Protein 9AR1 (pdb70)

Secondary structure (DSSP, 8-state):
--EEEEETTTSHHHHHHHHHHHHTT-EEEEEESS--S-SSEEE--TT-HHHHHHHHHH---SEEEE-----SHHHHHHTHHHHHIIIIIIHHHHHHHHHHH--EEEEE--GGGGTT--S-B-TTHHHHSBGGGG---SHHHHHHHHHHHHHHHHHHHH--EEEEEE---EESTT----TTS-HHHHHHHHHHTT--EEEE-S-EE--EEHHHHHHHHHHGGGG--TT-EEE-SS-GGG-EEHHHHHHHHHHHHT--STTEEEES--TTS-SB--B--HHHHHHH-------HHHHHHHHHHHHHHHTT-/---EEEEETTTSHHHHHHHHHHHHTT-EEEEEESS--S-SSEEE--TT-HHHHHHHHHH---SEEEE--S---HHHHHHTHHHHHIIIIIHHHHHHHHHHHH--EEEEE--GGGGTT--S-B-TTHHHHSBGGGG---SHHHHHHHHHHHHHHHHHHHH--EEEEEEE-SEESTT----TTS-HHHHHHHHHHTT--EEEE-S-EE--EEHHHHHHHHHHGGGS--TT-EEEESS-GGG-EEHHHHHHHHHHHHT--STTEEEES--TTS-SB--B--HHHHHHH-------HHHHHHHHHHHHHHHT-

Sequence (618 aa):
TQRILVTGGAGFIGTNLVNELRNRGHEVLAVDLMHTEREDYMRADVREYRQVERIFEEDKFDYVYHLAAEYGRWWNGEDYYENLWKTNVIGTKHMLRMQEKLGFRMIFFSSAEVYGDYSSGLMSEDVMVKNPISDTYQMNDYAITKWAGELMCMNSAEMFGTETVRVRPVNCYGPHEKYSPYKGFIPIFIYHALHRKPYTVYKGHKRIIDYVEEDSVRTFANIVDNFIPGEVYNVGGRTEWEHDIKEYSDMVLEAVGIDDSIVTYRESEPFTTKVKTMDFSKAIRDLKHDPQVPPEEGIRRTVEWMKWYYRIETQRILVTGGAGFIGTNLVNELRNRGHEVLAVDLMHTEREDYMRADVRREYRQVERIFEEDKFDYVYHLAAEYGRWNGEDYYENLWKTNVIGTKHMLRMQEKLGFRMIFFSSAEVYGDYSGLMSEDVMVKKNPISDTYQMNDYAITKWAGELMCMNSAEMMFGTETVRVRPVNCYGPHEKYSPYKGFIPIFIYHALHRKPYTVYKGHKRIIDYVEDSVRTFANIVDNFIPGEVYNVGGRTEWEHDIKEYSDMVLEAVGIDDSIVTYRESEPFTTKVKTMDFSKAIRDLKHDPQVPPEEGIRRTVEWMKWYYR

InterPro domains:
  IPR001509 NAD-dependent epimerase/dehydratase [PF01370] (27-256)
  IPR036291 NAD(P)-binding domain superfamily [SSF51735] (22-330)

Radius of gyration: 26.32 Å; Cα contacts (8 Å, |Δi|>4): 1301; chains: 2; bounding box: 74×71×42 Å

Foldseek 3Di:
DFEEEEEVLLADLNVLLQVVLVVVVYRYAYEYQDDDPDPSYDYAQLLDLVSVVVVPVPDAGQEYEYPHAQDFQVSCVVPVVSHCSRLASSLVSVLVVCLVRVHEYEAEAALLQQPQQPDAPEVCCLPPPDPVRRPRLGSNSVSRVNSLVSLVVSCVPRVRFYEYEHEFAEDAASHADDPRHDDLNVLLVCLLVVAADEFQFQAKGFYAYSNLQSLLVSLCVVFPDGPHYFYGGADLVLIDTRVVLSCLSNVLSVHDNPSYDYDHHDPSDHRYSRYDRVVSVVGRVRDGDAGSNRRSNNRSVNNCVVVVD/DAFAEEEEVLLADLNVLLQVVSVVVVHRYAYEYQDDDPDPSYDYAQLLDLVSVVVVPVVDQGQEYEYPFAQDFQVSCVVVVVSHCSTLASSLVSVLVVCLVRVHEYEAEAALLQQFQQPDASEVCCLPPPDPVRRPRLGVNSVSRVNSLVSLVVSCVPRVRFYEYEHEFAEAAPRHDDDPRHDDLNVLLVCLLVVAADEFQFQAKGFAAYSNLQSLLVSLCVVFPDGPYYFYGGDALVLIDTRVVLSCLSNVLSPHDNPSYDYHHHDPSDHRYSRYDGVVSVVGRVRDGDAGSSRRSNNRSVNNVVVVD

Solvent-accessible surface area: 25153 Å² total; per-residue (Å²): 137,57,92,0,0,0,0,11,0,22,32,22,30,1,11,20,0,4,64,28,0,83,126,78,42,25,120,9,34,2,0,22,82,94,138,45,162,94,152,92,34,39,109,3,26,6,66,83,77,146,36,0,70,84,0,19,132,101,67,140,8,32,16,0,0,3,22,16,38,37,122,11,57,71,20,0,21,82,105,12,54,58,0,0,54,13,6,0,2,0,2,11,2,0,1,55,2,1,42,148,89,60,10,72,0,0,5,9,3,8,0,19,0,0,2,57,44,94,26,93,0,15,8,65,6,1,68,130,17,52,5,44,48,1,51,4,44,4,1,7,0,4,1,14,6,2,0,0,3,1,2,48,32,7,35,128,46,110,56,13,63,5,0,19,0,2,17,10,26,21,2,0,28,71,10,117,52,36,98,87,63,35,38,3,4,41,6,0,46,32,0,16,72,132,114,98,12,51,0,72,99,43,8,94,18,0,1,2,8,1,71,4,1,5,83,3,1,1,20,0,19,93,62,18,64,62,47,40,12,0,0,0,0,0,59,57,127,27,47,38,54,16,81,81,0,0,52,30,0,5,140,34,21,61,46,100,51,99,29,15,73,68,147,150,46,31,80,69,10,5,93,30,8,36,0,26,4,68,38,0,92,165,12,1,157,6,85,6,116,5,46,1,97,55,0,1,113,74,2,5,107,32,0,84,174,73,62,228,103,198,77,30,94,0,0,0,0,12,0,21,32,23,29,1,13,11,0,4,63,31,0,82,126,82,41,19,114,7,31,2,0,21,87,96,141,46,168,99,153,93,32,45,108,2,25,6,69,84,76,146,36,0,47,94,1,20,129,149,69,166,12,33,17,0,0,4,23,16,39,39,116,11,64,110,20,0,16,77,104,12,56,54,0,0,53,15,5,0,2,0,2,10,3,0,1,55,1,1,43,137,86,61,9,73,0,0,5,10,3,10,0,20,0,0,1,59,45,92,26,86,0,17,8,63,4,1,67,121,14,50,6,45,48,1,52,4,46,14,2,10,0,4,0,14,7,2,0,0,2,2,2,49,26,6,36,127,56,112,56,14,63,5,0,19,0,2,18,14,28,21,0,0,15,73,8,118,55,35,99,79,59,31,39,4,4,39,6,0,41,25,0,36,84,137,94,99,12,48,0,74,96,42,8,92,18,0,1,2,7,0,69,4,0,3,92,4,1,0,20,0,17,90,60,16,67,64,47,37,11,1,0,0,0,0,60,52,130,28,50,35,51,15,81,78,0,0,54,33,0,6,149,40,20,62,46,99,54,98,28,16,64,68,142,146,38,26,80,70,10,6,95,34,8,31,0,25,4,67,38,0,92,163,15,1,146,8,89,6,123,7,47,0,101,54,0,0,103,84,3,4,104,35,0,117,178,78,73,255

Organism: Methanothermobacter thermautotrophicus (strain ATCC 29096 / DSM 1053 / JCM 10044 / NBRC 100330 / Delta H) (NCBI:txid187420)

Nearest PDB structures (foldseek):
  8v4h-assembly1_A  TM=8.232E-01  e=1.951E-17  Campylobacter jejuni
  7cxt-assembly1_B  TM=8.126E-01  e=2.799E-16  Campylobacter jejuni subsp. jejuni NCTC 11168 = ATCC 700819
  7m13-assembly1_B  TM=7.905E-01  e=2.974E-16  Campylobacter jejuni subsp. jejuni NCTC 11168 = ATCC 700819
  7anc-assembly1_A  TM=7.783E-01  e=7.374E-16  Campylobacter jejuni
  7m13-assembly1_A  TM=7.663E-01  e=6.149E-16  Campylobacter jejuni subsp. jejuni NCTC 11168 = ATCC 700819

B-factor: mean 27.81, std 11.25, range [13.03, 81.62]

Structure (mmCIF, N/CA/C/O backbone):
data_9AR1
#
_entry.id   9AR1
#
_cell.length_a   139.327
_cell.length_b   139.327
_cell.length_c   226.946
_cell.angle_alpha   90.00
_cell.angle_beta   90.00
_cell.angle_gamma   120.00
#
_symmetry.space_group_name_H-M   'H 3 2'
#
loop_
_entity.id
_entity.type
_entity.pdbx_description
1 polymer 'dTDP-glucose 4,6-dehydratase related protein'
2 non-polymer NICOTINAMIDE-ADENINE-DINUCLEOTIDE
3 non-polymer 1,2-ETHANEDIOL
4 non-polymer "URIDINE-5'-DIPHOSPHATE-XYLOPYRANOSE"
5 non-polymer "URIDINE-5'-DIPHOSPHATE"
6 non-polymer GLYCEROL
7 water water
#
loop_
_atom_site.group_PDB
_atom_site.id
_atom_site.type_symbol
_atom_site.label_atom_id
_atom_site.label_alt_id
_atom_site.label_comp_id
_atom_site.label_asym_id
_atom_site.label_entity_id
_atom_site.label_seq_id
_atom_site.pdbx_PDB_ins_code
_atom_site.Cartn_x
_atom_site.Cartn_y
_atom_site.Cartn_z
_atom_site.occupancy
_atom_site.B_iso_or_equiv
_atom_site.auth_seq_id
_atom_site.auth_comp_id
_atom_site.auth_asym_id
_atom_site.auth_atom_id
_atom_site.pdbx_PDB_model_num
ATOM 1 N N . THR A 1 46 ? -46.663 -25.329 -16.057 1.00 61.19 3 THR A N 1
ATOM 2 C CA . THR A 1 46 ? -45.645 -25.871 -15.117 1.00 59.46 3 THR A CA 1
ATOM 3 C C . THR A 1 46 ? -46.171 -27.169 -14.478 1.00 55.50 3 THR A C 1
ATOM 4 O O . THR A 1 46 ? -47.280 -27.214 -13.881 1.00 54.27 3 THR A O 1
ATOM 8 N N . GLN A 1 47 ? -45.333 -28.185 -14.532 1.00 48.30 4 GLN A N 1
ATOM 9 C CA . GLN A 1 47 ? -45.680 -29.568 -14.166 1.00 35.75 4 GLN A CA 1
ATOM 10 C C . GLN A 1 47 ? -45.119 -29.869 -12.769 1.00 28.81 4 GLN A C 1
ATOM 11 O O . GLN A 1 47 ? -44.195 -29.171 -12.311 1.00 28.38 4 GLN A O 1
ATOM 17 N N . ARG A 1 48 ? -45.677 -30.887 -12.127 1.00 27.55 5 ARG A N 1
ATOM 18 C CA . ARG A 1 48 ? -45.116 -31.500 -10.903 1.00 29.29 5 ARG A CA 1
ATOM 19 C C . ARG A 1 48 ? -44.321 -32.747 -11.350 1.00 24.47 5 ARG A C 1
ATOM 20 O O . ARG A 1 48 ? -44.898 -33.628 -12.009 1.00 21.15 5 ARG A O 1
ATOM 28 N N . ILE A 1 49 ? -43.040 -32.781 -11.020 1.00 22.20 6 ILE A N 1
ATOM 29 C CA . ILE A 1 49 ? -42.090 -33.788 -11.568 1.00 21.51 6 ILE A CA 1
ATOM 30 C C . ILE A 1 49 ? -41.364 -34.476 -10.414 1.00 21.05 6 ILE A C 1
ATOM 31 O O . ILE A 1 49 ? -40.887 -33.773 -9.505 1.00 21.17 6 ILE A O 1
ATOM 36 N N . LEU A 1 50 ? -41.236 -35.802 -10.506 1.00 20.24 7 LEU A N 1
ATOM 37 C CA . LEU A 1 50 ? -40.401 -36.646 -9.627 1.00 20.80 7 LEU A CA 1
ATOM 38 C C . LEU A 1 50 ? -39.131 -37.032 -10.396 1.00 18.78 7 LEU A C 1
ATOM 39 O O . LEU A 1 50 ? -39.246 -37.447 -11.551 1.00 19.76 7 LEU A O 1
ATOM 44 N N . VAL A 1 51 ? -37.962 -36.882 -9.787 1.00 19.39 8 VAL A N 1
ATOM 45 C CA . VAL A 1 51 ? -36.678 -37.400 -10.322 1.00 17.82 8 VAL A CA 1
ATOM 46 C C . VAL A 1 51 ? -36.127 -38.399 -9.306 1.00 17.72 8 VAL A C 1
ATOM 47 O O . VAL A 1 51 ? -35.692 -37.974 -8.246 1.00 17.23 8 VAL A O 1
ATOM 51 N N . THR A 1 52 ? -36.219 -39.695 -9.590 1.00 15.39 9 THR A N 1
ATOM 52 C CA . THR A 1 52 ? -35.536 -40.723 -8.789 1.00 14.95 9 THR A CA 1
ATOM 53 C C . THR A 1 52 ? -34.066 -40.691 -9.202 1.00 15.31 9 THR A C 1
ATOM 54 O O . THR A 1 52 ? -33.782 -40.292 -10.345 1.00 16.96 9 THR A O 1
ATOM 58 N N . GLY A 1 53 ? -33.168 -41.067 -8.299 1.00 15.55 10 GLY A N 1
ATOM 59 C CA . GLY A 1 53 ? -31.724 -40.902 -8.523 1.00 14.48 10 GLY A CA 1
ATOM 60 C C . GLY A 1 53 ? -31.396 -39.425 -8.568 1.00 16.34 10 GLY A C 1
ATOM 61 O O . GLY A 1 53 ? -30.349 -39.063 -9.119 1.00 15.13 10 GLY A O 1
ATOM 62 N N . GLY A 1 54 ? -32.225 -38.595 -7.925 1.00 17.97 11 GLY A N 1
ATOM 63 C CA . GLY A 1 54 ? -32.142 -37.129 -8.038 1.00 17.56 11 GLY A CA 1
ATOM 64 C C . GLY A 1 54 ? -30.982 -36.540 -7.279 1.00 17.37 11 GLY A C 1
ATOM 65 O O . GLY A 1 54 ? -30.757 -35.334 -7.435 1.00 18.32 11 GLY A O 1
ATOM 66 N N . ALA A 1 55 ? -30.212 -37.326 -6.521 1.00 18.80 12 ALA A N 1
ATOM 67 C CA . ALA A 1 55 ? -28.986 -36.812 -5.858 1.00 18.41 12 ALA A CA 1
ATOM 68 C C . ALA A 1 55 ? -27.729 -37.299 -6.588 1.00 19.26 12 ALA A C 1
ATOM 69 O O . ALA A 1 55 ? -26.640 -36.948 -6.149 1.00 17.08 12 ALA A O 1
ATOM 71 N N . GLY A 1 56 ? -27.875 -38.041 -7.675 1.00 19.99 13 GLY A N 1
ATOM 72 C CA . GLY A 1 56 ? -26.748 -38.495 -8.506 1.00 19.63 13 GLY A CA 1
ATOM 73 C C . GLY A 1 56 ? -26.220 -37.402 -9.391 1.00 16.47 13 GLY A C 1
ATOM 74 O O . GLY A 1 56 ? -26.619 -36.214 -9.263 1.00 15.55 13 GLY A O 1
ATOM 75 N N . PHE A 1 57 ? -25.322 -37.786 -10.272 1.00 18.68 14 PHE A N 1
ATOM 76 C CA . PHE A 1 57 ? -24.652 -36.893 -11.253 1.00 16.77 14 PHE A CA 1
ATOM 77 C C . PHE A 1 57 ? -25.650 -36.286 -12.244 1.00 17.32 14 PHE A C 1
ATOM 78 O O . PHE A 1 57 ? -25.891 -35.050 -12.198 1.00 17.91 14 PHE A O 1
ATOM 86 N N . ILE A 1 58 ? -26.304 -37.089 -13.052 1.00 17.44 15 ILE A N 1
ATOM 87 C CA . ILE A 1 58 ? -27.265 -36.565 -14.055 1.00 19.96 15 ILE A CA 1
ATOM 88 C C . ILE A 1 58 ? -28.465 -35.997 -13.301 1.00 21.85 15 ILE A C 1
ATOM 89 O O . ILE A 1 58 ? -28.938 -34.870 -13.679 1.00 18.96 15 ILE A O 1
ATOM 94 N N . GLY A 1 59 ? -28.911 -36.729 -12.276 1.00 21.36 16 GLY A N 1
ATOM 95 C CA . GLY A 1 59 ? -30.091 -36.386 -11.459 1.00 17.77 16 GLY A CA 1
ATOM 96 C C . GLY A 1 59 ? -29.994 -34.971 -10.907 1.00 18.74 16 GLY A C 1
ATOM 97 O O . GLY A 1 59 ? -31.000 -34.240 -10.987 1.00 20.19 16 GLY A O 1
ATOM 98 N N . THR A 1 60 ? -28.852 -34.607 -10.332 1.00 19.49 17 THR A N 1
ATOM 99 C CA . THR A 1 60 ? -28.662 -33.292 -9.674 1.00 21.74 17 THR A CA 1
ATOM 100 C C . THR A 1 60 ? -28.811 -32.208 -10.734 1.00 22.40 17 THR A C 1
ATOM 101 O O . THR A 1 60 ? -29.587 -31.256 -10.514 1.00 21.28 17 THR A O 1
ATOM 105 N N . ASN A 1 61 ? -28.119 -32.396 -11.865 1.00 22.50 18 ASN A N 1
ATOM 106 C CA . ASN A 1 61 ? -28.159 -31.492 -13.039 1.00 21.17 18 ASN A CA 1
ATOM 107 C C . ASN A 1 61 ? -29.578 -31.392 -13.600 1.00 20.20 18 ASN A C 1
ATOM 108 O O . ASN A 1 61 ? -30.044 -30.248 -13.888 1.00 20.20 18 ASN A O 1
ATOM 113 N N . LEU A 1 62 ? -30.277 -32.507 -13.703 1.00 16.44 19 LEU A N 1
ATOM 114 C CA . LEU A 1 62 ? -31.615 -32.526 -14.319 1.00 18.98 19 LEU A CA 1
ATOM 115 C C . LEU A 1 62 ? -32.633 -31.808 -13.419 1.00 18.50 19 LEU A C 1
ATOM 116 O O . LEU A 1 62 ? -33.489 -31.035 -13.946 1.00 19.73 19 LEU A O 1
ATOM 121 N N . VAL A 1 63 ? -32.594 -32.090 -12.119 1.00 20.52 20 VAL A N 1
ATOM 122 C CA . VAL A 1 63 ? -33.449 -31.426 -11.091 1.00 19.75 20 VAL A CA 1
ATOM 123 C C . VAL A 1 63 ? -33.241 -29.908 -11.227 1.00 21.30 20 VAL A C 1
ATOM 124 O O . VAL A 1 63 ? -34.263 -29.161 -11.308 1.00 21.64 20 VAL A O 1
ATOM 128 N N . ASN A 1 64 ? -31.995 -29.466 -11.323 1.00 19.78 21 ASN A N 1
ATOM 129 C CA . ASN A 1 64 ? -31.693 -28.016 -11.437 1.00 22.98 21 ASN A CA 1
ATOM 130 C C . ASN A 1 64 ? -32.283 -27.456 -12.746 1.00 23.59 21 ASN A C 1
ATOM 131 O O . ASN A 1 64 ? -32.967 -26.393 -12.687 1.00 23.59 21 ASN A O 1
ATOM 136 N N . GLU A 1 65 ? -32.117 -28.151 -13.878 1.00 22.87 22 GLU A N 1
ATOM 137 C CA . GLU A 1 65 ? -32.657 -27.745 -15.205 1.00 21.55 22 GLU A CA 1
ATOM 138 C C . GLU A 1 65 ? -34.177 -27.631 -15.130 1.00 21.23 22 GLU A C 1
ATOM 139 O O . GLU A 1 65 ? -34.737 -26.575 -15.527 1.00 21.86 22 GLU A O 1
ATOM 145 N N . LEU A 1 66 ? -34.851 -28.674 -14.653 1.00 20.77 23 LEU A N 1
ATOM 146 C CA . LEU A 1 66 ? -36.322 -28.685 -14.537 1.00 21.03 23 LEU A CA 1
ATOM 147 C C . LEU A 1 66 ? -36.786 -27.525 -13.627 1.00 24.27 23 LEU A C 1
ATOM 148 O O . LEU A 1 66 ? -37.815 -26.863 -13.985 1.00 26.16 23 LEU A O 1
ATOM 153 N N . ARG A 1 67 ? -36.099 -27.265 -12.516 1.00 25.87 24 ARG A N 1
ATOM 154 C CA . ARG A 1 67 ? -36.495 -26.179 -11.567 1.00 28.20 24 ARG A CA 1
ATOM 155 C C . ARG A 1 67 ? -36.273 -24.816 -12.229 1.00 31.93 24 ARG A C 1
ATOM 156 O O . ARG A 1 67 ? -37.155 -23.956 -12.061 1.00 27.75 24 ARG A O 1
ATOM 164 N N . ASN A 1 68 ? -35.164 -24.641 -12.955 1.00 30.22 25 ASN A N 1
ATOM 165 C CA . ASN A 1 68 ? -34.892 -23.420 -13.752 1.00 33.02 25 ASN A CA 1
ATOM 166 C C . ASN A 1 68 ? -36.006 -23.193 -14.774 1.00 30.51 25 ASN A C 1
ATOM 167 O O . ASN A 1 68 ? -36.230 -22.060 -15.111 1.00 32.90 25 ASN A O 1
ATOM 172 N N . ARG A 1 69 ? -36.724 -24.212 -15.225 1.00 28.26 26 ARG A N 1
ATOM 173 C CA . ARG A 1 69 ? -37.828 -24.001 -16.184 1.00 31.75 26 ARG A CA 1
ATOM 174 C C . ARG A 1 69 ? -39.121 -23.689 -15.439 1.00 33.70 26 ARG A C 1
ATOM 175 O O . ARG A 1 69 ? -40.132 -23.505 -16.127 1.00 34.72 26 ARG A O 1
ATOM 183 N N . GLY A 1 70 ? -39.093 -23.690 -14.103 1.00 31.03 27 GLY A N 1
ATOM 184 C CA . GLY A 1 70 ? -40.269 -23.344 -13.285 1.00 30.19 27 GLY A CA 1
ATOM 185 C C . GLY A 1 70 ? -41.105 -24.565 -12.959 1.00 30.88 27 GLY A C 1
ATOM 186 O O . GLY A 1 70 ? -42.179 -24.397 -12.413 1.00 29.33 27 GLY A O 1
ATOM 187 N N . HIS A 1 71 ? -40.641 -25.786 -13.247 1.00 27.90 28 HIS A N 1
ATOM 188 C CA . HIS A 1 71 ? -41.360 -26.998 -12.788 1.00 25.88 28 HIS A CA 1
ATOM 189 C C . HIS A 1 71 ? -41.242 -27.137 -11.252 1.00 22.67 28 HIS A C 1
ATOM 190 O O . HIS A 1 71 ? -40.255 -26.673 -10.649 1.00 21.46 28 HIS A O 1
ATOM 197 N N . GLU A 1 72 ? -42.241 -27.744 -10.617 1.00 26.38 29 GLU A N 1
ATOM 198 C CA . GLU A 1 72 ? -42.135 -28.175 -9.207 1.00 26.41 29 GLU A CA 1
ATOM 199 C C . GLU A 1 72 ? -41.517 -29.579 -9.206 1.00 26.20 29 GLU A C 1
ATOM 200 O O . GLU A 1 72 ? -42.135 -30.496 -9.776 1.00 24.31 29 GLU A O 1
ATOM 206 N N . VAL A 1 73 ? -40.365 -29.743 -8.570 1.00 24.92 30 VAL A N 1
ATOM 207 C CA . VAL A 1 73 ? -39.581 -31.013 -8.667 1.00 22.81 30 VAL A CA 1
ATOM 208 C C . VAL A 1 73 ? -39.287 -31.571 -7.269 1.00 21.84 30 VAL A C 1
ATOM 209 O O . VAL A 1 73 ? -38.642 -30.877 -6.475 1.00 21.70 30 VAL A O 1
ATOM 213 N N . LEU A 1 74 ? -39.674 -32.828 -7.031 1.00 21.04 31 LEU A N 1
ATOM 214 C CA . LEU A 1 74 ? -39.206 -33.650 -5.901 1.00 22.60 31 LEU A CA 1
ATOM 215 C C . LEU A 1 74 ? -38.099 -34.595 -6.378 1.00 20.98 31 LEU A C 1
ATOM 216 O O . LEU A 1 74 ? -38.329 -35.357 -7.315 1.00 21.10 31 LEU A O 1
ATOM 221 N N . ALA A 1 75 ? -36.945 -34.509 -5.742 1.00 19.77 32 ALA A N 1
ATOM 222 C CA . ALA A 1 75 ? -35.756 -35.355 -5.947 1.00 18.06 32 ALA A CA 1
ATOM 223 C C . ALA A 1 75 ? -35.825 -36.453 -4.904 1.00 20.14 32 ALA A C 1
ATOM 224 O O . ALA A 1 75 ? -36.136 -36.136 -3.730 1.00 18.58 32 ALA A O 1
ATOM 226 N N . VAL A 1 76 ? -35.597 -37.689 -5.331 1.00 17.56 33 VAL A N 1
ATOM 227 C CA . VAL A 1 76 ? -35.620 -38.859 -4.442 1.00 18.57 33 VAL A CA 1
ATOM 228 C C . VAL A 1 76 ? -34.333 -39.655 -4.697 1.00 17.21 33 VAL A C 1
ATOM 229 O O . VAL A 1 76 ? -33.982 -39.858 -5.872 1.00 15.69 33 VAL A O 1
ATOM 233 N N . ASP A 1 77 ? -33.692 -40.122 -3.642 1.00 19.23 34 ASP A N 1
ATOM 234 C CA . ASP A 1 77 ? -32.433 -40.919 -3.765 1.00 18.90 34 ASP A CA 1
ATOM 235 C C . ASP A 1 77 ? -32.290 -41.759 -2.491 1.00 19.78 34 ASP A C 1
ATOM 236 O O . ASP A 1 77 ? -33.228 -41.832 -1.715 1.00 18.81 34 ASP A O 1
ATOM 241 N N . LEU A 1 78 ? -31.194 -42.498 -2.367 1.00 20.00 35 LEU A N 1
ATOM 242 C CA . LEU A 1 78 ? -31.075 -43.678 -1.480 1.00 19.82 35 LEU A CA 1
ATOM 243 C C . LEU A 1 78 ? -30.592 -43.237 -0.070 1.00 18.72 35 LEU A C 1
ATOM 244 O O . LEU A 1 78 ? -30.633 -44.016 0.864 1.00 18.48 35 LEU A O 1
ATOM 249 N N . MET A 1 79 ? -30.149 -41.987 0.092 1.00 18.70 36 MET A N 1
ATOM 250 C CA . MET A 1 79 ? -29.501 -41.508 1.326 1.00 19.04 36 MET A CA 1
ATOM 251 C C . MET A 1 79 ? -30.203 -40.214 1.764 1.00 20.43 36 MET A C 1
ATOM 252 O O . MET A 1 79 ? -30.798 -39.534 0.922 1.00 19.81 36 MET A O 1
ATOM 257 N N . HIS A 1 80 ? -30.127 -39.872 3.047 1.00 18.29 37 HIS A N 1
ATOM 258 C CA . HIS A 1 80 ? -30.609 -38.565 3.560 1.00 17.90 37 HIS A CA 1
ATOM 259 C C . HIS A 1 80 ? -29.628 -37.501 3.108 1.00 19.10 37 HIS A C 1
ATOM 260 O O . HIS A 1 80 ? -28.432 -37.835 2.979 1.00 17.91 37 HIS A O 1
ATOM 267 N N . THR A 1 81 ? -30.085 -36.273 2.892 1.00 18.03 38 THR A N 1
ATOM 268 C CA . THR A 1 81 ? -29.208 -35.161 2.468 1.00 20.26 38 THR A CA 1
ATOM 269 C C . THR A 1 81 ? -29.680 -33.885 3.159 1.00 21.34 38 THR A C 1
ATOM 270 O O . THR A 1 81 ? -30.741 -33.928 3.834 1.00 18.88 38 THR A O 1
ATOM 274 N N . GLU A 1 82 ? -29.030 -32.776 2.865 1.00 21.55 39 GLU A N 1
ATOM 275 C CA . GLU A 1 82 ? -29.461 -31.525 3.423 1.00 23.21 39 GLU A CA 1
ATOM 276 C C . GLU A 1 82 ? -30.345 -30.781 2.438 1.00 24.98 39 GLU A C 1
ATOM 277 O O . GLU A 1 82 ? -30.742 -29.648 2.711 1.00 26.86 39 GLU A O 1
ATOM 283 N N . ARG A 1 83 ? -30.658 -31.376 1.310 1.00 23.49 40 ARG A N 1
ATOM 284 C CA . ARG A 1 83 ? -31.349 -30.656 0.204 1.00 24.85 40 ARG A CA 1
ATOM 285 C C . ARG A 1 83 ? -32.811 -30.396 0.568 1.00 24.39 40 ARG A C 1
ATOM 286 O O . ARG A 1 83 ? -33.421 -31.242 1.269 1.00 21.24 40 ARG A O 1
ATOM 294 N N . GLU A 1 84 ? -33.356 -29.307 0.028 1.00 28.72 41 GLU A N 1
ATOM 295 C CA . GLU A 1 84 ? -34.813 -28.989 0.045 1.00 32.21 41 GLU A CA 1
ATOM 296 C C . GLU A 1 84 ? -35.497 -29.734 -1.099 1.00 26.30 41 GLU A C 1
ATOM 297 O O . GLU A 1 84 ? -34.815 -30.057 -2.103 1.00 27.10 41 GLU A O 1
ATOM 303 N N . ASP A 1 85 ? -36.805 -29.949 -0.974 1.00 23.42 42 ASP A N 1
ATOM 304 C CA . ASP A 1 85 ? -37.623 -30.653 -1.982 1.00 24.21 42 ASP A CA 1
ATOM 305 C C . ASP A 1 85 ? -36.921 -31.991 -2.302 1.00 20.19 42 ASP A C 1
ATOM 306 O O . ASP A 1 85 ? -36.801 -32.356 -3.486 1.00 20.81 42 ASP A O 1
ATOM 311 N N . TYR A 1 86 ? -36.525 -32.697 -1.264 1.00 19.60 43 TYR A N 1
ATOM 312 C CA . TYR A 1 86 ? -35.767 -33.972 -1.354 1.00 17.63 43 TYR A CA 1
ATOM 313 C C . TYR A 1 86 ? -36.351 -34.952 -0.348 1.00 19.16 43 TYR A C 1
ATOM 314 O O . TYR A 1 86 ? -36.589 -34.590 0.818 1.00 19.61 43 TYR A O 1
ATOM 323 N N . MET A 1 87 ? -36.441 -36.217 -0.731 1.00 18.34 44 MET A N 1
ATOM 324 C CA . MET A 1 87 ? -36.907 -37.286 0.172 1.00 20.55 44 MET A CA 1
ATOM 325 C C . MET A 1 87 ? -36.071 -38.538 -0.111 1.00 19.20 44 MET A C 1
ATOM 326 O O . MET A 1 87 ? -35.859 -38.843 -1.292 1.00 17.11 44 MET A O 1
ATOM 331 N N . ARG A 1 88 ? -35.616 -39.216 0.927 1.00 18.04 45 ARG A N 1
ATOM 332 C CA . ARG A 1 88 ? -34.993 -40.544 0.797 1.00 17.25 45 ARG A CA 1
ATOM 333 C C . ARG A 1 88 ? -36.080 -41.547 0.427 1.00 17.84 45 ARG A C 1
ATOM 334 O O . ARG A 1 88 ? -37.159 -41.606 1.108 1.00 17.68 45 ARG A O 1
ATOM 342 N N . ALA A 1 89 ? -35.828 -42.320 -0.612 1.00 16.56 46 ALA A N 1
ATOM 343 C CA . ALA A 1 89 ? -36.665 -43.511 -0.901 1.00 17.79 46 ALA A CA 1
ATOM 344 C C . ALA A 1 89 ? -35.797 -44.526 -1.603 1.00 17.16 46 ALA A C 1
ATOM 345 O O . ALA A 1 89 ? -35.258 -44.181 -2.676 1.00 21.37 46 ALA A O 1
ATOM 347 N N . ASP A 1 90 ? -35.683 -45.700 -1.002 1.00 17.31 47 ASP A N 1
ATOM 348 C CA . ASP A 1 90 ? -35.017 -46.860 -1.626 1.00 15.28 47 ASP A CA 1
ATOM 349 C C . ASP A 1 90 ? -36.026 -47.493 -2.591 1.00 17.64 47 ASP A C 1
ATOM 350 O O . ASP A 1 90 ? -37.048 -48.071 -2.112 1.00 18.38 47 ASP A O 1
ATOM 355 N N . VAL A 1 91 ? -35.784 -47.369 -3.912 1.00 17.00 48 VAL A N 1
ATOM 356 C CA . VAL A 1 91 ? -36.750 -47.807 -4.960 1.00 17.12 48 VAL A CA 1
ATOM 357 C C . VAL A 1 91 ? -36.838 -49.334 -4.976 1.00 15.34 48 VAL A C 1
ATOM 358 O O . VAL A 1 91 ? -37.831 -49.792 -5.474 1.00 16.18 48 VAL A O 1
ATOM 362 N N . ARG A 1 92 ? -35.940 -50.064 -4.330 1.00 15.56 49 ARG A N 1
ATOM 363 C CA . ARG A 1 92 ? -36.098 -51.537 -4.159 1.00 16.43 49 ARG A CA 1
ATOM 364 C C . ARG A 1 92 ? -37.286 -51.847 -3.234 1.00 17.17 49 ARG A C 1
ATOM 365 O O . ARG A 1 92 ? -37.766 -53.004 -3.266 1.00 16.28 49 ARG A O 1
ATOM 373 N N . GLU A 1 93 ? -37.701 -50.879 -2.387 1.00 17.36 50 GLU A N 1
ATOM 374 C CA . GLU A 1 93 ? -38.662 -51.109 -1.291 1.00 17.80 50 GLU A CA 1
ATOM 375 C C . GLU A 1 93 ? -40.023 -50.544 -1.704 1.00 17.80 50 GLU A C 1
ATOM 376 O O . GLU A 1 93 ? -40.215 -49.288 -1.697 1.00 17.78 50 GLU A O 1
ATOM 382 N N . TYR A 1 94 ? -40.968 -51.407 -2.031 1.00 16.84 51 TYR A N 1
ATOM 383 C CA . TYR A 1 94 ? -42.244 -50.941 -2.617 1.00 17.52 51 TYR A CA 1
ATOM 384 C C . TYR A 1 94 ? -42.918 -49.927 -1.706 1.00 17.86 51 TYR A C 1
ATOM 385 O O . TYR A 1 94 ? -43.545 -48.957 -2.225 1.00 16.49 51 TYR A O 1
ATOM 394 N N . ARG A 1 95 ? -42.857 -50.183 -0.390 1.00 18.93 52 ARG A N 1
ATOM 395 C CA . ARG A 1 95 ? -43.513 -49.322 0.609 1.00 18.78 52 ARG A CA 1
ATOM 396 C C . ARG A 1 95 ? -42.955 -47.898 0.483 1.00 18.79 52 ARG A C 1
ATOM 397 O O . ARG A 1 95 ? -43.748 -46.931 0.486 1.00 17.72 52 ARG A O 1
ATOM 405 N N . GLN A 1 96 ? -41.644 -47.782 0.329 1.00 15.79 53 GLN A N 1
ATOM 406 C CA . GLN A 1 96 ? -40.971 -46.472 0.255 1.00 18.14 53 GLN A CA 1
ATOM 407 C C . GLN A 1 96 ? -41.279 -45.822 -1.093 1.00 17.87 53 GLN A C 1
ATOM 408 O O . GLN A 1 96 ? -41.378 -44.579 -1.134 1.00 19.48 53 GLN A O 1
ATOM 414 N N . VAL A 1 97 ? -41.465 -46.608 -2.166 1.00 18.40 54 VAL A N 1
ATOM 415 C CA . VAL A 1 97 ? -41.861 -46.044 -3.486 1.00 18.45 54 VAL A CA 1
ATOM 416 C C . VAL A 1 97 ? -43.297 -45.504 -3.375 1.00 21.33 54 VAL A C 1
ATOM 417 O O . VAL A 1 97 ? -43.532 -44.336 -3.770 1.00 19.80 54 VAL A O 1
ATOM 421 N N . GLU A 1 98 ? -44.196 -46.293 -2.799 1.00 21.98 55 GLU A N 1
ATOM 422 C CA . GLU A 1 98 ? -45.626 -45.905 -2.670 1.00 22.36 55 GLU A CA 1
ATOM 423 C C . GLU A 1 98 ? -45.754 -44.635 -1.826 1.00 21.90 55 GLU A C 1
ATOM 424 O O . GLU A 1 98 ? -46.584 -43.769 -2.164 1.00 21.35 55 GLU A O 1
ATOM 430 N N . ARG A 1 99 ? -44.919 -44.500 -0.798 1.00 23.18 56 ARG A N 1
ATOM 431 C CA . ARG A 1 99 ? -44.925 -43.324 0.085 1.00 25.67 56 ARG A CA 1
ATOM 432 C C . ARG A 1 99 ? -44.598 -42.060 -0.727 1.00 24.14 56 ARG A C 1
ATOM 433 O O . ARG A 1 99 ? -45.133 -41.012 -0.353 1.00 24.06 56 ARG A O 1
ATOM 441 N N . ILE A 1 100 ? -43.751 -42.132 -1.763 1.00 24.04 57 ILE A N 1
ATOM 442 C CA . ILE A 1 100 ? -43.432 -40.950 -2.626 1.00 22.88 57 ILE A CA 1
ATOM 443 C C . ILE A 1 100 ? -44.742 -40.402 -3.191 1.00 25.14 57 ILE A C 1
ATOM 444 O O . ILE A 1 100 ? -44.906 -39.183 -3.252 1.00 26.58 57 ILE A O 1
ATOM 449 N N . PHE A 1 101 ? -45.639 -41.290 -3.585 1.00 25.14 58 PHE A N 1
ATOM 450 C CA . PHE A 1 101 ? -46.863 -40.923 -4.343 1.00 28.44 58 PHE A CA 1
ATOM 451 C C . PHE A 1 101 ? -48.049 -40.631 -3.428 1.00 31.86 58 PHE A C 1
ATOM 452 O O . PHE A 1 101 ? -49.065 -40.177 -3.967 1.00 32.88 58 PHE A O 1
ATOM 460 N N . GLU A 1 102 ? -47.926 -40.830 -2.116 1.00 35.41 59 GLU A N 1
ATOM 461 C CA . GLU A 1 102 ? -49.075 -40.651 -1.188 1.00 42.06 59 GLU A CA 1
ATOM 462 C C . GLU A 1 102 ? -49.228 -39.140 -0.944 1.00 44.01 59 GLU A C 1
ATOM 463 O O . GLU A 1 102 ? -50.366 -38.658 -0.911 1.00 48.50 59 GLU A O 1
ATOM 469 N N . GLU A 1 103 ? -48.110 -38.424 -0.893 1.00 47.37 60 GLU A N 1
ATOM 470 C CA . GLU A 1 103 ? -48.073 -36.958 -0.732 1.00 57.86 60 GLU A CA 1
ATOM 471 C C . GLU A 1 103 ? -48.811 -36.308 -1.914 1.00 68.38 60 GLU A C 1
ATOM 472 O O . GLU A 1 103 ? -49.989 -35.896 -1.723 1.00 63.50 60 GLU A O 1
ATOM 478 N N . ASP A 1 104 ? -48.218 -36.265 -3.106 1.00 61.84 61 ASP A N 1
ATOM 479 C CA . ASP A 1 104 ? -48.863 -35.520 -4.215 1.00 59.90 61 ASP A CA 1
ATOM 480 C C . ASP A 1 104 ? -48.967 -36.371 -5.476 1.00 53.19 61 ASP A C 1
ATOM 481 O O . ASP A 1 104 ? -48.579 -37.571 -5.467 1.00 63.65 61 ASP A O 1
ATOM 486 N N . LYS A 1 105 ? -49.552 -35.748 -6.494 1.00 39.72 62 LYS A N 1
ATOM 487 C CA . LYS A 1 105 ? -49.665 -36.236 -7.884 1.00 39.70 62 LYS A CA 1
ATOM 488 C C . LYS A 1 105 ? -48.468 -35.710 -8.678 1.00 31.30 62 LYS A C 1
ATOM 489 O O . LYS A 1 105 ? -48.144 -34.512 -8.585 1.00 30.03 62 LYS A O 1
ATOM 495 N N . PHE A 1 106 ? -47.860 -36.571 -9.470 1.00 25.14 63 PHE A N 1
ATOM 496 C CA . PHE A 1 106 ? -46.806 -36.174 -10.437 1.00 25.37 63 PHE A CA 1
ATOM 497 C C . PHE A 1 106 ? -47.394 -36.267 -11.850 1.00 22.20 63 PHE A C 1
ATOM 498 O O . PHE A 1 106 ? -48.081 -37.227 -12.173 1.00 23.28 63 PHE A O 1
ATOM 506 N N . ASP A 1 107 ? -47.137 -35.253 -12.649 1.00 20.36 64 ASP A N 1
ATOM 507 C CA . ASP A 1 107 ? -47.420 -35.280 -14.112 1.00 23.10 64 ASP A CA 1
ATOM 508 C C . ASP A 1 107 ? -46.366 -36.144 -14.842 1.00 22.45 64 ASP A C 1
ATOM 509 O O . ASP A 1 107 ? -46.756 -36.953 -15.676 1.00 23.17 64 ASP A O 1
ATOM 514 N N . TYR A 1 108 ? -45.082 -35.913 -14.538 1.00 21.63 65 TYR A N 1
ATOM 515 C CA . TYR A 1 108 ? -43.916 -36.618 -15.134 1.00 21.88 65 TYR A CA 1
ATOM 516 C C . TYR A 1 108 ? -43.031 -37.216 -14.034 1.00 22.14 65 TYR A C 1
ATOM 517 O O . TYR A 1 108 ? -42.832 -36.582 -12.967 1.00 21.70 65 TYR A O 1
ATOM 526 N N . VAL A 1 109 ? -42.495 -38.408 -14.312 1.00 19.99 66 VAL A N 1
ATOM 527 C CA . VAL A 1 109 ? -41.473 -39.087 -13.471 1.00 19.46 66 VAL A CA 1
ATOM 528 C C . VAL A 1 109 ? -40.263 -39.396 -14.347 1.00 18.61 66 VAL A C 1
ATOM 529 O O . VAL A 1 109 ? -40.438 -40.084 -15.351 1.00 18.40 66 VAL A O 1
ATOM 533 N N . TYR A 1 110 ? -39.113 -38.828 -14.013 1.00 17.11 67 TYR A N 1
ATOM 534 C CA . TYR A 1 110 ? -37.809 -39.196 -14.587 1.00 18.34 67 TYR A CA 1
ATOM 535 C C . TYR A 1 110 ? -37.190 -40.265 -13.687 1.00 18.28 67 TYR A C 1
ATOM 536 O O . TYR A 1 110 ? -36.840 -39.993 -12.488 1.00 17.83 67 TYR A O 1
ATOM 545 N N . HIS A 1 111 ? -37.142 -41.495 -14.196 1.00 17.47 68 HIS A N 1
ATOM 546 C CA . HIS A 1 111 ? -36.627 -42.651 -13.429 1.00 15.78 68 HIS A CA 1
ATOM 547 C C . HIS A 1 111 ? -35.140 -42.880 -13.741 1.00 17.17 68 HIS A C 1
ATOM 548 O O . HIS A 1 111 ? -34.843 -43.608 -14.689 1.00 19.02 68 HIS A O 1
ATOM 555 N N . LEU A 1 112 ? -34.238 -42.323 -12.933 1.00 18.81 69 LEU A N 1
ATOM 556 C CA . LEU A 1 112 ? -32.764 -42.522 -13.077 1.00 17.16 69 LEU A CA 1
ATOM 557 C C . LEU A 1 112 ? -32.203 -43.440 -11.993 1.00 18.01 69 LEU A C 1
ATOM 558 O O . LEU A 1 112 ? -30.995 -43.756 -12.096 1.00 18.71 69 LEU A O 1
ATOM 563 N N . ALA A 1 113 ? -32.949 -43.738 -10.915 1.00 17.78 70 ALA A N 1
ATOM 564 C CA . ALA A 1 113 ? -32.396 -44.471 -9.754 1.00 17.43 70 ALA A CA 1
ATOM 565 C C . ALA A 1 113 ? -31.780 -45.765 -10.279 1.00 16.72 70 ALA A C 1
ATOM 566 O O . ALA A 1 113 ? -32.510 -46.606 -10.815 1.00 15.51 70 ALA A O 1
ATOM 568 N N . ALA A 1 114 ? -30.503 -45.976 -10.024 1.00 17.06 71 ALA A N 1
ATOM 569 C CA . ALA A 1 114 ? -29.785 -47.123 -10.575 1.00 15.39 71 ALA A CA 1
ATOM 570 C C . ALA A 1 114 ? -28.448 -47.309 -9.901 1.00 15.23 71 ALA A C 1
ATOM 571 O O . ALA A 1 114 ? -27.799 -46.298 -9.488 1.00 14.95 71 ALA A O 1
ATOM 573 N N . GLU A 1 115 ? -27.994 -48.547 -9.956 1.00 14.82 72 GLU A N 1
ATOM 574 C CA . GLU A 1 115 ? -26.554 -48.888 -9.800 1.00 16.02 72 GLU A CA 1
ATOM 575 C C . GLU A 1 115 ? -25.925 -48.667 -11.164 1.00 16.16 72 GLU A C 1
ATOM 576 O O . GLU A 1 115 ? -26.301 -49.365 -12.122 1.00 14.89 72 GLU A O 1
ATOM 582 N N . TYR A 1 116 ? -25.038 -47.685 -11.217 1.00 17.67 73 TYR A N 1
ATOM 583 C CA . TYR A 1 116 ? -24.446 -47.272 -12.501 1.00 18.11 73 TYR A CA 1
ATOM 584 C C . TYR A 1 116 ? -23.024 -47.786 -12.723 1.00 17.42 73 TYR A C 1
ATOM 585 O O . TYR A 1 116 ? -22.197 -47.693 -11.827 1.00 17.53 73 TYR A O 1
ATOM 594 N N . GLY A 1 117 ? -22.785 -48.309 -13.915 1.00 17.45 74 GLY A N 1
ATOM 595 C CA . GLY A 1 117 ? -21.412 -48.684 -14.330 1.00 16.34 74 GLY A CA 1
ATOM 596 C C . GLY A 1 117 ? -21.288 -50.166 -14.551 1.00 17.27 74 GLY A C 1
ATOM 597 O O . GLY A 1 117 ? -21.850 -50.947 -13.762 1.00 17.82 74 GLY A O 1
ATOM 598 N N . ARG A 1 118 ? -20.581 -50.555 -15.596 1.00 16.80 75 ARG A N 1
ATOM 599 C CA . ARG A 1 118 ? -20.512 -51.989 -15.971 1.00 19.25 75 ARG A CA 1
ATOM 600 C C . ARG A 1 118 ? -19.747 -52.779 -14.901 1.00 17.27 75 ARG A C 1
ATOM 601 O O . ARG A 1 118 ? -20.217 -53.850 -14.542 1.00 17.51 75 ARG A O 1
ATOM 609 N N A TRP A 1 119 ? -18.588 -52.311 -14.433 0.75 17.43 76 TRP A N 1
ATOM 610 N N B TRP A 1 119 ? -18.598 -52.279 -14.430 0.25 16.90 76 TRP A N 1
ATOM 611 C CA A TRP A 1 119 ? -17.836 -53.093 -13.423 0.75 20.71 76 TRP A CA 1
ATOM 612 C CA B TRP A 1 119 ? -17.770 -52.973 -13.408 0.25 17.39 76 TRP A CA 1
ATOM 613 C C A TRP A 1 119 ? -18.457 -52.921 -12.031 0.75 18.52 76 TRP A C 1
ATOM 614 C C B TRP A 1 119 ? -18.456 -52.908 -12.041 0.25 16.89 76 TRP A C 1
ATOM 615 O O A TRP A 1 119 ? -18.470 -53.937 -11.311 0.75 14.46 76 TRP A O 1
ATOM 616 O O B TRP A 1 119 ? -18.448 -53.934 -11.334 0.25 15.56 76 TRP A O 1
ATOM 637 N N . ASN A 1 120 ? -19.067 -51.772 -11.697 1.00 16.27 77 ASN A N 1
ATOM 638 C CA . ASN A 1 120 ? -19.888 -51.672 -10.472 1.00 16.35 77 ASN A CA 1
ATOM 639 C C . ASN A 1 120 ? -20.934 -52.811 -10.478 1.00 15.71 77 ASN A C 1
ATOM 640 O O . ASN A 1 120 ? -21.135 -53.496 -9.426 1.00 16.50 77 ASN A O 1
ATOM 645 N N . GLY A 1 121 ? -21.580 -53.017 -11.612 1.00 16.14 78 GLY A N 1
ATOM 646 C CA . GLY A 1 121 ? -22.671 -53.997 -11.760 1.00 17.63 78 GLY A CA 1
ATOM 647 C C . GLY A 1 121 ? -22.165 -55.409 -11.489 1.00 17.34 78 GLY A C 1
ATOM 648 O O . GLY A 1 121 ? -22.852 -56.166 -10.796 1.00 18.51 78 GLY A O 1
ATOM 649 N N . GLU A 1 122 ? -20.957 -55.736 -11.943 1.00 16.25 79 GLU A N 1
ATOM 650 C CA . GLU A 1 122 ? -20.403 -57.104 -11.737 1.00 18.01 79 GLU A CA 1
ATOM 651 C C . GLU A 1 122 ? -20.020 -57.267 -10.267 1.00 18.30 79 GLU A C 1
ATOM 652 O O . GLU A 1 122 ? -20.331 -58.319 -9.685 1.00 16.38 79 GLU A O 1
ATOM 658 N N . ASP A 1 123 ? -19.416 -56.250 -9.664 1.00 17.02 80 ASP A N 1
ATOM 659 C CA . ASP A 1 123 ? -18.893 -56.317 -8.277 1.00 17.89 80 ASP A CA 1
ATOM 660 C C . ASP A 1 123 ? -20.020 -56.211 -7.237 1.00 16.79 80 ASP A C 1
ATOM 661 O O .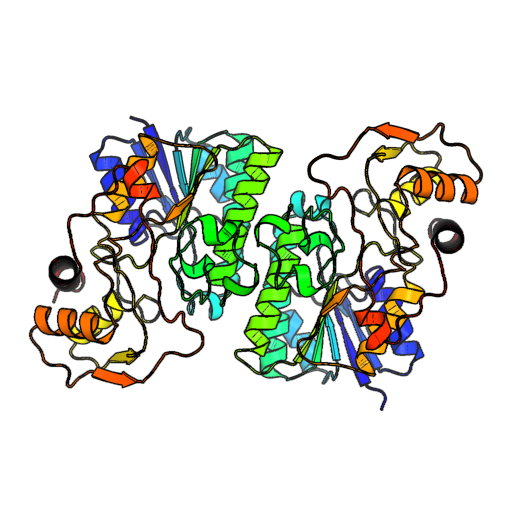 ASP A 1 123 ? -19.811 -56.668 -6.105 1.00 16.42 80 ASP A O 1
ATOM 666 N N . TYR A 1 124 ? -21.162 -55.607 -7.584 1.00 15.80 81 TYR A N 1
ATOM 667 C CA . TYR A 1 124 ? -22.254 -55.362 -6.643 1.00 14.78 81 TYR A CA 1
ATOM 668 C C . TYR A 1 124 ? -23.580 -55.730 -7.268 1.00 15.09 81 TYR A C 1
ATOM 669 O O . TYR A 1 124 ? -24.531 -54.979 -7.271 1.00 14.53 81 TYR A O 1
ATOM 678 N N . TYR A 1 125 ? -23.640 -56.959 -7.774 1.00 15.33 82 TYR A N 1
ATOM 679 C CA . TYR A 1 125 ? -24.760 -57.387 -8.656 1.00 14.63 82 TYR A CA 1
ATOM 680 C C . TYR A 1 125 ? -26.077 -57.552 -7.899 1.00 14.30 82 TYR A C 1
ATOM 681 O O . TYR A 1 125 ? -27.125 -57.406 -8.541 1.00 14.47 82 TYR A O 1
ATOM 690 N N . GLU A 1 126 ? -26.041 -57.878 -6.619 1.00 14.64 83 GLU A N 1
ATOM 691 C CA . GLU A 1 126 ? -27.251 -58.007 -5.794 1.00 14.77 83 GLU A CA 1
ATOM 692 C C . GLU A 1 126 ? -27.952 -56.636 -5.814 1.00 15.06 83 GLU A C 1
ATOM 693 O O . GLU A 1 126 ? -29.147 -56.586 -6.085 1.00 15.45 83 GLU A O 1
ATOM 699 N N . ASN A 1 127 ? -27.212 -55.586 -5.543 1.00 15.33 84 ASN A N 1
ATOM 700 C CA . ASN A 1 127 ? -27.743 -54.197 -5.463 1.00 17.93 84 ASN A CA 1
ATOM 701 C C . ASN A 1 127 ? -28.238 -53.807 -6.867 1.00 16.24 84 ASN A C 1
ATOM 702 O O . ASN A 1 127 ? -29.345 -53.192 -7.010 1.00 17.65 84 ASN A O 1
ATOM 707 N N . LEU A 1 128 ? -27.437 -54.127 -7.872 1.00 15.52 85 LEU A N 1
ATOM 708 C CA . LEU A 1 128 ? -27.762 -53.878 -9.314 1.00 16.11 85 LEU A CA 1
ATOM 709 C C . LEU A 1 128 ? -29.147 -54.410 -9.680 1.00 14.93 85 LEU A C 1
ATOM 710 O O . LEU A 1 128 ? -29.993 -53.613 -10.110 1.00 13.38 85 LEU A O 1
ATOM 715 N N . TRP A 1 129 ? -29.377 -55.721 -9.565 1.00 13.48 86 TRP A N 1
ATOM 716 C CA . TRP A 1 129 ? -30.640 -56.329 -10.024 1.00 14.41 86 TRP A CA 1
ATOM 717 C C . TRP A 1 129 ? -31.827 -55.835 -9.219 1.00 14.38 86 TRP A C 1
ATOM 718 O O . TRP A 1 129 ? -32.907 -55.588 -9.809 1.00 16.17 86 TRP A O 1
ATOM 729 N N . LYS A 1 130 ? -31.665 -55.698 -7.904 1.00 14.49 87 LYS A N 1
ATOM 730 C CA . LYS A 1 130 ? -32.768 -55.310 -7.001 1.00 16.48 87 LYS A CA 1
ATOM 731 C C . LYS A 1 130 ? -33.143 -53.866 -7.326 1.00 14.53 87 LYS A C 1
ATOM 732 O O . LYS A 1 130 ? -34.329 -53.572 -7.446 1.00 15.04 87 LYS A O 1
ATOM 738 N N . THR A 1 131 ? -32.166 -52.986 -7.432 1.00 13.35 88 THR A N 1
ATOM 739 C CA . THR A 1 131 ? -32.445 -51.560 -7.733 1.00 14.57 88 THR A CA 1
ATOM 740 C C . THR A 1 131 ? -32.901 -51.397 -9.207 1.00 16.52 88 THR A C 1
ATOM 741 O O . THR A 1 131 ? -34.045 -50.887 -9.456 1.00 15.93 88 THR A O 1
ATOM 745 N N . ASN A 1 132 ? -32.085 -51.824 -10.184 1.00 15.00 89 ASN A N 1
ATOM 746 C CA . ASN A 1 132 ? -32.333 -51.466 -11.615 1.00 15.86 89 ASN A CA 1
ATOM 747 C C . ASN A 1 132 ? -33.594 -52.147 -12.164 1.00 16.29 89 ASN A C 1
ATOM 748 O O . ASN A 1 132 ? -34.342 -51.494 -12.924 1.00 15.85 89 ASN A O 1
ATOM 753 N N . VAL A 1 133 ? -33.882 -53.378 -11.755 1.00 17.86 90 VAL A N 1
ATOM 754 C CA . VAL A 1 133 ? -35.024 -54.120 -12.333 1.00 16.28 90 VAL A CA 1
ATOM 755 C C . VAL A 1 133 ? -36.217 -54.143 -11.384 1.00 15.88 90 VAL A C 1
ATOM 756 O O . VAL A 1 133 ? -37.327 -53.712 -11.820 1.00 16.24 90 VAL A O 1
ATOM 760 N N . ILE A 1 134 ? -36.064 -54.648 -10.150 1.00 18.31 91 ILE A N 1
ATOM 761 C CA . ILE A 1 134 ? -37.227 -54.687 -9.209 1.00 16.35 91 ILE A CA 1
ATOM 762 C C . ILE A 1 134 ? -37.687 -53.241 -8.949 1.00 16.87 91 ILE A C 1
ATOM 763 O O . ILE A 1 134 ? -38.921 -52.948 -9.009 1.00 14.78 91 ILE A O 1
ATOM 768 N N . GLY A 1 135 ? -36.761 -52.332 -8.741 1.00 15.36 92 GLY A N 1
ATOM 769 C CA . GLY A 1 135 ? -37.120 -50.914 -8.538 1.00 15.79 92 GLY A CA 1
ATOM 770 C C . GLY A 1 135 ? -37.903 -50.366 -9.701 1.00 15.79 92 GLY A C 1
ATOM 771 O O . GLY A 1 135 ? -38.926 -49.668 -9.482 1.00 15.29 92 GLY A O 1
ATOM 772 N N . THR A 1 136 ? -37.484 -50.688 -10.933 1.00 15.56 93 THR A N 1
ATOM 773 C CA . THR A 1 136 ? -38.182 -50.236 -12.164 1.00 15.72 93 THR A CA 1
ATOM 774 C C . THR A 1 136 ? -39.567 -50.870 -12.184 1.00 16.13 93 THR A C 1
ATOM 775 O O . THR A 1 136 ? -40.528 -50.193 -12.552 1.00 14.84 93 THR A O 1
ATOM 779 N N . LYS A 1 137 ? -39.677 -52.150 -11.861 1.00 14.72 94 LYS A N 1
ATOM 780 C CA . LYS A 1 137 ? -41.002 -52.795 -11.859 1.00 16.38 94 LYS A CA 1
ATOM 781 C C . LYS A 1 137 ? -41.928 -52.136 -10.807 1.00 19.33 94 LYS A C 1
ATOM 782 O O . LYS A 1 137 ? -43.127 -51.937 -11.122 1.00 18.20 94 LYS A O 1
ATOM 788 N N . HIS A 1 138 ? -41.415 -51.735 -9.631 1.00 17.15 95 HIS A N 1
ATOM 789 C CA . HIS A 1 138 ? -42.237 -50.984 -8.637 1.00 18.52 95 HIS A CA 1
ATOM 790 C C . HIS A 1 138 ? -42.720 -49.674 -9.278 1.00 18.33 95 HIS A C 1
ATOM 791 O O . HIS A 1 138 ? -43.892 -49.313 -9.088 1.00 16.46 95 HIS A O 1
ATOM 798 N N . MET A 1 139 ? -41.841 -48.972 -9.990 1.00 17.91 96 MET A N 1
ATOM 799 C CA . MET A 1 139 ? -42.206 -47.700 -10.673 1.00 18.61 96 MET A CA 1
ATOM 800 C C . MET A 1 139 ? -43.311 -47.952 -11.705 1.00 20.13 96 MET A C 1
ATOM 801 O O . MET A 1 139 ? -44.284 -47.149 -11.736 1.00 18.89 96 MET A O 1
ATOM 806 N N . LEU A 1 140 ? -43.229 -49.050 -12.459 1.00 19.04 97 LEU A N 1
ATOM 807 C CA . LEU A 1 140 ? -44.222 -49.401 -13.510 1.00 19.09 97 LEU A CA 1
ATOM 808 C C . LEU A 1 140 ? -45.550 -49.747 -12.842 1.00 19.91 97 LEU A C 1
ATOM 809 O O . LEU A 1 140 ? -46.601 -49.274 -13.379 1.00 19.56 97 LEU A O 1
ATOM 814 N N . ARG A 1 141 ? -45.530 -50.435 -11.693 1.00 18.96 98 ARG A N 1
ATOM 815 C CA . ARG A 1 141 ? -46.770 -50.783 -10.961 1.00 21.05 98 ARG A CA 1
ATOM 816 C C . ARG A 1 141 ? -47.419 -49.475 -10.479 1.00 22.63 98 ARG A C 1
ATOM 817 O O . ARG A 1 141 ? -48.635 -49.358 -10.562 1.00 19.65 98 ARG A O 1
ATOM 825 N N . MET A 1 142 ? -46.627 -48.528 -10.030 1.00 21.59 99 MET A N 1
ATOM 826 C CA . MET A 1 142 ? -47.126 -47.217 -9.651 1.00 23.73 99 MET A CA 1
ATOM 827 C C . MET A 1 142 ? -47.737 -46.483 -10.874 1.00 23.09 99 MET A C 1
ATOM 828 O O . MET A 1 142 ? -48.812 -45.952 -10.777 1.00 23.12 99 MET A O 1
ATOM 833 N N . GLN A 1 143 ? -47.032 -46.469 -11.992 1.00 22.72 100 GLN A N 1
ATOM 834 C CA . GLN A 1 143 ? -47.483 -45.856 -13.280 1.00 21.39 100 GLN A CA 1
ATOM 835 C C . GLN A 1 143 ? -48.806 -46.507 -13.751 1.00 21.40 100 GLN A C 1
ATOM 836 O O . GLN A 1 143 ? -49.719 -45.772 -14.165 1.00 20.79 100 GLN A O 1
ATOM 842 N N . GLU A 1 144 ? -48.934 -47.829 -13.690 1.00 18.17 101 GLU A N 1
ATOM 843 C CA . GLU A 1 144 ? -50.201 -48.538 -14.032 1.00 21.39 101 GLU A CA 1
ATOM 844 C C . GLU A 1 144 ? -51.340 -48.132 -13.075 1.00 23.56 101 GLU A C 1
ATOM 845 O O . GLU A 1 144 ? -52.500 -48.151 -13.504 1.00 27.27 101 GLU A O 1
ATOM 851 N N . LYS A 1 145 ? -51.059 -47.840 -11.809 1.00 25.41 102 LYS A N 1
ATOM 852 C CA . LYS A 1 145 ? -52.105 -47.395 -10.857 1.00 26.72 102 LYS A CA 1
ATOM 853 C C . LYS A 1 145 ? -52.449 -45.921 -11.123 1.00 28.09 102 LYS A C 1
ATOM 854 O O . LYS A 1 145 ? -53.657 -45.588 -11.122 1.00 28.66 102 LYS A O 1
ATOM 860 N N . LEU A 1 146 ? -51.448 -45.062 -11.332 1.00 23.00 103 LEU A N 1
ATOM 861 C CA . LEU A 1 146 ? -51.602 -43.591 -11.205 1.00 24.54 103 LEU A CA 1
ATOM 862 C C . LEU A 1 146 ? -51.651 -42.889 -12.555 1.00 25.06 103 LEU A C 1
ATOM 863 O O . LEU A 1 146 ? -52.143 -41.747 -12.560 1.00 26.39 103 LEU A O 1
ATOM 868 N N . GLY A 1 147 ? -51.047 -43.440 -13.614 1.00 24.69 104 GLY A N 1
ATOM 869 C CA . GLY A 1 147 ? -51.146 -42.912 -14.998 1.00 25.14 104 GLY A CA 1
ATOM 870 C C . GLY A 1 147 ? -50.232 -41.729 -15.257 1.00 22.95 104 GLY A C 1
ATOM 871 O O . GLY A 1 147 ? -50.462 -41.046 -16.232 1.00 24.42 104 GLY A O 1
ATOM 872 N N . PHE A 1 148 ? -49.196 -41.494 -14.451 1.00 23.29 105 PHE A N 1
ATOM 873 C CA . PHE A 1 148 ? -48.167 -40.482 -14.784 1.00 19.33 105 PHE A CA 1
ATOM 874 C C . PHE A 1 148 ? -47.409 -40.900 -16.044 1.00 20.18 105 PHE A C 1
ATOM 875 O O . PHE A 1 148 ? -47.399 -42.089 -16.446 1.00 20.74 105 PHE A O 1
ATOM 883 N N . ARG A 1 149 ? -46.740 -39.927 -16.651 1.00 20.46 106 ARG A N 1
ATOM 884 C CA . ARG A 1 149 ? -45.830 -40.162 -17.788 1.00 22.26 106 ARG A CA 1
ATOM 885 C C . ARG A 1 149 ? -44.427 -40.361 -17.233 1.00 22.99 106 ARG A C 1
ATOM 886 O O . ARG A 1 149 ? -44.048 -39.598 -16.341 1.00 22.08 106 ARG A O 1
ATOM 894 N N . MET A 1 150 ? -43.712 -41.346 -17.764 1.00 21.30 107 MET A N 1
ATOM 895 C CA . MET A 1 150 ? -42.382 -41.709 -17.249 1.00 20.59 107 MET A CA 1
ATOM 896 C C . MET A 1 150 ? -41.331 -41.590 -18.361 1.00 18.99 107 MET A C 1
ATOM 897 O O . MET A 1 150 ? -41.608 -41.938 -19.530 1.00 22.74 107 MET A O 1
ATOM 902 N N . ILE A 1 151 ? -40.164 -41.092 -17.994 1.00 19.02 108 ILE A N 1
ATOM 903 C CA . ILE A 1 151 ? -38.930 -41.142 -18.808 1.00 16.96 108 ILE A CA 1
ATOM 904 C C . ILE A 1 151 ? -38.017 -42.187 -18.138 1.00 18.52 108 ILE A C 1
ATOM 905 O O . ILE A 1 151 ? -37.573 -41.976 -16.974 1.00 17.02 108 ILE A O 1
ATOM 910 N N . PHE A 1 152 ? -37.833 -43.314 -18.799 1.00 18.54 109 PHE A N 1
ATOM 911 C CA . PHE A 1 152 ? -37.000 -44.424 -18.296 1.00 16.50 109 PHE A CA 1
ATOM 912 C C . PHE A 1 152 ? -35.569 -44.256 -18.777 1.00 16.06 109 PHE A C 1
ATOM 913 O O . PHE A 1 152 ? -35.340 -44.136 -19.991 1.00 17.14 109 PHE A O 1
ATOM 921 N N . PHE A 1 153 ? -34.619 -44.265 -17.859 1.00 16.80 110 PHE A N 1
ATOM 922 C CA . PHE A 1 153 ? -33.192 -44.156 -18.187 1.00 15.14 110 PHE A CA 1
ATOM 923 C C . PHE A 1 153 ? -32.597 -45.548 -18.403 1.00 15.47 110 PHE A C 1
ATOM 924 O O . PHE A 1 153 ? -32.360 -46.280 -17.458 1.00 15.03 110 PHE A O 1
ATOM 932 N N . SER A 1 154 ? -32.335 -45.830 -19.672 1.00 17.06 111 SER A N 1
ATOM 933 C CA . SER A 1 154 ? -31.642 -47.031 -20.191 1.00 16.41 111 SER A CA 1
ATOM 934 C C . SER A 1 154 ? -30.168 -46.672 -20.338 1.00 18.61 111 SER A C 1
ATOM 935 O O . SER A 1 154 ? -29.679 -45.942 -19.500 1.00 16.79 111 SER A O 1
ATOM 938 N N . SER A 1 155 ? -29.504 -47.145 -21.385 1.00 18.12 112 SER A N 1
ATOM 939 C CA . SER A 1 155 ? -28.047 -46.915 -21.623 1.00 18.71 112 SER A CA 1
ATOM 940 C C . SER A 1 155 ? -27.705 -47.354 -23.047 1.00 18.08 112 SER A C 1
ATOM 941 O O . SER A 1 155 ? -28.282 -48.345 -23.524 1.00 17.99 112 SER A O 1
ATOM 944 N N . ALA A 1 156 ? -26.767 -46.660 -23.682 1.00 18.30 113 ALA A N 1
ATOM 945 C CA . ALA A 1 156 ? -26.171 -47.114 -24.946 1.00 16.43 113 ALA A CA 1
ATOM 946 C C . ALA A 1 156 ? -25.442 -48.473 -24.745 1.00 16.63 113 ALA A C 1
ATOM 947 O O . ALA A 1 156 ? -25.174 -49.113 -25.723 1.00 15.76 113 ALA A O 1
ATOM 949 N N . GLU A 1 157 ? -25.249 -48.949 -23.516 1.00 17.78 114 GLU A N 1
ATOM 950 C CA . GLU A 1 157 ? -24.724 -50.321 -23.246 1.00 18.28 114 GLU A CA 1
ATOM 951 C C . GLU A 1 157 ? -25.674 -51.405 -23.776 1.00 17.15 114 GLU A C 1
ATOM 952 O O . GLU A 1 157 ? -25.221 -52.575 -23.949 1.00 17.10 114 GLU A O 1
ATOM 958 N N . VAL A 1 158 ? -26.944 -51.077 -24.039 1.00 16.13 115 VAL A N 1
ATOM 959 C CA . VAL A 1 158 ? -27.908 -52.083 -24.566 1.00 17.60 115 VAL A CA 1
ATOM 960 C C . VAL A 1 158 ? -27.524 -52.484 -26.001 1.00 16.55 115 VAL A C 1
ATOM 961 O O . VAL A 1 158 ? -27.914 -53.583 -26.400 1.00 15.11 115 VAL A O 1
ATOM 965 N N . TYR A 1 159 ? -26.748 -51.674 -26.733 1.00 15.76 116 TYR A N 1
ATOM 966 C CA . TYR A 1 159 ? -26.272 -51.993 -28.122 1.00 16.03 116 TYR A CA 1
ATOM 967 C C . TYR A 1 159 ? -25.131 -53.043 -28.074 1.00 17.58 116 TYR A C 1
ATOM 968 O O . TYR A 1 159 ? -24.642 -53.408 -29.118 1.00 18.15 116 TYR A O 1
ATOM 977 N N . GLY A 1 160 ? -24.623 -53.390 -26.888 1.00 17.96 117 GLY A N 1
ATOM 978 C CA . GLY A 1 160 ? -23.584 -54.422 -26.767 1.00 18.01 117 GLY A CA 1
ATOM 979 C C . GLY A 1 160 ? -22.293 -53.968 -27.408 1.00 18.61 117 GLY A C 1
ATOM 980 O O . GLY A 1 160 ? -21.936 -52.815 -27.228 1.00 19.31 117 GLY A O 1
ATOM 981 N N . ASP A 1 161 ? -21.611 -54.849 -28.147 1.00 20.50 118 ASP A N 1
ATOM 982 C CA . ASP A 1 161 ? -20.336 -54.491 -28.842 1.00 20.76 118 ASP A CA 1
ATOM 983 C C . ASP A 1 161 ? -20.589 -54.204 -30.344 1.00 21.03 118 ASP A C 1
ATOM 984 O O . ASP A 1 161 ? -19.658 -54.310 -31.165 1.00 21.64 118 ASP A O 1
ATOM 989 N N . TYR A 1 162 ? -21.766 -53.741 -30.707 1.00 19.45 119 TYR A N 1
ATOM 990 C CA . TYR A 1 162 ? -22.112 -53.406 -32.098 1.00 20.17 119 TYR A CA 1
ATOM 991 C C . TYR A 1 162 ? -21.111 -52.415 -32.680 1.00 19.10 119 TYR A C 1
ATOM 992 O O . TYR A 1 162 ? -20.773 -51.442 -32.033 1.00 20.01 119 TYR A O 1
ATOM 1001 N N A SER A 1 163 ? -20.617 -52.701 -33.888 0.50 21.84 120 SER A N 1
ATOM 1002 N N B SER A 1 163 ? -20.610 -52.695 -33.886 0.50 21.81 120 SER A N 1
ATOM 1003 C CA A SER A 1 163 ? -19.535 -51.921 -34.552 0.50 23.19 120 SER A CA 1
ATOM 1004 C CA B SER A 1 163 ? -19.526 -51.897 -34.529 0.50 23.11 120 SER A CA 1
ATOM 1005 C C A SER A 1 163 ? -20.113 -50.859 -35.501 0.50 21.64 120 SER A C 1
ATOM 1006 C C B SER A 1 163 ? -20.109 -50.859 -35.505 0.50 21.58 120 SER A C 1
ATOM 1007 O O A SER A 1 163 ? -19.354 -49.998 -35.901 0.50 23.09 120 SER A O 1
ATOM 1008 O O B SER A 1 163 ? -19.353 -50.004 -35.918 0.50 23.00 120 SER A O 1
ATOM 1013 N N . GLY A 1 164 ? -21.410 -50.902 -35.805 1.00 20.80 121 GLY A N 1
ATOM 1014 C CA . GLY A 1 164 ? -22.050 -50.006 -36.794 1.00 20.83 121 GLY A CA 1
ATOM 1015 C C . GLY A 1 164 ? -22.667 -48.763 -36.145 1.00 21.11 121 GLY A C 1
ATOM 1016 O O . GLY A 1 164 ? -22.412 -48.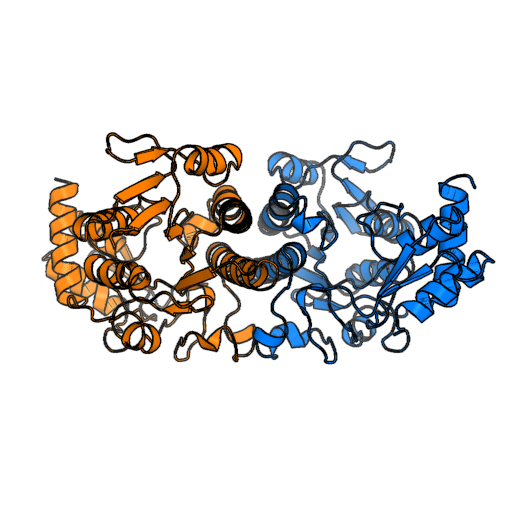489 -34.941 1.00 21.46 121 GLY A O 1
ATOM 1017 N N . LEU A 1 165 ? -23.438 -48.025 -36.923 1.00 18.62 122 LEU A N 1
ATOM 1018 C CA . LEU A 1 165 ? -24.103 -46.792 -36.439 1.00 19.19 122 LEU A CA 1
ATOM 1019 C C . LEU A 1 165 ? -25.143 -47.190 -35.388 1.00 17.51 122 LEU A C 1
ATOM 1020 O O . LEU A 1 165 ? -26.005 -48.013 -35.701 1.00 17.98 122 LEU A O 1
ATOM 1025 N N . MET A 1 166 ? -25.017 -46.678 -34.155 1.00 18.26 123 MET A N 1
ATOM 1026 C CA . MET A 1 166 ? -25.972 -47.037 -33.079 1.00 19.36 123 MET A CA 1
ATOM 1027 C C . MET A 1 166 ? -27.186 -46.112 -33.217 1.00 19.14 123 MET A C 1
ATOM 1028 O O . MET A 1 166 ? -27.283 -45.132 -32.492 1.00 19.73 123 MET A O 1
ATOM 1033 N N . SER A 1 167 ? -28.036 -46.452 -34.159 1.00 19.66 124 SER A N 1
ATOM 1034 C CA . SER A 1 167 ? -29.388 -45.904 -34.339 1.00 19.55 124 SER A CA 1
ATOM 1035 C C . SER A 1 167 ? -30.320 -46.663 -33.399 1.00 19.57 124 SER A C 1
ATOM 1036 O O . SER A 1 167 ? -30.119 -47.869 -33.196 1.00 16.80 124 SER A O 1
ATOM 1039 N N . GLU A 1 168 ? -31.354 -46.006 -32.903 1.00 18.56 125 GLU A N 1
ATOM 1040 C CA . GLU A 1 168 ? -32.290 -46.665 -31.956 1.00 18.50 125 GLU A CA 1
ATOM 1041 C C . GLU A 1 168 ? -32.838 -47.962 -32.576 1.00 20.63 125 GLU A C 1
ATOM 1042 O O . GLU A 1 168 ? -33.020 -48.929 -31.805 1.00 21.20 125 GLU A O 1
ATOM 1048 N N . ASP A 1 169 ? -33.071 -48.012 -33.898 1.00 19.58 126 ASP A N 1
ATOM 1049 C CA . ASP A 1 169 ? -33.736 -49.151 -34.569 1.00 20.75 126 ASP A CA 1
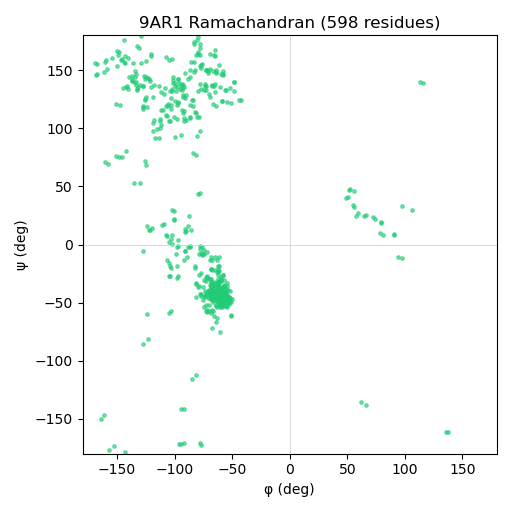ATOM 1050 C C . ASP A 1 169 ? -32.776 -50.354 -34.677 1.00 18.00 126 ASP A C 1
ATOM 1051 O O . ASP A 1 169 ? -33.212 -51.430 -35.043 1.00 16.66 126 ASP A O 1
ATOM 1056 N N . VAL A 1 170 ? -31.516 -50.196 -34.340 1.00 17.23 127 VAL A N 1
ATOM 1057 C CA . VAL A 1 170 ? -30.647 -51.396 -34.148 1.00 16.99 127 VAL A CA 1
ATOM 1058 C C . VAL A 1 170 ? -31.239 -52.349 -33.086 1.00 18.76 127 VAL A C 1
ATOM 1059 O O . VAL A 1 170 ? -31.058 -53.587 -33.216 1.00 21.25 127 VAL A O 1
ATOM 1063 N N . MET A 1 171 ? -31.969 -51.829 -32.088 1.00 18.88 128 MET A N 1
ATOM 1064 C CA . MET A 1 171 ? -32.632 -52.659 -31.031 1.00 19.08 128 MET A CA 1
ATOM 1065 C C . MET A 1 171 ? -34.023 -53.081 -31.489 1.00 18.36 128 MET A C 1
ATOM 1066 O O . MET A 1 171 ? -34.805 -53.564 -30.648 1.00 21.65 128 MET A O 1
ATOM 1071 N N . VAL A 1 172 ? -34.307 -52.962 -32.790 1.00 19.69 129 VAL A N 1
ATOM 1072 C CA . VAL A 1 172 ? -35.564 -53.429 -33.428 1.00 19.58 129 VAL A CA 1
ATOM 1073 C C . VAL A 1 172 ? -35.232 -54.398 -34.570 1.00 21.88 129 VAL A C 1
ATOM 1074 O O . VAL A 1 172 ? -35.781 -55.533 -34.589 1.00 20.53 129 VAL A O 1
ATOM 1078 N N . LYS A 1 173 ? -34.478 -53.949 -35.571 1.00 21.40 130 LYS A N 1
ATOM 1079 C CA . LYS A 1 173 ? -34.393 -54.692 -36.857 1.00 22.35 130 LYS A CA 1
ATOM 1080 C C . LYS A 1 173 ? -33.072 -55.459 -36.961 1.00 22.47 130 LYS A C 1
ATOM 1081 O O . LYS A 1 173 ? -33.070 -56.372 -37.735 1.00 24.32 130 LYS A O 1
ATOM 1087 N N . ASN A 1 174 ? -32.022 -55.123 -36.221 1.00 20.08 131 ASN A N 1
ATOM 1088 C CA . ASN A 1 174 ? -30.757 -55.869 -36.340 1.00 19.79 131 ASN A CA 1
ATOM 1089 C C . ASN A 1 174 ? -30.886 -57.256 -35.725 1.00 22.60 131 ASN A C 1
ATOM 1090 O O . ASN A 1 174 ? -31.587 -57.459 -34.729 1.00 20.61 131 ASN A O 1
ATOM 1095 N N . PRO A 1 175 ? -30.118 -58.231 -36.276 1.00 22.99 132 PRO A N 1
ATOM 1096 C CA . PRO A 1 175 ? -30.018 -59.546 -35.655 1.00 25.50 132 PRO A CA 1
ATOM 1097 C C . PRO A 1 175 ? -29.740 -59.384 -34.159 1.00 20.30 132 PRO A C 1
ATOM 1098 O O . PRO A 1 175 ? -28.904 -58.558 -33.795 1.00 19.14 132 PRO A O 1
ATOM 1102 N N . ILE A 1 176 ? -30.377 -60.213 -33.340 1.00 18.71 133 ILE A N 1
ATOM 1103 C CA . ILE A 1 176 ? -30.228 -60.156 -31.851 1.00 17.55 133 ILE A CA 1
ATOM 1104 C C . ILE A 1 176 ? -28.756 -60.337 -31.435 1.00 19.34 133 ILE A C 1
ATOM 1105 O O . ILE A 1 176 ? -28.292 -59.560 -30.536 1.00 19.11 133 ILE A O 1
ATOM 1110 N N . SER A 1 177 ? -27.967 -61.180 -32.129 1.00 18.05 134 SER A N 1
ATOM 1111 C CA . SER A 1 177 ? -26.546 -61.417 -31.760 1.00 16.80 134 SER A CA 1
ATOM 1112 C C . SER A 1 177 ? -25.727 -60.126 -31.936 1.00 19.14 134 SER A C 1
ATOM 1113 O O . SER A 1 177 ? -24.667 -60.013 -31.335 1.00 19.76 134 SER A O 1
ATOM 1116 N N . ASP A 1 178 ? -26.177 -59.181 -32.754 1.00 18.77 135 ASP A N 1
ATOM 1117 C CA . ASP A 1 178 ? -25.418 -57.921 -32.958 1.00 18.95 135 ASP A CA 1
ATOM 1118 C C . ASP A 1 178 ? -25.278 -57.140 -31.645 1.00 18.30 135 ASP A C 1
ATOM 1119 O O . ASP A 1 178 ? -24.297 -56.379 -31.522 1.00 20.18 135 ASP A O 1
ATOM 1124 N N . THR A 1 179 ? -26.246 -57.230 -30.733 1.00 19.16 136 THR A N 1
ATOM 1125 C CA . THR A 1 179 ? -26.319 -56.352 -29.546 1.00 18.65 136 THR A CA 1
ATOM 1126 C C . THR A 1 179 ? -26.329 -57.119 -28.231 1.00 19.57 136 THR A C 1
ATOM 1127 O O . THR A 1 179 ? -26.615 -56.467 -27.224 1.00 18.92 136 THR A O 1
ATOM 1131 N N . TYR A 1 180 ? -26.019 -58.424 -28.198 1.00 18.82 137 TYR A N 1
ATOM 1132 C CA . TYR A 1 180 ? -25.977 -59.183 -26.933 1.00 19.30 137 TYR A CA 1
ATOM 1133 C C . TYR A 1 180 ? -25.286 -58.344 -25.853 1.00 17.98 137 TYR A C 1
ATOM 1134 O O . TYR A 1 180 ? -24.109 -57.933 -26.021 1.00 17.87 137 TYR A O 1
ATOM 1143 N N . GLN A 1 181 ? -25.971 -58.119 -24.721 1.00 18.95 138 GLN A N 1
ATOM 1144 C CA . GLN A 1 181 ? -25.436 -57.239 -23.662 1.00 18.10 138 GLN A CA 1
ATOM 1145 C C . GLN A 1 181 ? -24.286 -57.990 -22.986 1.00 17.35 138 GLN A C 1
ATOM 1146 O O . GLN A 1 181 ? -24.434 -59.158 -22.718 1.00 15.86 138 GLN A O 1
ATOM 1152 N N . MET A 1 182 ? -23.192 -57.293 -22.726 1.00 17.58 139 MET A N 1
ATOM 1153 C CA . MET A 1 182 ? -21.892 -57.870 -22.347 1.00 20.35 139 MET A CA 1
ATOM 1154 C C . MET A 1 182 ? -21.683 -57.867 -20.818 1.00 20.29 139 MET A C 1
ATOM 1155 O O . MET A 1 182 ? -20.606 -58.322 -20.368 1.00 17.01 139 MET A O 1
ATOM 1160 N N . ASN A 1 183 ? -22.628 -57.353 -20.026 1.00 18.36 140 ASN A N 1
ATOM 1161 C CA . ASN A 1 183 ? -22.468 -57.236 -18.543 1.00 18.49 140 ASN A CA 1
ATOM 1162 C C . ASN A 1 183 ? -23.860 -57.087 -17.928 1.00 17.46 140 ASN A C 1
ATOM 1163 O O . ASN A 1 183 ? -24.790 -56.698 -18.665 1.00 17.69 140 ASN A O 1
ATOM 1168 N N . ASP A 1 184 ? -24.000 -57.438 -16.647 1.00 16.60 141 ASP A N 1
ATOM 1169 C CA . ASP A 1 184 ? -25.304 -57.441 -15.949 1.00 14.90 141 ASP A CA 1
ATOM 1170 C C . ASP A 1 184 ? -25.906 -56.035 -16.075 1.00 14.03 141 ASP A C 1
ATOM 1171 O O . ASP A 1 184 ? -27.096 -55.924 -16.318 1.00 13.83 141 ASP A O 1
ATOM 1176 N N . TYR A 1 185 ? -25.112 -54.992 -15.910 1.00 14.42 142 TYR A N 1
ATOM 1177 C CA . TYR A 1 185 ? -25.646 -53.603 -15.971 1.00 14.92 142 TYR A CA 1
ATOM 1178 C C . TYR A 1 185 ? -26.391 -53.396 -17.289 1.00 14.74 142 TYR A C 1
ATOM 1179 O O . TYR A 1 185 ? -27.552 -52.950 -17.255 1.00 16.76 142 TYR A O 1
ATOM 1188 N N . ALA A 1 186 ? -25.745 -53.674 -18.425 1.00 14.83 143 ALA A N 1
ATOM 1189 C CA . ALA A 1 186 ? -26.332 -53.585 -19.779 1.00 14.35 143 ALA A CA 1
ATOM 1190 C C . ALA A 1 186 ? -27.628 -54.415 -19.855 1.00 14.33 143 ALA A C 1
ATOM 1191 O O . ALA A 1 186 ? -28.625 -53.931 -20.385 1.00 14.47 143 ALA A O 1
ATOM 1193 N N . ILE A 1 187 ? -27.622 -55.647 -19.361 1.00 14.77 144 ILE A N 1
ATOM 1194 C CA . ILE A 1 187 ? -28.856 -56.481 -19.357 1.00 14.56 144 ILE A CA 1
ATOM 1195 C C . ILE A 1 187 ? -29.949 -55.807 -18.522 1.00 16.88 144 ILE A C 1
ATOM 1196 O O . ILE A 1 187 ? -31.116 -55.856 -18.949 1.00 18.24 144 ILE A O 1
ATOM 1201 N N . THR A 1 188 ? -29.628 -55.173 -17.381 1.00 17.67 145 THR A N 1
ATOM 1202 C CA . THR A 1 188 ? -30.707 -54.584 -16.542 1.00 16.72 145 THR A CA 1
ATOM 1203 C C . THR A 1 188 ? -31.425 -53.513 -17.339 1.00 15.54 145 THR A C 1
ATOM 1204 O O . THR A 1 188 ? -32.672 -53.388 -17.217 1.00 15.77 145 THR A O 1
ATOM 1208 N N . LYS A 1 189 ? -30.675 -52.735 -18.111 1.00 16.65 146 LYS A N 1
ATOM 1209 C CA . LYS A 1 189 ? -31.213 -51.589 -18.880 1.00 18.22 146 LYS A CA 1
ATOM 1210 C C . LYS A 1 189 ? -32.086 -52.116 -20.028 1.00 18.25 146 LYS A C 1
ATOM 1211 O O . LYS A 1 189 ? -33.210 -51.576 -20.235 1.00 16.79 146 LYS A O 1
ATOM 1217 N N . TRP A 1 190 ? -31.667 -53.208 -20.682 1.00 17.27 147 TRP A N 1
ATOM 1218 C CA . TRP A 1 190 ? -32.460 -53.809 -21.771 1.00 16.47 147 TRP A CA 1
ATOM 1219 C C . TRP A 1 190 ? -33.722 -54.427 -21.164 1.00 15.39 147 TRP A C 1
ATOM 1220 O O . TRP A 1 190 ? -34.823 -54.229 -21.739 1.00 16.77 147 TRP A O 1
ATOM 1231 N N . ALA A 1 191 ? -33.610 -55.113 -20.025 1.00 17.52 148 ALA A N 1
ATOM 1232 C CA . ALA A 1 191 ? -34.794 -55.691 -19.323 1.00 16.84 148 ALA A CA 1
ATOM 1233 C C . ALA A 1 191 ? -35.767 -54.549 -18.972 1.00 16.15 148 ALA A C 1
ATOM 1234 O O . ALA A 1 191 ? -36.948 -54.704 -19.185 1.00 16.57 148 ALA A O 1
ATOM 1236 N N . GLY A 1 192 ? -35.247 -53.408 -18.527 1.00 15.48 149 GLY A N 1
ATOM 1237 C CA . GLY A 1 192 ? -36.045 -52.232 -18.228 1.00 16.60 149 GLY A CA 1
ATOM 1238 C C . GLY A 1 192 ? -36.877 -51.790 -19.428 1.00 15.48 149 GLY A C 1
ATOM 1239 O O . GLY A 1 192 ? -38.062 -51.601 -19.350 1.00 19.60 149 GLY A O 1
ATOM 1240 N N . GLU A 1 193 ? -36.211 -51.618 -20.543 1.00 15.96 150 GLU A N 1
ATOM 1241 C CA . GLU A 1 193 ? -36.866 -51.264 -21.834 1.00 15.52 150 GLU A CA 1
ATOM 1242 C C . GLU A 1 193 ? -37.993 -52.240 -22.174 1.00 15.48 150 GLU A C 1
ATOM 1243 O O . GLU A 1 193 ? -39.135 -51.786 -22.465 1.00 15.55 150 GLU A O 1
ATOM 1249 N N . LEU A 1 194 ? -37.723 -53.525 -22.132 1.00 14.51 151 LEU A N 1
ATOM 1250 C CA . LEU A 1 194 ? -38.749 -54.556 -22.426 1.00 16.45 151 LEU A CA 1
ATOM 1251 C C . LEU A 1 194 ? -39.932 -54.420 -21.451 1.00 17.07 151 LEU A C 1
ATOM 1252 O O . LEU A 1 194 ? -41.107 -54.518 -21.889 1.00 18.26 151 LEU A O 1
ATOM 1257 N N . MET A 1 195 ? -39.656 -54.234 -20.154 1.00 17.80 152 MET A N 1
ATOM 1258 C CA . MET A 1 195 ? -40.712 -54.120 -19.131 1.00 18.93 152 MET A CA 1
ATOM 1259 C C . MET A 1 195 ? -41.540 -52.870 -19.443 1.00 19.05 152 MET A C 1
ATOM 1260 O O . MET A 1 195 ? -42.765 -52.946 -19.302 1.00 17.79 152 MET A O 1
ATOM 1265 N N . CYS A 1 196 ? -40.898 -51.754 -19.797 1.00 18.73 153 CYS A N 1
ATOM 1266 C CA . CYS A 1 196 ? -41.630 -50.517 -20.176 1.00 21.41 153 CYS A CA 1
ATOM 1267 C C . CYS A 1 196 ? -42.575 -50.825 -21.356 1.00 21.98 153 CYS A C 1
ATOM 1268 O O . CYS A 1 196 ? -43.721 -50.481 -21.316 1.00 20.57 153 CYS A O 1
ATOM 1271 N N . MET A 1 197 ? -42.080 -51.525 -22.386 1.00 20.75 154 MET A N 1
ATOM 1272 C CA . MET A 1 197 ? -42.914 -51.824 -23.590 1.00 20.91 154 MET A CA 1
ATOM 1273 C C . MET A 1 197 ? -44.055 -52.783 -23.216 1.00 20.08 154 MET A C 1
ATOM 1274 O O . MET A 1 197 ? -45.204 -52.583 -23.678 1.00 20.17 154 MET A O 1
ATOM 1279 N N . ASN A 1 198 ? -43.805 -53.770 -22.362 1.00 20.57 155 ASN A N 1
ATOM 1280 C CA . ASN A 1 198 ? -44.881 -54.723 -21.947 1.00 20.62 155 ASN A CA 1
ATOM 1281 C C . ASN A 1 198 ? -45.950 -53.997 -21.100 1.00 22.29 155 ASN A C 1
ATOM 1282 O O . ASN A 1 198 ? -47.139 -54.297 -21.294 1.00 22.15 155 ASN A O 1
ATOM 1287 N N . SER A 1 199 ? -45.561 -53.080 -20.208 1.00 19.60 156 SER A N 1
ATOM 1288 C CA . SER A 1 199 ? -46.501 -52.224 -19.439 1.00 22.29 156 SER A CA 1
ATOM 1289 C C . SER A 1 199 ? -47.375 -51.396 -20.401 1.00 21.63 156 SER A C 1
ATOM 1290 O O . SER A 1 199 ? -48.594 -51.373 -20.208 1.00 24.02 156 SER A O 1
ATOM 1293 N N . ALA A 1 200 ? -46.761 -50.714 -21.369 1.00 22.43 157 ALA A N 1
ATOM 1294 C CA . ALA A 1 200 ? -47.462 -49.912 -22.413 1.00 25.06 157 ALA A CA 1
ATOM 1295 C C . ALA A 1 200 ? -48.489 -50.799 -23.134 1.00 26.07 157 ALA A C 1
ATOM 1296 O O . ALA A 1 200 ? -49.683 -50.384 -23.278 1.00 23.25 157 ALA A O 1
ATOM 1298 N N . GLU A 1 201 ? -48.103 -52.021 -23.490 1.00 24.95 158 GLU A N 1
ATOM 1299 C CA . GLU A 1 201 ? -48.967 -52.915 -24.288 1.00 27.25 158 GLU A CA 1
ATOM 1300 C C . GLU A 1 201 ? -50.161 -53.332 -23.431 1.00 27.53 158 GLU A C 1
ATOM 1301 O O . GLU A 1 201 ? -51.296 -53.357 -23.937 1.00 26.33 158 GLU A O 1
ATOM 1307 N N . MET A 1 202 ? -49.907 -53.716 -22.181 1.00 27.16 159 MET A N 1
ATOM 1308 C CA . MET A 1 202 ? -50.931 -54.354 -21.306 1.00 30.43 159 MET A CA 1
ATOM 1309 C C . MET A 1 202 ? -51.839 -53.293 -20.669 1.00 27.67 159 MET A C 1
ATOM 1310 O O . MET A 1 202 ? -53.010 -53.582 -20.465 1.00 27.84 159 MET A O 1
ATOM 1315 N N . PHE A 1 203 ? -51.319 -52.117 -20.345 1.00 25.78 160 PHE A N 1
ATOM 1316 C CA . PHE A 1 203 ? -52.005 -51.142 -19.456 1.00 23.70 160 PHE A CA 1
ATOM 1317 C C . PHE A 1 203 ? -52.108 -49.752 -20.075 1.00 23.60 160 PHE A C 1
ATOM 1318 O O . PHE A 1 203 ? -52.813 -48.920 -19.477 1.00 23.40 160 PHE A O 1
ATOM 1326 N N . GLY A 1 204 ? -51.515 -49.508 -21.239 1.00 23.93 161 GLY A N 1
ATOM 1327 C CA . GLY A 1 204 ? -51.597 -48.192 -21.901 1.00 23.95 161 GLY A CA 1
ATOM 1328 C C . GLY A 1 204 ? -50.755 -47.164 -21.165 1.00 25.21 161 GLY A C 1
ATOM 1329 O O . GLY A 1 204 ? -51.026 -45.973 -21.308 1.00 24.83 161 GLY A O 1
ATOM 1330 N N . THR A 1 205 ? -49.737 -47.592 -20.400 1.00 22.61 162 THR A N 1
ATOM 1331 C CA . THR A 1 205 ? -48.828 -46.651 -19.723 1.00 22.54 162 THR A CA 1
ATOM 1332 C C . THR A 1 205 ? -48.072 -45.867 -20.801 1.00 19.88 162 THR A C 1
ATOM 1333 O O . THR A 1 205 ? -47.773 -46.433 -21.860 1.00 20.90 162 THR A O 1
ATOM 1337 N N . GLU A 1 206 ? -47.707 -44.629 -20.484 1.00 19.27 163 GLU A N 1
ATOM 1338 C CA . GLU A 1 206 ? -47.080 -43.672 -21.407 1.00 20.20 163 GLU A CA 1
ATOM 1339 C C . GLU A 1 206 ? -45.648 -43.420 -20.950 1.00 21.08 163 GLU A C 1
ATOM 1340 O O . GLU A 1 206 ? -45.447 -42.698 -19.958 1.00 20.67 163 GLU A O 1
ATOM 1346 N N . THR A 1 207 ? -44.694 -43.984 -21.696 1.00 21.50 164 THR A N 1
ATOM 1347 C CA . THR A 1 207 ? -43.272 -43.961 -21.345 1.00 19.91 164 THR A CA 1
ATOM 1348 C C . THR A 1 207 ? -42.410 -43.585 -22.543 1.00 18.43 164 THR A C 1
ATOM 1349 O O . THR A 1 207 ? -42.604 -44.088 -23.633 1.00 20.14 164 THR A O 1
ATOM 1353 N N . VAL A 1 208 ? -41.436 -42.732 -22.294 1.00 18.22 165 VAL A N 1
ATOM 1354 C CA . VAL A 1 208 ? -40.334 -42.439 -23.218 1.00 17.80 165 VAL A CA 1
ATOM 1355 C C . VAL A 1 208 ? -39.091 -43.063 -22.597 1.00 17.70 165 VAL A C 1
ATOM 1356 O O . VAL A 1 208 ? -38.804 -42.801 -21.435 1.00 16.66 165 VAL A O 1
ATOM 1360 N N . ARG A 1 209 ? -38.368 -43.834 -23.386 1.00 18.87 166 ARG A N 1
ATOM 1361 C CA . ARG A 1 209 ? -37.068 -44.391 -22.982 1.00 18.17 166 ARG A CA 1
ATOM 1362 C C . ARG A 1 209 ? -35.976 -43.490 -23.536 1.00 16.69 166 ARG A C 1
ATOM 1363 O O . ARG A 1 209 ? -36.129 -43.001 -24.671 1.00 19.80 166 ARG A O 1
ATOM 1371 N N . VAL A 1 210 ? -34.906 -43.301 -22.769 1.00 16.14 167 VAL A N 1
ATOM 1372 C CA . VAL A 1 210 ? -33.696 -42.581 -23.219 1.00 15.99 167 VAL A CA 1
ATOM 1373 C C . VAL A 1 210 ? -32.499 -43.517 -23.019 1.00 15.64 167 VAL A C 1
ATOM 1374 O O . VAL A 1 210 ? -32.478 -44.295 -22.076 1.00 17.50 167 VAL A O 1
ATOM 1378 N N . ARG A 1 211 ? -31.554 -43.444 -23.924 1.00 16.84 168 ARG A N 1
ATOM 1379 C CA . ARG A 1 211 ? -30.265 -44.177 -23.838 1.00 15.95 168 ARG A CA 1
ATOM 1380 C C . ARG A 1 211 ? -29.191 -43.107 -23.764 1.00 15.16 168 ARG A C 1
ATOM 1381 O O . ARG A 1 211 ? -28.747 -42.617 -24.797 1.00 16.51 168 ARG A O 1
ATOM 1389 N N . PRO A 1 212 ? -28.809 -42.692 -22.538 1.00 15.80 169 PRO A N 1
ATOM 1390 C CA . PRO A 1 212 ? -27.683 -41.804 -22.315 1.00 15.71 169 PRO A CA 1
ATOM 1391 C C . PRO A 1 212 ? -26.424 -42.553 -22.760 1.00 16.55 169 PRO A C 1
ATOM 1392 O O . PRO A 1 212 ? -26.468 -43.763 -22.966 1.00 13.47 169 PRO A O 1
ATOM 1396 N N . VAL A 1 213 ? -25.326 -41.821 -22.879 1.00 16.91 170 VAL A N 1
ATOM 1397 C CA . VAL A 1 213 ? -24.189 -42.334 -23.678 1.00 18.07 170 VAL A CA 1
ATOM 1398 C C . VAL A 1 213 ? -22.945 -42.269 -22.821 1.00 17.52 170 VAL A C 1
ATOM 1399 O O . VAL A 1 213 ? -22.620 -43.299 -22.201 1.00 16.12 170 VAL A O 1
ATOM 1403 N N . ASN A 1 214 ? -22.243 -41.128 -22.784 1.00 17.54 171 ASN A N 1
ATOM 1404 C CA . ASN A 1 214 ? -20.998 -40.933 -21.982 1.00 17.15 171 ASN A CA 1
ATOM 1405 C C . ASN A 1 214 ? -21.042 -39.500 -21.442 1.00 19.16 171 ASN A C 1
ATOM 1406 O O . ASN A 1 214 ? -20.368 -38.640 -21.991 1.00 18.32 171 ASN A O 1
ATOM 1411 N N . CYS A 1 215 ? -21.785 -39.307 -20.373 1.00 19.03 172 CYS A N 1
ATOM 1412 C CA . CYS A 1 215 ? -22.088 -37.968 -19.810 1.00 19.53 172 CYS A CA 1
ATOM 1413 C C . CYS A 1 215 ? -20.983 -37.613 -18.823 1.00 18.40 172 CYS A C 1
ATOM 1414 O O . CYS A 1 215 ? -20.405 -38.491 -18.223 1.00 18.59 172 CYS A O 1
ATOM 1417 N N . TYR A 1 216 ? -20.578 -36.360 -18.770 1.00 19.23 173 TYR A N 1
ATOM 1418 C CA . TYR A 1 216 ? -19.546 -35.886 -17.847 1.00 17.16 173 TYR A CA 1
ATOM 1419 C C . TYR A 1 216 ? -19.837 -34.432 -17.493 1.00 17.17 173 TYR A C 1
ATOM 1420 O O . TYR A 1 216 ? -20.620 -33.743 -18.177 1.00 17.33 173 TYR A O 1
ATOM 1429 N N . GLY A 1 217 ? -19.219 -33.966 -16.426 1.00 18.98 174 GLY A N 1
ATOM 1430 C CA . GLY A 1 217 ? -19.310 -32.533 -16.066 1.00 22.71 174 GLY A CA 1
ATOM 1431 C C . GLY A 1 217 ? -19.552 -32.317 -14.589 1.00 21.39 174 GLY A C 1
ATOM 1432 O O . GLY A 1 217 ? -19.274 -33.184 -13.759 1.00 20.18 174 GLY A O 1
ATOM 1433 N N . PRO A 1 218 ? -20.037 -31.117 -14.205 1.00 21.92 175 PRO A N 1
ATOM 1434 C CA . PRO A 1 218 ? -20.232 -30.807 -12.795 1.00 21.00 175 PRO A CA 1
ATOM 1435 C C . PRO A 1 218 ? -21.164 -31.781 -12.091 1.00 19.54 175 PRO A C 1
ATOM 1436 O O . PRO A 1 218 ? -22.110 -32.217 -12.713 1.00 20.00 175 PRO A O 1
ATOM 1440 N N . HIS A 1 219 ? -20.873 -32.014 -10.805 1.00 21.19 176 HIS A N 1
ATOM 1441 C CA . HIS A 1 219 ? -21.608 -32.860 -9.832 1.00 21.53 176 HIS A CA 1
ATOM 1442 C C . HIS A 1 219 ? -21.278 -34.327 -10.063 1.00 21.89 176 HIS A C 1
ATOM 1443 O O . HIS A 1 219 ? -22.002 -35.146 -9.526 1.00 22.58 176 HIS A O 1
ATOM 1450 N N . GLU A 1 220 ? -20.291 -34.651 -10.895 1.00 21.05 177 GLU A N 1
ATOM 1451 C CA . GLU A 1 220 ? -19.840 -36.056 -10.989 1.00 20.55 177 GLU A CA 1
ATOM 1452 C C . GLU A 1 220 ? -18.586 -36.144 -10.152 1.00 21.84 177 GLU A C 1
ATOM 1453 O O . GLU A 1 220 ? -17.576 -35.518 -10.521 1.00 22.10 177 GLU A O 1
ATOM 1459 N N . LYS A 1 221 ? -18.691 -36.822 -9.022 1.00 22.92 178 LYS A N 1
ATOM 1460 C CA . LYS A 1 221 ? -17.565 -37.041 -8.084 1.00 23.85 178 LYS A CA 1
ATOM 1461 C C . LYS A 1 221 ? -16.681 -38.128 -8.663 1.00 21.84 178 LYS A C 1
ATOM 1462 O O . LYS A 1 221 ? -17.175 -38.921 -9.458 1.00 25.33 178 LYS A O 1
ATOM 1468 N N . TYR A 1 222 ? -15.405 -38.128 -8.290 1.00 20.88 179 TYR A N 1
ATOM 1469 C CA . TYR A 1 222 ? -14.489 -39.245 -8.598 1.00 21.93 179 TYR A CA 1
ATOM 1470 C C . TYR A 1 222 ? -14.832 -40.439 -7.705 1.00 21.28 179 TYR A C 1
ATOM 1471 O O . TYR A 1 222 ? -14.980 -40.294 -6.463 1.00 21.28 179 TYR A O 1
ATOM 1480 N N . SER A 1 223 ? -14.807 -41.614 -8.309 1.00 20.30 180 SER A N 1
ATOM 1481 C CA . SER A 1 223 ? -14.530 -42.890 -7.624 1.00 20.56 180 SER A CA 1
ATOM 1482 C C . SER A 1 223 ? -13.868 -43.824 -8.623 1.00 20.40 180 SER A C 1
ATOM 1483 O O . SER A 1 223 ? -13.936 -43.586 -9.826 1.00 21.86 180 SER A O 1
ATOM 1486 N N . PRO A 1 224 ? -13.277 -44.952 -8.171 1.00 22.25 181 PRO A N 1
ATOM 1487 C CA . PRO A 1 224 ? -12.658 -45.901 -9.092 1.00 22.21 181 PRO A CA 1
ATOM 1488 C C . PRO A 1 224 ? -13.675 -46.615 -9.972 1.00 23.18 181 PRO A C 1
ATOM 1489 O O . PRO A 1 224 ? -13.248 -47.242 -10.923 1.00 23.56 181 PRO A O 1
ATOM 1493 N N . TYR A 1 225 ? -14.977 -46.491 -9.685 1.00 20.72 182 TYR A N 1
ATOM 1494 C CA . TYR A 1 225 ? -16.040 -47.170 -10.465 1.00 18.35 182 TYR A CA 1
ATOM 1495 C C . TYR A 1 225 ? -16.746 -46.211 -11.412 1.00 19.01 182 TYR A C 1
ATOM 1496 O O . TYR A 1 225 ? -17.705 -46.634 -12.040 1.00 18.46 182 TYR A O 1
ATOM 1505 N N . LYS A 1 226 ? -16.281 -44.966 -11.502 1.00 21.59 183 LYS A N 1
ATOM 1506 C CA . LYS A 1 226 ? -16.817 -43.929 -12.414 1.00 22.04 183 LYS A CA 1
ATOM 1507 C C . LYS A 1 226 ? -16.170 -44.149 -13.795 1.00 23.74 183 LYS A C 1
ATOM 1508 O O . LYS A 1 226 ? -15.295 -45.047 -13.932 1.00 22.81 183 LYS A O 1
ATOM 1514 N N . GLY A 1 227 ? -16.639 -43.402 -14.787 1.00 24.09 184 GLY A N 1
ATOM 1515 C CA . GLY A 1 227 ? -16.155 -43.522 -16.166 1.00 23.53 184 GLY A CA 1
ATOM 1516 C C . GLY A 1 227 ? -14.852 -42.785 -16.346 1.00 21.93 184 GLY A C 1
ATOM 1517 O O . GLY A 1 227 ? -14.382 -42.129 -15.389 1.00 21.08 184 GLY A O 1
ATOM 1518 N N . PHE A 1 228 ? -14.314 -42.910 -17.540 1.00 21.47 185 PHE A N 1
ATOM 1519 C CA . PHE A 1 228 ? -13.011 -42.412 -17.854 1.00 18.86 185 PHE A CA 1
ATOM 1520 C C . PHE A 1 228 ? -12.727 -40.950 -17.616 1.00 18.09 185 PHE A C 1
ATOM 1521 O O . PHE A 1 228 ? -11.615 -40.601 -17.239 1.00 18.34 185 PHE A O 1
ATOM 1529 N N . ILE A 1 229 ? -13.720 -40.090 -17.873 1.00 17.32 186 ILE A N 1
ATOM 1530 C CA . ILE A 1 229 ? -13.432 -38.619 -17.814 1.00 18.77 186 ILE A CA 1
ATOM 1531 C C . ILE A 1 229 ? -13.115 -38.244 -16.372 1.00 19.10 186 ILE A C 1
ATOM 1532 O O . ILE A 1 229 ? -12.016 -37.727 -16.092 1.00 18.70 186 ILE A O 1
ATOM 1537 N N . PRO A 1 230 ? -13.998 -38.497 -15.372 1.00 21.08 187 PRO A N 1
ATOM 1538 C CA . PRO A 1 230 ? -13.679 -38.112 -14.003 1.00 21.78 187 PRO A CA 1
ATOM 1539 C C . PRO A 1 230 ? -12.454 -38.860 -13.452 1.00 20.44 187 PRO A C 1
ATOM 1540 O O . PRO A 1 230 ? -11.710 -38.266 -12.667 1.00 20.03 187 PRO A O 1
ATOM 1544 N N . ILE A 1 231 ? -12.228 -40.095 -13.874 1.00 19.56 188 ILE A N 1
ATOM 1545 C CA . ILE A 1 231 ? -10.967 -40.823 -13.497 1.00 17.94 188 ILE A CA 1
ATOM 1546 C C . ILE A 1 231 ? -9.762 -40.025 -13.988 1.00 18.08 188 ILE A C 1
ATOM 1547 O O . ILE A 1 231 ? -8.865 -39.753 -13.200 1.00 20.40 188 ILE A O 1
ATOM 1552 N N . PHE A 1 232 ? -9.720 -39.677 -15.270 1.00 20.42 189 PHE A N 1
ATOM 1553 C CA . PHE A 1 232 ? -8.575 -38.963 -15.883 1.00 19.57 189 PHE A CA 1
ATOM 1554 C C . PHE A 1 232 ? -8.391 -37.624 -15.176 1.00 20.94 189 PHE A C 1
ATOM 1555 O O . PHE A 1 232 ? -7.270 -37.247 -14.832 1.00 20.40 189 PHE A O 1
ATOM 1563 N N . ILE A 1 233 ? -9.479 -36.902 -14.969 1.00 19.18 190 ILE A N 1
ATOM 1564 C CA . ILE A 1 233 ? -9.338 -35.534 -14.394 1.00 20.23 190 ILE A CA 1
ATOM 1565 C C . ILE A 1 233 ? -8.824 -35.637 -12.948 1.00 21.23 190 ILE A C 1
ATOM 1566 O O . ILE A 1 233 ? -7.845 -34.964 -12.631 1.00 21.85 190 ILE A O 1
ATOM 1571 N N . TYR A 1 234 ? -9.453 -36.471 -12.138 1.00 19.69 191 TYR A N 1
ATOM 1572 C CA . TYR A 1 234 ? -9.087 -36.580 -10.712 1.00 21.12 191 TYR A CA 1
ATOM 1573 C C . TYR A 1 234 ? -7.615 -36.996 -10.624 1.00 22.53 191 TYR A C 1
ATOM 1574 O O . TYR A 1 234 ? -6.857 -36.419 -9.838 1.00 20.49 191 TYR A O 1
ATOM 1583 N N . HIS A 1 235 ? -7.226 -37.999 -11.413 1.00 22.15 192 HIS A N 1
ATOM 1584 C CA . HIS A 1 235 ? -5.835 -38.511 -11.381 1.00 21.81 192 HIS A CA 1
ATOM 1585 C C . HIS A 1 235 ? -4.881 -37.411 -11.857 1.00 23.64 192 HIS A C 1
ATOM 1586 O O . HIS A 1 235 ? -3.855 -37.205 -11.193 1.00 26.56 192 HIS A O 1
ATOM 1593 N N . ALA A 1 236 ? -5.180 -36.741 -12.969 1.00 24.68 193 ALA A N 1
ATOM 1594 C CA . ALA A 1 236 ? -4.315 -35.663 -13.527 1.00 28.88 193 ALA A CA 1
ATOM 1595 C C . ALA A 1 236 ? -4.178 -34.533 -12.490 1.00 25.47 193 ALA A C 1
ATOM 1596 O O . ALA A 1 236 ? -3.045 -34.128 -12.201 1.00 25.63 193 ALA A O 1
ATOM 1598 N N . LEU A 1 237 ? -5.278 -34.145 -11.848 1.00 27.48 194 LEU A N 1
ATOM 1599 C CA . LEU A 1 237 ? -5.288 -33.109 -10.782 1.00 29.83 194 LEU A CA 1
ATOM 1600 C C . LEU A 1 237 ? -4.399 -33.513 -9.606 1.00 30.84 194 LEU A C 1
ATOM 1601 O O . LEU A 1 237 ? -3.830 -32.602 -8.975 1.00 31.36 194 LEU A O 1
ATOM 1606 N N . HIS A 1 238 ? -4.259 -34.804 -9.320 1.00 29.38 195 HIS A N 1
ATOM 1607 C CA . HIS A 1 238 ? -3.442 -35.293 -8.178 1.00 29.89 195 HIS A CA 1
ATOM 1608 C C . HIS A 1 238 ? -2.077 -35.840 -8.643 1.00 30.32 195 HIS A C 1
ATOM 1609 O O . HIS A 1 238 ? -1.361 -36.349 -7.769 1.00 29.66 195 HIS A O 1
ATOM 1616 N N . ARG A 1 239 ? -1.711 -35.679 -9.925 1.00 30.09 196 ARG A N 1
ATOM 1617 C CA . ARG A 1 239 ? -0.487 -36.258 -10.565 1.00 35.52 196 ARG A CA 1
ATOM 1618 C C . ARG A 1 239 ? -0.376 -37.752 -10.237 1.00 33.62 196 ARG A C 1
ATOM 1619 O O . ARG A 1 239 ? 0.753 -38.221 -10.034 1.00 33.77 196 ARG A O 1
ATOM 1627 N N . LYS A 1 240 ? -1.497 -38.469 -10.243 1.00 33.16 197 LYS A N 1
ATOM 1628 C CA . LYS A 1 240 ? -1.548 -39.918 -9.967 1.00 34.39 197 LYS A CA 1
ATOM 1629 C C . LYS A 1 240 ? -1.619 -40.661 -11.293 1.00 34.28 197 LYS A C 1
ATOM 1630 O O . LYS A 1 240 ? -2.351 -40.265 -12.199 1.00 31.78 197 LYS A O 1
ATOM 1636 N N . PRO A 1 241 ? -0.889 -41.792 -11.436 1.00 30.50 198 PRO A N 1
ATOM 1637 C CA . PRO A 1 241 ? -0.898 -42.557 -12.671 1.00 28.50 198 PRO A CA 1
ATOM 1638 C C . PRO A 1 241 ? -2.302 -43.046 -13.029 1.00 24.03 198 PRO A C 1
ATOM 1639 O O . PRO A 1 241 ? -3.085 -43.350 -12.145 1.00 25.37 198 PRO A O 1
ATOM 1643 N N . TYR A 1 242 ? -2.580 -43.117 -14.323 1.00 24.81 199 TYR A N 1
ATOM 1644 C CA . TYR A 1 242 ? -3.822 -43.727 -14.850 1.00 24.95 199 TYR A CA 1
ATOM 1645 C C . TYR A 1 242 ? -3.510 -44.409 -16.175 1.00 23.19 199 TYR A C 1
ATOM 1646 O O . TYR A 1 242 ? -2.473 -44.104 -16.843 1.00 23.65 199 TYR A O 1
ATOM 1655 N N . THR A 1 243 ? -4.386 -45.333 -16.538 1.00 22.28 200 THR A N 1
ATOM 1656 C CA . THR A 1 243 ? -4.291 -46.141 -17.776 1.00 21.56 200 THR A CA 1
ATOM 1657 C C . THR A 1 243 ? -5.193 -45.597 -18.871 1.00 21.10 200 THR A C 1
ATOM 1658 O O . THR A 1 243 ? -6.331 -45.252 -18.570 1.00 22.12 200 THR A O 1
ATOM 1662 N N . VAL A 1 244 ? -4.657 -45.547 -20.090 1.00 20.75 201 VAL A N 1
ATOM 1663 C CA . VAL A 1 244 ? -5.404 -45.324 -21.362 1.00 22.09 201 VAL A CA 1
ATOM 1664 C C . VAL A 1 244 ? -5.413 -46.613 -22.174 1.00 22.96 201 VAL A C 1
ATOM 1665 O O . VAL A 1 244 ? -4.314 -47.041 -22.585 1.00 23.62 201 VAL A O 1
ATOM 1669 N N . TYR A 1 245 ? -6.585 -47.200 -22.394 1.00 20.32 202 TYR A N 1
ATOM 1670 C CA . TYR A 1 245 ? -6.800 -48.294 -23.372 1.00 23.94 202 TYR A CA 1
ATOM 1671 C C . TYR A 1 245 ? -7.091 -47.668 -24.748 1.00 25.19 202 TYR A C 1
ATOM 1672 O O . TYR A 1 245 ? -8.147 -47.031 -24.950 1.00 24.07 202 TYR A O 1
ATOM 1681 N N . LYS A 1 246 ? -6.133 -47.786 -25.671 1.00 29.52 203 LYS A N 1
ATOM 1682 C CA . LYS A 1 246 ? -6.048 -46.927 -26.882 1.00 30.79 203 LYS A CA 1
ATOM 1683 C C . LYS A 1 246 ? -7.165 -47.291 -27.861 1.00 28.81 203 LYS A C 1
ATOM 1684 O O . LYS A 1 246 ? -7.790 -46.360 -28.363 1.00 31.45 203 LYS A O 1
ATOM 1690 N N . GLY A 1 247 ? -7.459 -48.585 -28.005 1.00 22.61 204 GLY A N 1
ATOM 1691 C CA . GLY A 1 247 ? -8.240 -49.134 -29.112 1.00 22.52 204 GLY A CA 1
ATOM 1692 C C . GLY A 1 247 ? -9.732 -48.941 -28.939 1.00 21.22 204 GLY A C 1
ATOM 1693 O O . GLY A 1 247 ? -10.500 -49.889 -29.257 1.00 21.34 204 GLY A O 1
ATOM 1694 N N . HIS A 1 248 ? -10.181 -47.759 -28.512 1.00 16.68 205 HIS A N 1
ATOM 1695 C CA . HIS A 1 248 ? -11.643 -47.553 -28.351 1.00 15.31 205 HIS A CA 1
ATOM 1696 C C . HIS A 1 248 ? -11.952 -46.123 -28.773 1.00 15.36 205 HIS A C 1
ATOM 1697 O O . HIS A 1 248 ? -11.010 -45.264 -28.748 1.00 15.39 205 HIS A O 1
ATOM 1704 N N . LYS A 1 249 ? -13.220 -45.850 -29.046 1.00 15.01 206 LYS A N 1
ATOM 1705 C CA . LYS A 1 249 ? -13.677 -44.472 -29.350 1.00 17.13 206 LYS A CA 1
ATOM 1706 C C . LYS A 1 249 ? -14.950 -44.235 -28.544 1.00 16.65 206 LYS A C 1
ATOM 1707 O O . LYS A 1 249 ? -15.702 -45.186 -28.380 1.00 15.68 206 LYS A O 1
ATOM 1713 N N . ARG A 1 250 ? -15.205 -42.996 -28.141 1.00 16.13 207 ARG A N 1
ATOM 1714 C CA . ARG A 1 250 ? -16.471 -42.630 -27.481 1.00 15.62 207 ARG A CA 1
ATOM 1715 C C . ARG A 1 250 ? -16.840 -41.234 -27.967 1.00 17.37 207 ARG A C 1
ATOM 1716 O O . ARG A 1 250 ? -15.913 -40.464 -28.369 1.00 17.51 207 ARG A O 1
ATOM 1724 N N . ILE A 1 251 ? -18.128 -40.926 -27.903 1.00 17.00 208 ILE A N 1
ATOM 1725 C CA . ILE A 1 251 ? -18.667 -39.537 -27.943 1.00 18.74 208 ILE A CA 1
ATOM 1726 C C . ILE A 1 251 ? -19.063 -39.123 -26.518 1.00 18.36 208 ILE A C 1
ATOM 1727 O O . ILE A 1 251 ? -20.057 -39.700 -26.000 1.00 20.72 208 ILE A O 1
ATOM 1732 N N . ILE A 1 252 ? -18.407 -38.105 -25.963 1.00 18.02 209 ILE A N 1
ATOM 1733 C CA . ILE A 1 252 ? -18.726 -37.596 -24.585 1.00 17.94 209 ILE A CA 1
ATOM 1734 C C . ILE A 1 252 ? -19.674 -36.396 -24.692 1.00 19.63 209 ILE A C 1
ATOM 1735 O O . ILE A 1 252 ? -19.534 -35.586 -25.637 1.00 19.86 209 ILE A O 1
ATOM 1740 N N . ASP A 1 253 ? -20.655 -36.361 -23.795 1.00 21.17 210 ASP A N 1
ATOM 1741 C CA . ASP A 1 253 ? -21.721 -35.332 -23.749 1.00 20.76 210 ASP A CA 1
ATOM 1742 C C . ASP A 1 253 ? -21.634 -34.591 -22.417 1.00 20.23 210 ASP A C 1
ATOM 1743 O O . ASP A 1 253 ? -21.664 -35.227 -21.339 1.00 19.49 210 ASP A O 1
ATOM 1748 N N . TYR A 1 254 ? -21.565 -33.271 -22.499 1.00 19.98 211 TYR A N 1
ATOM 1749 C CA . TYR A 1 254 ? -21.551 -32.368 -21.327 1.00 19.79 211 TYR A CA 1
ATOM 1750 C C . TYR A 1 254 ? -22.951 -32.352 -20.745 1.00 17.21 211 TYR A C 1
ATOM 1751 O O . TYR A 1 254 ? -23.927 -32.204 -21.438 1.00 18.57 211 TYR A O 1
ATOM 1760 N N . VAL A 1 255 ? -22.992 -32.507 -19.428 1.00 17.70 212 VAL A N 1
ATOM 1761 C CA . VAL A 1 255 ? -24.252 -32.831 -18.701 1.00 18.29 212 VAL A CA 1
ATOM 1762 C C . VAL A 1 255 ? -25.254 -31.681 -18.871 1.00 17.49 212 VAL A C 1
ATOM 1763 O O . VAL A 1 255 ? -26.439 -31.933 -18.934 1.00 16.54 212 VAL A O 1
ATOM 1767 N N A GLU A 1 256 ? -24.766 -30.438 -18.943 0.50 19.55 213 GLU A N 1
ATOM 1768 N N B GLU A 1 256 ? -24.789 -30.435 -18.946 0.50 18.49 213 GLU A N 1
ATOM 1769 C CA A GLU A 1 256 ? -25.615 -29.218 -19.085 0.50 21.21 213 GLU A CA 1
ATOM 1770 C CA B GLU A 1 256 ? -25.725 -29.278 -19.039 0.50 19.27 213 GLU A CA 1
ATOM 1771 C C A GLU A 1 256 ? -26.406 -29.310 -20.396 0.50 21.05 213 GLU A C 1
ATOM 1772 C C B GLU A 1 256 ? -26.430 -29.314 -20.401 0.50 19.98 213 GLU A C 1
ATOM 1773 O O A GLU A 1 256 ? -27.597 -28.893 -20.420 0.50 21.68 213 GLU A O 1
ATOM 1774 O O B GLU A 1 256 ? -27.615 -28.892 -20.453 0.50 20.55 213 GLU A O 1
ATOM 1785 N N . ASP A 1 257 ? -25.777 -29.844 -21.447 1.00 18.76 214 ASP A N 1
ATOM 1786 C CA . ASP A 1 257 ? -26.430 -30.084 -22.757 1.00 19.74 214 ASP A CA 1
ATOM 1787 C C . ASP A 1 257 ? -27.454 -31.211 -22.620 1.00 19.59 214 ASP A C 1
ATOM 1788 O O . ASP A 1 257 ? -28.653 -31.069 -23.035 1.00 16.98 214 ASP A O 1
ATOM 1793 N N . SER A 1 258 ? -27.010 -32.370 -22.160 1.00 20.44 215 SER A N 1
ATOM 1794 C CA . SER A 1 258 ? -27.900 -33.560 -22.095 1.00 16.83 215 SER A CA 1
ATOM 1795 C C . SER A 1 258 ? -29.161 -33.276 -21.258 1.00 17.33 215 SER A C 1
ATOM 1796 O O . SER A 1 258 ? -30.223 -33.693 -21.681 1.00 19.37 215 SER A O 1
ATOM 1799 N N . VAL A 1 259 ? -29.074 -32.599 -20.121 1.00 18.86 216 VAL A N 1
ATOM 1800 C CA . VAL A 1 259 ? -30.277 -32.405 -19.246 1.00 21.05 216 VAL A CA 1
ATOM 1801 C C . VAL A 1 259 ? -31.244 -31.406 -19.894 1.00 20.11 216 VAL A C 1
ATOM 1802 O O . VAL A 1 259 ? -32.449 -31.466 -19.650 1.00 22.16 216 VAL A O 1
ATOM 1806 N N . ARG A 1 260 ? -30.724 -30.489 -20.722 1.00 22.83 217 ARG A N 1
ATOM 1807 C CA . ARG A 1 260 ? -31.561 -29.598 -21.591 1.00 23.78 217 ARG A CA 1
ATOM 1808 C C . ARG A 1 260 ? -32.415 -30.516 -22.470 1.00 21.07 217 ARG A C 1
ATOM 1809 O O . ARG A 1 260 ? -33.672 -30.423 -22.450 1.00 18.25 217 ARG A O 1
ATOM 1817 N N . THR A 1 261 ? -31.786 -31.462 -23.153 1.00 18.99 218 THR A N 1
ATOM 1818 C CA . THR A 1 261 ? -32.538 -32.419 -23.996 1.00 18.50 218 THR A CA 1
ATOM 1819 C C . THR A 1 261 ? -33.483 -33.240 -23.129 1.00 18.51 218 THR A C 1
ATOM 1820 O O . THR A 1 261 ? -34.663 -33.389 -23.545 1.00 19.65 218 THR A O 1
ATOM 1824 N N . PHE A 1 262 ? -33.020 -33.825 -22.010 1.00 19.48 219 PHE A N 1
ATOM 1825 C CA . PHE A 1 262 ? -33.920 -34.638 -21.133 1.00 18.32 219 PHE A CA 1
ATOM 1826 C C . PHE A 1 262 ? -35.126 -33.789 -20.714 1.00 18.41 219 PHE A C 1
ATOM 1827 O O . PHE A 1 262 ? -36.244 -34.287 -20.789 1.00 17.09 219 PHE A O 1
ATOM 1835 N N . ALA A 1 263 ? -34.906 -32.528 -20.353 1.00 17.44 220 ALA A N 1
ATOM 1836 C CA . ALA A 1 263 ? -36.011 -31.633 -19.921 1.00 18.27 220 ALA A CA 1
ATOM 1837 C C . ALA A 1 263 ? -36.971 -31.323 -21.067 1.00 20.02 220 ALA A C 1
ATOM 1838 O O . ALA A 1 263 ? -38.179 -31.188 -20.779 1.00 21.39 220 ALA A O 1
ATOM 1840 N N . ASN A 1 264 ? -36.468 -31.261 -22.312 1.00 20.41 221 ASN A N 1
ATOM 1841 C CA . ASN A 1 264 ? -37.273 -31.017 -23.534 1.00 19.46 221 ASN A CA 1
ATOM 1842 C C . ASN A 1 264 ? -38.300 -32.133 -23.757 1.00 21.61 221 ASN A C 1
ATOM 1843 O O . ASN A 1 264 ? -39.338 -31.860 -24.424 1.00 21.90 221 ASN A O 1
ATOM 1848 N N . ILE A 1 265 ? -38.115 -33.325 -23.178 1.00 20.18 222 ILE A N 1
ATOM 1849 C CA . ILE A 1 265 ? -39.109 -34.420 -23.384 1.00 19.31 222 ILE A CA 1
ATOM 1850 C C . ILE A 1 265 ? -40.476 -33.985 -22.821 1.00 22.62 222 ILE A C 1
ATOM 1851 O O . ILE A 1 265 ? -41.496 -34.353 -23.410 1.00 22.66 222 ILE A O 1
ATOM 1856 N N . VAL A 1 266 ? -40.515 -33.216 -21.730 1.00 23.31 223 VAL A N 1
ATOM 1857 C CA . VAL A 1 266 ? -41.810 -32.711 -21.183 1.00 26.19 223 VAL A CA 1
ATOM 1858 C C . VAL A 1 266 ? -42.551 -31.911 -22.283 1.00 26.44 223 VAL A C 1
ATOM 1859 O O . VAL A 1 266 ? -43.799 -32.062 -22.373 1.00 29.41 223 VAL A O 1
ATOM 1863 N N . ASP A 1 267 ? -41.834 -31.187 -23.146 1.00 29.50 224 ASP A N 1
ATOM 1864 C CA . ASP A 1 267 ? -42.446 -30.244 -24.134 1.00 31.19 224 ASP A CA 1
ATOM 1865 C C . ASP A 1 267 ? -42.918 -31.006 -25.364 1.00 30.80 224 ASP A C 1
ATOM 1866 O O . ASP A 1 267 ? -43.727 -30.466 -26.101 1.00 26.05 224 ASP A O 1
ATOM 1871 N N . ASN A 1 268 ? -42.429 -32.223 -25.596 1.00 27.33 225 ASN A N 1
ATOM 1872 C CA . ASN A 1 268 ? -42.880 -33.020 -26.760 1.00 25.34 225 ASN A CA 1
ATOM 1873 C C . ASN A 1 268 ? -42.766 -34.504 -26.404 1.00 25.52 225 ASN A C 1
ATOM 1874 O O . ASN A 1 268 ? -41.817 -35.173 -26.894 1.00 21.95 225 ASN A O 1
ATOM 1879 N N . PHE A 1 269 ? -43.704 -34.988 -25.592 1.00 25.82 226 PHE A N 1
ATOM 1880 C CA . PHE A 1 269 ? -43.669 -36.347 -25.015 1.00 25.56 226 PHE A CA 1
ATOM 1881 C C . PHE A 1 269 ? -44.426 -37.251 -25.962 1.00 24.52 226 PHE A C 1
ATOM 1882 O O . PHE A 1 269 ? -45.647 -37.112 -26.021 1.00 24.43 226 PHE A O 1
ATOM 1890 N N . ILE A 1 270 ? -43.739 -38.217 -26.579 1.00 21.91 227 ILE A N 1
ATOM 1891 C CA . ILE A 1 270 ? -44.379 -39.181 -27.505 1.00 23.31 227 ILE A CA 1
ATOM 1892 C C . ILE A 1 270 ? -44.358 -40.570 -26.878 1.00 23.27 227 ILE A C 1
ATOM 1893 O O . ILE A 1 270 ? -43.348 -41.270 -26.939 1.00 23.45 227 ILE A O 1
ATOM 1898 N N . PRO A 1 271 ? -45.503 -41.035 -26.344 1.00 23.92 228 PRO A N 1
ATOM 1899 C CA . PRO A 1 271 ? -45.574 -42.347 -25.712 1.00 24.35 228 PRO A CA 1
ATOM 1900 C C . PRO A 1 271 ? -45.022 -43.422 -26.652 1.00 24.59 228 PRO A C 1
ATOM 1901 O O . PRO A 1 271 ? -45.302 -43.380 -27.810 1.00 23.21 228 PRO A O 1
ATOM 1905 N N . GLY A 1 272 ? -44.184 -44.310 -26.113 1.00 23.69 229 GLY A N 1
ATOM 1906 C CA . GLY A 1 272 ? -43.632 -45.473 -26.826 1.00 22.60 229 GLY A CA 1
ATOM 1907 C C . GLY A 1 272 ? -42.268 -45.165 -27.434 1.00 23.65 229 GLY A C 1
ATOM 1908 O O . GLY A 1 272 ? -41.653 -46.104 -27.927 1.00 21.57 229 GLY A O 1
ATOM 1909 N N . GLU A 1 273 ? -41.825 -43.903 -27.461 1.00 20.71 230 GLU A N 1
ATOM 1910 C CA . GLU A 1 273 ? -40.596 -43.552 -28.206 1.00 19.45 230 GLU A CA 1
ATOM 1911 C C . GLU A 1 273 ? -39.347 -43.880 -27.385 1.00 20.53 230 GLU A C 1
ATOM 1912 O O . GLU A 1 273 ? -39.408 -44.071 -26.170 1.00 20.77 230 GLU A O 1
ATOM 1918 N N . VAL A 1 274 ? -38.210 -43.938 -28.088 1.00 17.98 231 VAL A N 1
ATOM 1919 C CA . VAL A 1 274 ? -36.874 -44.158 -27.477 1.00 17.62 231 VAL A CA 1
ATOM 1920 C C . VAL A 1 274 ? -35.856 -43.290 -28.192 1.00 16.09 231 VAL A C 1
ATOM 1921 O O . VAL A 1 274 ? -35.908 -43.222 -29.429 1.00 20.09 231 VAL A O 1
ATOM 1925 N N . TYR A 1 275 ? -34.983 -42.646 -27.443 1.00 14.99 232 TYR A N 1
ATOM 1926 C CA . TYR A 1 275 ? -33.984 -41.683 -27.934 1.00 15.27 232 TYR A CA 1
ATOM 1927 C C . TYR A 1 275 ? -32.597 -41.969 -27.356 1.00 15.77 232 TYR A C 1
ATOM 1928 O O . TYR A 1 275 ? -32.411 -41.863 -26.119 1.00 16.38 232 TYR A O 1
ATOM 1937 N N . ASN A 1 276 ? -31.632 -41.959 -28.266 1.00 16.60 233 ASN A N 1
ATOM 1938 C CA . ASN A 1 276 ? -30.240 -41.842 -27.815 1.00 16.95 233 ASN A CA 1
ATOM 1939 C C . ASN A 1 276 ? -30.116 -40.347 -27.478 1.00 19.57 233 ASN A C 1
ATOM 1940 O O . ASN A 1 276 ? -30.654 -39.545 -28.245 1.00 17.38 233 ASN A O 1
ATOM 1945 N N . VAL A 1 277 ? -29.539 -40.003 -26.339 1.00 18.81 234 VAL A N 1
ATOM 1946 C CA . VAL A 1 277 ? -29.261 -38.617 -25.911 1.00 19.86 234 VAL A CA 1
ATOM 1947 C C . VAL A 1 277 ? -27.802 -38.567 -25.537 1.00 19.28 234 VAL A C 1
ATOM 1948 O O . VAL A 1 277 ? -27.429 -39.235 -24.575 1.00 24.05 234 VAL A O 1
ATOM 1952 N N . GLY A 1 278 ? -27.029 -37.779 -26.274 1.00 21.18 235 GLY A N 1
ATOM 1953 C CA . GLY A 1 278 ? -25.585 -37.652 -26.046 1.00 21.45 235 GLY A CA 1
ATOM 1954 C C . GLY A 1 278 ? -25.071 -36.388 -26.704 1.00 22.19 235 GLY A C 1
ATOM 1955 O O . GLY A 1 278 ? -25.792 -35.372 -26.721 1.00 21.75 235 GLY A O 1
ATOM 1956 N N . GLY A 1 279 ? -23.850 -36.409 -27.193 1.00 19.35 236 GLY A N 1
ATOM 1957 C CA . GLY A 1 279 ? -23.301 -35.201 -27.823 1.00 19.01 236 GLY A CA 1
ATOM 1958 C C . GLY A 1 279 ? -23.715 -35.124 -29.283 1.00 17.84 236 GLY A C 1
ATOM 1959 O O . GLY A 1 279 ? -24.937 -34.992 -29.604 1.00 19.09 236 GLY A O 1
ATOM 1960 N N . ARG A 1 280 ? -22.727 -35.197 -30.157 1.00 20.20 237 ARG A N 1
ATOM 1961 C CA . ARG A 1 280 ? -22.907 -35.101 -31.630 1.00 20.70 237 ARG A CA 1
ATOM 1962 C C . ARG A 1 280 ? -22.070 -36.227 -32.243 1.00 18.14 237 ARG A C 1
ATOM 1963 O O . ARG A 1 280 ? -20.973 -36.445 -31.736 1.00 19.47 237 ARG A O 1
ATOM 1971 N N . THR A 1 281 ? -22.545 -36.824 -33.321 1.00 18.77 238 THR A N 1
ATOM 1972 C CA . THR A 1 281 ? -21.865 -37.946 -34.034 1.00 18.52 238 THR A CA 1
ATOM 1973 C C . THR A 1 281 ? -20.438 -37.507 -34.378 1.00 20.09 238 THR A C 1
ATOM 1974 O O . THR A 1 281 ? -19.511 -38.315 -34.204 1.00 18.12 238 THR A O 1
ATOM 1978 N N . GLU A 1 282 ? -20.262 -36.245 -34.778 1.00 20.05 239 GLU A N 1
ATOM 1979 C CA . GLU A 1 282 ? -18.929 -35.723 -35.187 1.00 21.53 239 GLU A CA 1
ATOM 1980 C C . GLU A 1 282 ? -18.006 -35.436 -33.995 1.00 21.54 239 GLU A C 1
ATOM 1981 O O . GLU A 1 282 ? -16.844 -35.046 -34.224 1.00 23.07 239 GLU A O 1
ATOM 1987 N N . TRP A 1 283 ? -18.433 -35.619 -32.742 1.00 21.28 240 TRP A N 1
ATOM 1988 C CA . TRP A 1 283 ? -17.549 -35.411 -31.566 1.00 20.69 240 TRP A CA 1
ATOM 1989 C C . TRP A 1 283 ? -16.828 -36.720 -31.163 1.00 18.78 240 TRP A C 1
ATOM 1990 O O . TRP A 1 283 ? -16.303 -36.807 -30.049 1.00 22.70 240 TRP A O 1
ATOM 2001 N N . GLU A 1 284 ? -16.887 -37.757 -31.965 1.00 20.27 241 GLU A N 1
ATOM 2002 C CA . GLU A 1 284 ? -16.240 -39.064 -31.662 1.00 18.39 241 GLU A CA 1
ATOM 2003 C C . GLU A 1 284 ? -14.724 -38.870 -31.631 1.00 21.97 241 GLU A C 1
ATOM 2004 O O . GLU A 1 284 ? -14.204 -38.220 -32.540 1.00 20.51 241 GLU A O 1
ATOM 2010 N N . HIS A 1 285 ? -14.073 -39.372 -30.568 1.00 20.04 242 HIS A N 1
ATOM 2011 C CA . HIS A 1 285 ? -12.610 -39.339 -30.378 1.00 19.86 242 HIS A CA 1
ATOM 2012 C C . HIS A 1 285 ? -12.154 -40.701 -29.866 1.00 20.45 242 HIS A C 1
ATOM 2013 O O . HIS A 1 285 ? -12.965 -41.407 -29.247 1.00 19.68 242 HIS A O 1
ATOM 2020 N N . ASP A 1 286 ? -10.891 -41.024 -30.095 1.00 20.76 243 ASP A N 1
ATOM 2021 C CA . ASP A 1 286 ? -10.263 -42.167 -29.395 1.00 22.55 243 ASP A CA 1
ATOM 2022 C C . ASP A 1 286 ? -9.857 -41.739 -27.976 1.00 20.37 243 ASP A C 1
ATOM 2023 O O . ASP A 1 286 ? -9.769 -40.525 -27.681 1.00 21.37 243 ASP A O 1
ATOM 2028 N N . ILE A 1 287 ? -9.583 -42.710 -27.125 1.00 18.48 244 ILE A N 1
ATOM 2029 C CA . ILE A 1 287 ? -9.376 -42.483 -25.670 1.00 19.26 244 ILE A CA 1
ATOM 2030 C C . ILE A 1 287 ? -8.127 -41.614 -25.438 1.00 21.01 244 ILE A C 1
ATOM 2031 O O . ILE A 1 287 ? -8.207 -40.724 -24.561 1.00 20.76 244 ILE A O 1
ATOM 2036 N N . LYS A 1 288 ? -7.037 -41.826 -26.183 1.00 21.54 245 LYS A N 1
ATOM 2037 C CA . LYS A 1 288 ? -5.806 -40.993 -26.003 1.00 21.97 245 LYS A CA 1
ATOM 2038 C C . LYS A 1 288 ? -6.148 -39.524 -26.324 1.00 21.90 245 LYS A C 1
ATOM 2039 O O . LYS A 1 288 ? -5.658 -38.629 -25.608 1.00 23.30 245 LYS A O 1
ATOM 2045 N N . GLU A 1 289 ? -6.964 -39.268 -27.348 1.00 23.16 246 GLU A N 1
ATOM 2046 C CA . GLU A 1 289 ? -7.381 -37.870 -27.668 1.00 24.79 246 GLU A CA 1
ATOM 2047 C C . GLU A 1 289 ? -8.026 -37.237 -26.428 1.00 22.06 246 GLU A C 1
ATOM 2048 O O . GLU A 1 289 ? -7.697 -36.114 -26.090 1.00 23.08 246 GLU A O 1
ATOM 2054 N N . TYR A 1 290 ? -8.931 -37.936 -25.758 1.00 18.50 247 TYR A N 1
ATOM 2055 C CA . TYR A 1 290 ? -9.587 -37.411 -24.543 1.00 18.70 247 TYR A CA 1
ATOM 2056 C C . TYR A 1 290 ? -8.587 -37.234 -23.392 1.00 19.52 247 TYR A C 1
ATOM 2057 O O . TYR A 1 290 ? -8.613 -36.195 -22.727 1.00 18.41 247 TYR A O 1
ATOM 2066 N N . SER A 1 291 ? -7.698 -38.204 -23.174 1.00 20.52 248 SER A N 1
ATOM 2067 C CA . SER A 1 291 ? -6.625 -38.100 -22.166 1.00 20.21 248 SER A CA 1
ATOM 2068 C C . SER A 1 291 ? -5.805 -36.817 -22.402 1.00 21.77 248 SER A C 1
ATOM 2069 O O . SER A 1 291 ? -5.590 -36.040 -21.417 1.00 21.51 248 SER A O 1
ATOM 2072 N N . ASP A 1 292 ? -5.370 -36.606 -23.647 1.00 23.15 249 ASP A N 1
ATOM 2073 C CA . ASP A 1 292 ? -4.540 -35.442 -24.070 1.00 24.56 249 ASP A CA 1
ATOM 2074 C C . ASP A 1 292 ? -5.304 -34.142 -23.789 1.00 24.16 249 ASP A C 1
ATOM 2075 O O . ASP A 1 292 ? -4.689 -33.197 -23.293 1.00 24.32 249 ASP A O 1
ATOM 2080 N N . MET A 1 293 ? -6.623 -34.117 -23.982 1.00 22.46 250 MET A N 1
ATOM 2081 C CA . MET A 1 293 ? -7.434 -32.914 -23.647 1.00 21.08 250 MET A CA 1
ATOM 2082 C C . MET A 1 293 ? -7.435 -32.680 -22.134 1.00 22.24 250 MET A C 1
ATOM 2083 O O . MET A 1 293 ? -7.240 -31.518 -21.698 1.00 23.16 250 MET A O 1
ATOM 2088 N N . VAL A 1 294 ? -7.595 -33.724 -21.320 1.00 21.55 251 VAL A N 1
ATOM 2089 C CA . VAL A 1 294 ? -7.547 -33.622 -19.834 1.00 20.13 251 VAL A CA 1
ATOM 2090 C C . VAL A 1 294 ? -6.170 -33.081 -19.416 1.00 21.61 251 VAL A C 1
ATOM 2091 O O . VAL A 1 294 ? -6.097 -32.090 -18.665 1.00 24.90 251 VAL A O 1
ATOM 2095 N N . LEU A 1 295 ? -5.098 -33.706 -19.883 1.00 24.47 252 LEU A N 1
ATOM 2096 C CA . LEU A 1 295 ? -3.715 -33.319 -19.507 1.00 25.48 252 LEU A CA 1
ATOM 2097 C C . LEU A 1 295 ? -3.460 -31.852 -19.908 1.00 28.64 252 LEU A C 1
ATOM 2098 O O . LEU A 1 295 ? -2.882 -31.118 -19.122 1.00 29.02 252 LEU A O 1
ATOM 2103 N N . GLU A 1 296 ? -3.905 -31.441 -21.086 1.00 30.02 253 GLU A N 1
ATOM 2104 C CA . GLU A 1 296 ? -3.696 -30.066 -21.589 1.00 33.83 253 GLU A CA 1
ATOM 2105 C C . GLU A 1 296 ? -4.453 -29.083 -20.678 1.00 32.79 253 GLU A C 1
ATOM 2106 O O . GLU A 1 296 ? -3.822 -28.097 -20.270 1.00 31.91 253 GLU A O 1
ATOM 2112 N N . ALA A 1 297 ? -5.687 -29.385 -20.253 1.00 26.62 254 ALA A N 1
ATOM 2113 C CA . ALA A 1 297 ? -6.492 -28.502 -19.375 1.00 30.04 254 ALA A CA 1
ATOM 2114 C C . ALA A 1 297 ? -5.882 -28.439 -17.964 1.00 30.06 254 ALA A C 1
ATOM 2115 O O . ALA A 1 297 ? -6.024 -27.402 -17.283 1.00 27.22 254 ALA A O 1
ATOM 2117 N N . VAL A 1 298 ? -5.220 -29.500 -17.516 1.00 27.45 255 VAL A N 1
ATOM 2118 C CA . VAL A 1 298 ? -4.590 -29.518 -16.161 1.00 27.79 255 VAL A CA 1
ATOM 2119 C C . VAL A 1 298 ? -3.233 -28.805 -16.250 1.00 30.34 255 VAL A C 1
ATOM 2120 O O . VAL A 1 298 ? -2.849 -28.147 -15.279 1.00 32.98 255 VAL A O 1
ATOM 2124 N N . GLY A 1 299 ? -2.570 -28.927 -17.386 1.00 28.72 256 GLY A N 1
ATOM 2125 C CA . GLY A 1 299 ? -1.283 -28.261 -17.629 1.00 31.28 256 GLY A CA 1
ATOM 2126 C C . GLY A 1 299 ? -0.098 -29.183 -17.391 1.00 30.99 256 GLY A C 1
ATOM 2127 O O . GLY A 1 299 ? 0.948 -28.673 -17.007 1.00 29.13 256 GLY A O 1
ATOM 2128 N N . ILE A 1 300 ? -0.226 -30.486 -17.657 1.00 29.68 257 ILE A N 1
ATOM 2129 C CA . ILE A 1 300 ? 0.903 -31.448 -17.493 1.00 31.29 257 ILE A CA 1
ATOM 2130 C C . ILE A 1 300 ? 1.022 -32.304 -18.757 1.00 32.73 257 ILE A C 1
ATOM 2131 O O . ILE A 1 300 ? 0.138 -32.228 -19.620 1.00 32.87 257 ILE A O 1
ATOM 2136 N N . ASP A 1 301 ? 2.108 -33.062 -18.879 1.00 30.52 258 ASP A N 1
ATOM 2137 C CA . ASP A 1 301 ? 2.296 -33.979 -20.021 1.00 33.32 258 ASP A CA 1
ATOM 2138 C C . ASP A 1 301 ? 1.791 -35.357 -19.581 1.00 30.60 258 ASP A C 1
ATOM 2139 O O . ASP A 1 301 ? 1.191 -35.449 -18.498 1.00 30.50 258 ASP A O 1
ATOM 2144 N N . ASP A 1 302 ? 2.013 -36.382 -20.401 1.00 30.76 259 ASP A N 1
ATOM 2145 C CA . ASP A 1 302 ? 1.370 -37.712 -20.228 1.00 30.15 259 ASP A CA 1
ATOM 2146 C C . ASP A 1 302 ? 2.339 -38.709 -19.565 1.00 29.71 259 ASP A C 1
ATOM 2147 O O . ASP A 1 302 ? 2.098 -39.918 -19.685 1.00 28.10 259 ASP A O 1
ATOM 2152 N N . SER A 1 303 ? 3.367 -38.235 -18.856 1.00 30.70 260 SER A N 1
ATOM 2153 C CA . SER A 1 303 ? 4.342 -39.121 -18.146 1.00 35.44 260 SER A CA 1
ATOM 2154 C C . SER A 1 303 ? 3.611 -39.989 -17.111 1.00 34.11 260 SER A C 1
ATOM 2155 O O . SER A 1 303 ? 4.057 -41.117 -16.878 1.00 35.39 260 SER A O 1
ATOM 2158 N N . ILE A 1 304 ? 2.478 -39.524 -16.572 1.00 35.18 261 ILE A N 1
ATOM 2159 C CA . ILE A 1 304 ? 1.681 -40.295 -15.570 1.00 35.38 261 ILE A CA 1
ATOM 2160 C C . ILE A 1 304 ? 0.846 -41.380 -16.267 1.00 31.99 261 ILE A C 1
ATOM 2161 O O . ILE A 1 304 ? 0.228 -42.186 -15.550 1.00 31.08 261 ILE A O 1
ATOM 2166 N N . VAL A 1 305 ? 0.783 -41.399 -17.598 1.00 28.26 262 VAL A N 1
ATOM 2167 C CA . VAL A 1 305 ? -0.149 -42.291 -18.355 1.00 29.12 262 VAL A CA 1
ATOM 2168 C C . VAL A 1 305 ? 0.591 -43.585 -18.705 1.00 29.06 262 VAL A C 1
ATOM 2169 O O . VAL A 1 305 ? 1.675 -43.482 -19.285 1.00 29.20 262 VAL A O 1
ATOM 2173 N N . THR A 1 306 ? -0.065 -44.725 -18.495 1.00 27.76 263 THR A N 1
ATOM 2174 C CA . THR A 1 306 ? 0.337 -46.058 -19.001 1.00 30.37 263 THR A CA 1
ATOM 2175 C C . THR A 1 306 ? -0.598 -46.405 -20.146 1.00 28.13 263 THR A C 1
ATOM 2176 O O . THR A 1 306 ? -1.839 -46.445 -19.907 1.00 29.38 263 THR A O 1
ATOM 2180 N N . TYR A 1 307 ? -0.052 -46.632 -21.337 1.00 25.02 264 TYR A N 1
ATOM 2181 C CA . TYR A 1 307 ? -0.843 -46.968 -22.543 1.00 26.71 264 TYR A CA 1
ATOM 2182 C C . TYR A 1 307 ? -0.989 -48.495 -22.620 1.00 28.32 264 TYR A C 1
ATOM 2183 O O . TYR A 1 307 ? 0.018 -49.175 -22.508 1.00 28.77 264 TYR A O 1
ATOM 2192 N N . ARG A 1 308 ? -2.214 -49.003 -22.772 1.00 25.76 265 ARG A N 1
ATOM 2193 C CA . ARG A 1 308 ? -2.502 -50.429 -23.094 1.00 31.76 265 ARG A CA 1
ATOM 2194 C C . ARG A 1 308 ? -3.289 -50.453 -24.414 1.00 27.92 265 ARG A C 1
ATOM 2195 O O . ARG A 1 308 ? -3.780 -49.399 -24.829 1.00 25.87 265 ARG A O 1
ATOM 2203 N N . GLU A 1 309 ? -3.346 -51.592 -25.094 1.00 30.94 266 GLU A N 1
ATOM 2204 C CA . GLU A 1 309 ? -3.906 -51.693 -26.461 1.00 33.44 266 GLU A CA 1
ATOM 2205 C C . GLU A 1 309 ? -5.441 -51.602 -26.397 1.00 37.68 266 GLU A C 1
ATOM 2206 O O . GLU A 1 309 ? -6.018 -50.738 -27.110 1.00 39.67 266 GLU A O 1
ATOM 2212 N N . SER A 1 310 ? -6.103 -52.431 -25.590 1.00 27.87 267 SER A N 1
ATOM 2213 C CA . SER A 1 310 ? -7.579 -52.388 -25.471 1.00 32.00 267 SER A CA 1
ATOM 2214 C C . SER A 1 310 ? -8.043 -53.037 -24.158 1.00 32.57 267 SER A C 1
ATOM 2215 O O . SER A 1 310 ? -7.380 -53.947 -23.650 1.00 27.52 267 SER A O 1
ATOM 2218 N N . GLU A 1 311 ? -9.175 -52.574 -23.633 1.00 28.05 268 GLU A N 1
ATOM 2219 C CA . GLU A 1 311 ? -9.737 -53.098 -22.377 1.00 24.28 268 GLU A CA 1
ATOM 2220 C C . GLU A 1 311 ? -10.561 -54.327 -22.726 1.00 22.51 268 GLU A C 1
ATOM 2221 O O . GLU A 1 311 ? -11.443 -54.265 -23.554 1.00 19.85 268 GLU A O 1
ATOM 2227 N N . PRO A 1 312 ? -10.286 -55.492 -22.114 1.00 24.84 269 PRO A N 1
ATOM 2228 C CA . PRO A 1 312 ? -11.100 -56.687 -22.346 1.00 24.59 269 PRO A CA 1
ATOM 2229 C C . PRO A 1 312 ? -12.573 -56.451 -21.985 1.00 23.97 269 PRO A C 1
ATOM 2230 O O . PRO A 1 312 ? -12.851 -55.638 -21.107 1.00 24.87 269 PRO A O 1
ATOM 2234 N N . PHE A 1 313 ? -13.470 -57.141 -22.678 1.00 24.25 270 PHE A N 1
ATOM 2235 C CA . PHE A 1 313 ? -14.920 -57.239 -22.396 1.00 25.49 270 PHE A CA 1
ATOM 2236 C C . PHE A 1 313 ? -15.535 -55.837 -22.429 1.00 24.01 270 PHE A C 1
ATOM 2237 O O . PHE A 1 313 ? -16.552 -55.615 -21.800 1.00 27.35 270 PHE A O 1
ATOM 2245 N N . THR A 1 314 ? -14.943 -54.922 -23.177 1.00 22.90 271 THR A N 1
ATOM 2246 C CA . THR A 1 314 ? -15.373 -53.499 -23.265 1.00 22.63 271 THR A CA 1
ATOM 2247 C C . THR A 1 314 ? -15.782 -53.180 -24.700 1.00 20.64 271 THR A C 1
ATOM 2248 O O . THR A 1 314 ? -15.038 -53.525 -25.647 1.00 20.53 271 THR A O 1
ATOM 2252 N N . THR A 1 315 ? -16.879 -52.463 -24.876 1.00 18.60 272 THR A N 1
ATOM 2253 C CA . THR A 1 315 ? -17.321 -52.018 -26.211 1.00 18.74 272 THR A CA 1
ATOM 2254 C C . THR A 1 315 ? -16.184 -51.239 -26.889 1.00 18.02 272 THR A C 1
ATOM 2255 O O . THR A 1 315 ? -15.623 -50.358 -26.238 1.00 19.64 272 THR A O 1
ATOM 2259 N N . LYS A 1 316 ? -15.882 -51.532 -28.161 1.00 17.73 273 LYS A N 1
ATOM 2260 C CA . LYS A 1 316 ? -14.827 -50.849 -28.953 1.00 17.74 273 LYS A CA 1
ATOM 2261 C C . LYS A 1 316 ? -15.255 -49.417 -29.269 1.00 17.80 273 LYS A C 1
ATOM 2262 O O . LYS A 1 316 ? -14.522 -48.465 -28.894 1.00 17.50 273 LYS A O 1
ATOM 2268 N N . VAL A 1 317 ? -16.412 -49.258 -29.918 1.00 18.96 274 VAL A N 1
ATOM 2269 C CA . VAL A 1 317 ? -16.836 -47.933 -30.467 1.00 20.12 274 VAL A CA 1
ATOM 2270 C C . VAL A 1 317 ? -18.328 -47.776 -30.195 1.00 16.74 274 VAL A C 1
ATOM 2271 O O . VAL A 1 317 ? -19.057 -48.748 -30.330 1.00 17.46 274 VAL A O 1
ATOM 2275 N N . LYS A 1 318 ? -18.757 -46.554 -29.907 1.00 17.68 275 LYS A N 1
ATOM 2276 C CA . LYS A 1 318 ? -20.185 -46.231 -29.682 1.00 19.57 275 LYS A CA 1
ATOM 2277 C C . LYS A 1 318 ? -20.529 -45.087 -30.641 1.00 19.04 275 LYS A C 1
ATOM 2278 O O . LYS A 1 318 ? -20.647 -43.909 -30.199 1.00 20.09 275 LYS A O 1
ATOM 2284 N N . THR A 1 319 ? -20.613 -45.411 -31.926 1.00 19.79 276 THR A N 1
ATOM 2285 C CA . THR A 1 319 ? -20.841 -44.413 -32.992 1.00 20.44 276 THR A CA 1
ATOM 2286 C C . THR A 1 319 ? -22.340 -44.111 -33.029 1.00 19.29 276 THR A C 1
ATOM 2287 O O . THR A 1 319 ? -23.048 -44.864 -33.677 1.00 21.43 276 THR A O 1
ATOM 2291 N N . MET A 1 320 ? -22.775 -43.067 -32.315 1.00 18.68 277 MET A N 1
ATOM 2292 C CA . MET A 1 320 ? -24.224 -42.845 -32.053 1.00 20.06 277 MET A CA 1
ATOM 2293 C C . MET A 1 320 ? -24.836 -42.047 -33.216 1.00 19.05 277 MET A C 1
ATOM 2294 O O . MET A 1 320 ? -24.154 -41.185 -33.787 1.00 20.40 277 MET A O 1
ATOM 2299 N N . ASP A 1 321 ? -26.122 -42.302 -33.439 1.00 19.61 278 ASP A N 1
ATOM 2300 C CA . ASP A 1 321 ? -27.060 -41.519 -34.258 1.00 20.16 278 ASP A CA 1
ATOM 2301 C C . ASP A 1 321 ? -28.009 -40.760 -33.303 1.00 20.49 278 ASP A C 1
ATOM 2302 O O . ASP A 1 321 ? -28.719 -41.390 -32.569 1.00 21.69 278 ASP A O 1
ATOM 2307 N N . PHE A 1 322 ? -28.005 -39.438 -33.350 1.00 19.29 279 PHE A N 1
ATOM 2308 C CA . PHE A 1 322 ? -28.810 -38.563 -32.480 1.00 20.28 279 PHE A CA 1
ATOM 2309 C C . PHE A 1 322 ? -29.923 -37.893 -33.271 1.00 21.13 279 PHE A C 1
ATOM 2310 O O . PHE A 1 322 ? -30.496 -36.909 -32.737 1.00 19.28 279 PHE A O 1
ATOM 2318 N N . SER A 1 323 ? -30.250 -38.431 -34.453 1.00 20.93 280 SER A N 1
ATOM 2319 C CA . SER A 1 323 ? -31.124 -37.768 -35.433 1.00 21.71 280 SER A CA 1
ATOM 2320 C C . SER A 1 323 ? -32.535 -37.721 -34.849 1.00 22.95 280 SER A C 1
ATOM 2321 O O . SER A 1 323 ? -33.236 -36.713 -35.037 1.00 21.09 280 SER A O 1
ATOM 2324 N N . LYS A 1 324 ? -32.957 -38.753 -34.132 1.00 22.25 281 LYS A N 1
ATOM 2325 C CA . LYS A 1 324 ? -34.323 -38.756 -33.539 1.00 22.40 281 LYS A CA 1
ATOM 2326 C C . LYS A 1 324 ? -34.429 -37.664 -32.443 1.00 23.84 281 LYS A C 1
ATOM 2327 O O . LYS A 1 324 ? -35.471 -36.947 -32.423 1.00 23.64 281 LYS A O 1
ATOM 2333 N N . ALA A 1 325 ? -33.401 -37.481 -31.605 1.00 21.38 282 ALA A N 1
ATOM 2334 C CA . ALA A 1 325 ? -33.429 -36.452 -30.538 1.00 21.45 282 ALA A CA 1
ATOM 2335 C C . ALA A 1 325 ? -33.410 -35.069 -31.203 1.00 23.01 282 ALA A C 1
ATOM 2336 O O . ALA A 1 325 ? -34.087 -34.138 -30.689 1.00 20.56 282 ALA A O 1
ATOM 2338 N N . ILE A 1 326 ? -32.610 -34.912 -32.261 1.00 22.08 283 ILE A N 1
ATOM 2339 C CA . ILE A 1 326 ? -32.555 -33.643 -33.044 1.00 23.66 283 ILE A CA 1
ATOM 2340 C C . ILE A 1 326 ? -33.962 -33.334 -33.564 1.00 24.07 283 ILE A C 1
ATOM 2341 O O . ILE A 1 326 ? -34.410 -32.208 -33.425 1.00 27.33 283 ILE A O 1
ATOM 2346 N N . ARG A 1 327 ? -34.683 -34.332 -34.010 1.00 24.15 284 ARG A N 1
ATOM 2347 C CA . ARG A 1 327 ? -36.009 -34.162 -34.642 1.00 29.33 284 ARG A CA 1
ATOM 2348 C C . ARG A 1 327 ? -37.064 -33.784 -33.587 1.00 29.68 284 ARG A C 1
ATOM 2349 O O . ARG A 1 327 ? -37.817 -32.796 -33.809 1.00 24.36 284 ARG A O 1
ATOM 2357 N N . ASP A 1 328 ? -37.161 -34.561 -32.511 1.00 26.15 285 ASP A N 1
ATOM 2358 C CA . ASP A 1 328 ? -38.316 -34.486 -31.568 1.00 27.24 285 ASP A CA 1
ATOM 2359 C C . ASP A 1 328 ? -38.000 -33.617 -30.356 1.00 25.71 285 ASP A C 1
ATOM 2360 O O . ASP A 1 328 ? -38.953 -33.105 -29.790 1.00 23.40 285 ASP A O 1
ATOM 2365 N N . LEU A 1 329 ? -36.736 -33.487 -29.951 1.00 20.79 286 LEU A N 1
ATOM 2366 C CA . LEU A 1 329 ? -36.400 -32.998 -28.598 1.00 20.67 286 LEU A CA 1
ATOM 2367 C C . LEU A 1 329 ? -35.546 -31.743 -28.686 1.00 21.62 286 LEU A C 1
ATOM 2368 O O . LEU A 1 329 ? -34.909 -31.416 -27.676 1.00 20.38 286 LEU A O 1
ATOM 2373 N N . LYS A 1 330 ? -35.443 -31.145 -29.883 1.00 21.78 287 LYS A N 1
ATOM 2374 C CA . LYS A 1 330 ? -34.656 -29.910 -30.090 1.00 22.55 287 LYS A CA 1
ATOM 2375 C C . LYS A 1 330 ? -33.238 -30.155 -29.599 1.00 24.52 287 LYS A C 1
ATOM 2376 O O . LYS A 1 330 ? -32.587 -29.230 -29.108 1.00 25.29 287 LYS A O 1
ATOM 2382 N N . HIS A 1 331 ? -32.740 -31.375 -29.749 1.00 23.45 288 HIS A N 1
ATOM 2383 C CA . HIS A 1 331 ? -31.360 -31.672 -29.318 1.00 20.44 288 HIS A CA 1
ATOM 2384 C C . HIS A 1 331 ? -30.394 -30.771 -30.062 1.00 20.15 288 HIS A C 1
ATOM 2385 O O . HIS A 1 331 ? -30.338 -30.826 -31.315 1.00 25.08 288 HIS A O 1
ATOM 2392 N N . ASP A 1 332 ? -29.584 -30.021 -29.343 1.00 25.17 289 ASP A N 1
ATOM 2393 C CA . ASP A 1 332 ? -28.658 -29.044 -29.962 1.00 28.00 289 ASP A CA 1
ATOM 2394 C C . ASP A 1 332 ? -27.557 -28.710 -28.965 1.00 26.55 289 ASP A C 1
ATOM 2395 O O . ASP A 1 332 ? -27.477 -27.602 -28.442 1.00 28.08 289 ASP A O 1
ATOM 2400 N N . PRO A 1 333 ? -26.644 -29.669 -28.716 1.00 23.18 290 PRO A N 1
ATOM 2401 C CA . PRO A 1 333 ? -25.609 -29.486 -27.715 1.00 25.56 290 PRO A CA 1
ATOM 2402 C C . PRO A 1 333 ? -24.608 -28.397 -28.123 1.00 22.15 290 PRO A C 1
ATOM 2403 O O . PRO A 1 333 ? -24.237 -28.349 -29.267 1.00 28.57 290 PRO A O 1
ATOM 2407 N N . GLN A 1 334 ? -24.228 -27.555 -27.177 1.00 21.57 291 GLN A N 1
ATOM 2408 C CA . GLN A 1 334 ? -23.367 -26.367 -27.379 1.00 23.11 291 GLN A CA 1
ATOM 2409 C C . GLN A 1 334 ? -21.945 -26.633 -26.880 1.00 23.49 291 GLN A C 1
ATOM 2410 O O . GLN A 1 334 ? -21.053 -25.828 -27.219 1.00 23.48 291 GLN A O 1
ATOM 2416 N N . VAL A 1 335 ? -21.701 -27.644 -26.036 1.00 21.95 292 VAL A N 1
ATOM 2417 C CA . VAL A 1 335 ? -20.407 -27.720 -25.298 1.00 22.55 292 VAL A CA 1
ATOM 2418 C C . VAL A 1 335 ? -19.661 -28.963 -25.785 1.00 24.13 292 VAL A C 1
ATOM 2419 O O . VAL A 1 335 ? -19.972 -30.062 -25.344 1.00 24.51 292 VAL A O 1
ATOM 2423 N N . PRO A 1 336 ? -18.679 -28.829 -26.702 1.00 25.60 293 PRO A N 1
ATOM 2424 C CA . PRO A 1 336 ? -17.937 -29.975 -27.220 1.00 27.09 293 PRO A CA 1
ATOM 2425 C C . PRO A 1 336 ? -16.902 -30.410 -26.196 1.00 23.27 293 PRO A C 1
ATOM 2426 O O . PRO A 1 336 ? -16.669 -29.710 -25.226 1.00 23.29 293 PRO A O 1
ATOM 2430 N N . PRO A 1 337 ? -16.220 -31.554 -26.434 1.00 22.87 294 PRO A N 1
ATOM 2431 C CA . PRO A 1 337 ? -15.305 -32.135 -25.456 1.00 22.23 294 PRO A CA 1
ATOM 2432 C C . PRO A 1 337 ? -14.248 -31.165 -24.923 1.00 22.94 294 PRO A C 1
ATOM 2433 O O . PRO A 1 337 ? -14.038 -31.091 -23.711 1.00 23.22 294 PRO A O 1
ATOM 2437 N N . GLU A 1 338 ? -13.607 -30.407 -25.808 1.00 25.79 295 GLU A N 1
ATOM 2438 C CA . GLU A 1 338 ? -12.454 -29.539 -25.418 1.00 27.13 295 GLU A CA 1
ATOM 2439 C C . GLU A 1 338 ? -12.940 -28.542 -24.367 1.00 25.09 295 GLU A C 1
ATOM 2440 O O . GLU A 1 338 ? -12.337 -28.478 -23.304 1.00 25.73 295 GLU A O 1
ATOM 2446 N N . GLU A 1 339 ? -14.063 -27.863 -24.615 1.00 26.24 296 GLU A N 1
ATOM 2447 C CA . GLU A 1 339 ? -14.605 -26.823 -23.696 1.00 24.56 296 GLU A CA 1
ATOM 2448 C C . GLU A 1 339 ? -15.183 -27.524 -22.461 1.00 24.35 296 GLU A C 1
ATOM 2449 O O . GLU A 1 339 ? -14.968 -27.051 -21.343 1.00 23.28 296 GLU A O 1
ATOM 2455 N N . GLY A 1 340 ? -15.914 -28.620 -22.664 1.00 21.25 297 GLY A N 1
ATOM 2456 C CA . GLY A 1 340 ? -16.510 -29.371 -21.559 1.00 19.37 297 GLY A CA 1
ATOM 2457 C C . GLY A 1 340 ? -15.458 -29.861 -20.591 1.00 18.25 297 GLY A C 1
ATOM 2458 O O . GLY A 1 340 ? -15.608 -29.680 -19.402 1.00 20.14 297 GLY A O 1
ATOM 2459 N N . ILE A 1 341 ? -14.373 -30.428 -21.083 1.00 21.62 298 ILE A N 1
ATOM 2460 C CA . ILE A 1 341 ? -13.290 -30.928 -20.195 1.00 21.89 298 ILE A CA 1
ATOM 2461 C C . ILE A 1 341 ? -12.686 -29.747 -19.424 1.00 23.32 298 ILE A C 1
ATOM 2462 O O . ILE A 1 341 ? -12.451 -29.885 -18.219 1.00 24.45 298 ILE A O 1
ATOM 2467 N N . ARG A 1 342 ? -12.497 -28.597 -20.053 1.00 26.69 299 ARG A N 1
ATOM 2468 C CA . ARG A 1 342 ? -11.953 -27.415 -19.332 1.00 26.64 299 ARG A CA 1
ATOM 2469 C C . ARG A 1 342 ? -12.892 -27.072 -18.161 1.00 25.44 299 ARG A C 1
ATOM 2470 O O . ARG A 1 342 ? -12.401 -26.848 -17.021 1.00 22.97 299 ARG A O 1
ATOM 2478 N N . ARG A 1 343 ? -14.196 -27.036 -18.404 1.00 24.42 300 ARG A N 1
ATOM 2479 C CA . ARG A 1 343 ? -15.170 -26.671 -17.356 1.00 25.54 300 ARG A CA 1
ATOM 2480 C C . ARG A 1 343 ? -15.177 -27.725 -16.240 1.00 28.04 300 ARG A C 1
ATOM 2481 O O . ARG A 1 343 ? -15.353 -27.344 -15.058 1.00 25.07 300 ARG A O 1
ATOM 2489 N N . THR A 1 344 ? -14.992 -29.002 -16.587 1.00 25.39 301 THR A N 1
ATOM 2490 C CA . THR A 1 344 ? -15.082 -30.109 -15.612 1.00 25.29 301 THR A CA 1
ATOM 2491 C C . THR A 1 344 ? -13.830 -30.082 -14.732 1.00 24.33 301 THR A C 1
ATOM 2492 O O . THR A 1 344 ? -13.965 -30.217 -13.500 1.00 24.35 301 THR A O 1
ATOM 2496 N N . VAL A 1 345 ? -12.656 -29.892 -15.316 1.00 22.63 302 VAL A N 1
ATOM 2497 C CA . VAL A 1 345 ? -11.410 -29.668 -14.536 1.00 25.18 302 VAL A CA 1
ATOM 2498 C C . VAL A 1 345 ? -11.644 -28.521 -13.538 1.00 25.29 302 VAL A C 1
ATOM 2499 O O . VAL A 1 345 ? -11.372 -28.700 -12.354 1.00 23.91 302 VAL A O 1
ATOM 2503 N N . GLU A 1 346 ? -12.203 -27.401 -13.982 1.00 27.27 303 GLU A N 1
ATOM 2504 C CA . GLU A 1 346 ? -12.457 -26.231 -13.102 1.00 27.10 303 GLU A CA 1
ATOM 2505 C C . GLU A 1 346 ? -13.405 -26.673 -11.974 1.00 28.88 303 GLU A C 1
ATOM 2506 O O . GLU A 1 346 ? -13.130 -26.343 -10.789 1.00 25.53 303 GLU A O 1
ATOM 2512 N N . TRP A 1 347 ? -14.476 -27.408 -12.289 1.00 26.83 304 TRP A N 1
ATOM 2513 C CA . TRP A 1 347 ? -15.461 -27.779 -11.257 1.00 25.44 304 TRP A CA 1
ATOM 2514 C C . TRP A 1 347 ? -14.799 -28.721 -10.241 1.00 26.22 304 TRP A C 1
ATOM 2515 O O . TRP A 1 347 ? -15.038 -28.549 -9.042 1.00 25.16 304 TRP A O 1
ATOM 2526 N N . MET A 1 348 ? -14.007 -29.698 -10.677 1.00 26.88 305 MET A N 1
ATOM 2527 C CA . MET A 1 348 ? -13.408 -30.657 -9.714 1.00 27.47 305 MET A CA 1
ATOM 2528 C C . MET A 1 348 ? -12.425 -29.929 -8.785 1.00 28.97 305 MET A C 1
ATOM 2529 O O . MET A 1 348 ? -12.432 -30.228 -7.590 1.00 31.18 305 MET A O 1
ATOM 2534 N N . LYS A 1 349 ? -11.611 -29.008 -9.301 1.00 29.23 306 LYS A N 1
ATOM 2535 C CA . LYS A 1 349 ? -10.726 -28.143 -8.466 1.00 32.17 306 LYS A CA 1
ATOM 2536 C C . LYS A 1 349 ? -11.533 -27.433 -7.377 1.00 29.95 306 LYS A C 1
ATOM 2537 O O . LYS A 1 349 ? -11.087 -27.412 -6.245 1.00 30.20 306 LYS A O 1
ATOM 2543 N N . TRP A 1 350 ? -12.682 -26.857 -7.717 1.00 30.71 307 TRP A N 1
ATOM 2544 C CA . TRP A 1 350 ? -13.554 -26.166 -6.729 1.00 29.09 307 TRP A CA 1
ATOM 2545 C C . TRP A 1 350 ? -14.054 -27.198 -5.711 1.00 30.67 307 TRP A C 1
ATOM 2546 O O . TRP A 1 350 ? -13.957 -26.974 -4.467 1.00 28.11 307 TRP A O 1
ATOM 2557 N N . TYR A 1 351 ? -14.628 -28.286 -6.213 1.00 27.63 308 TYR A N 1
ATOM 2558 C CA . TYR A 1 351 ? -15.310 -29.288 -5.365 1.00 25.99 308 TYR A CA 1
ATOM 2559 C C . TYR A 1 351 ? -14.333 -29.876 -4.335 1.00 27.12 308 TYR A C 1
ATOM 2560 O O . TYR A 1 351 ? -14.679 -29.886 -3.132 1.00 26.23 308 TYR A O 1
ATOM 2569 N N . TYR A 1 352 ? -13.141 -30.289 -4.771 1.00 24.83 309 TYR A N 1
ATOM 2570 C CA . TYR A 1 352 ? -12.123 -30.976 -3.949 1.00 26.46 309 TYR A CA 1
ATOM 2571 C C . TYR A 1 352 ? -11.190 -29.936 -3.330 1.00 28.60 309 TYR A C 1
ATOM 2572 O O . TYR A 1 352 ? -10.182 -30.347 -2.784 1.00 27.68 309 TYR A O 1
ATOM 2581 N N . ARG A 1 353 ? -11.564 -28.655 -3.376 1.00 30.37 310 ARG A N 1
ATOM 2582 C CA . ARG A 1 353 ? -10.900 -27.571 -2.602 1.00 32.12 310 ARG A CA 1
ATOM 2583 C C . ARG A 1 353 ? -9.412 -27.608 -2.976 1.00 34.35 310 ARG A C 1
ATOM 2584 O O . ARG A 1 353 ? -8.595 -27.600 -2.070 1.00 34.48 310 ARG A O 1
ATOM 2592 N N . ILE A 1 354 ? -9.091 -27.706 -4.271 1.00 36.61 311 ILE A N 1
ATOM 2593 C CA . ILE A 1 354 ? -7.693 -27.680 -4.804 1.00 44.93 311 ILE A CA 1
ATOM 2594 C C . ILE A 1 354 ? -7.375 -26.239 -5.233 1.00 48.98 311 ILE A C 1
ATOM 2595 O O . ILE A 1 354 ? -8.221 -25.484 -5.763 1.00 46.97 311 ILE A O 1
ATOM 2600 N N . GLU B 1 45 ? -18.325 -93.527 -16.101 1.00 56.73 2 GLU B N 1
ATOM 2601 C CA . GLU B 1 45 ? -18.081 -92.886 -14.770 1.00 56.41 2 GLU B CA 1
ATOM 2602 C C . GLU B 1 45 ? -19.413 -92.342 -14.214 1.00 54.91 2 GLU B C 1
ATOM 2603 O O . GLU B 1 45 ? -20.077 -91.556 -14.910 1.00 58.71 2 GLU B O 1
ATOM 2609 N N . THR B 1 46 ? -19.818 -92.787 -13.024 1.00 54.02 3 THR B N 1
ATOM 2610 C CA . THR B 1 46 ? -20.927 -92.173 -12.246 1.00 53.25 3 THR B CA 1
ATOM 2611 C C . THR B 1 46 ? -20.453 -90.778 -11.810 1.00 42.46 3 THR B C 1
ATOM 2612 O O . THR B 1 46 ? -19.277 -90.617 -11.461 1.00 40.70 3 THR B O 1
ATOM 2616 N N . GLN B 1 47 ? -21.323 -89.790 -11.927 1.00 34.63 4 GLN B N 1
ATOM 2617 C CA . GLN B 1 47 ? -21.001 -88.379 -11.634 1.00 30.55 4 GLN B CA 1
ATOM 2618 C C . GLN B 1 47 ? -21.626 -87.993 -10.294 1.00 28.17 4 GLN B C 1
ATOM 2619 O O . GLN B 1 47 ? -22.628 -88.649 -9.866 1.00 26.28 4 GLN B O 1
ATOM 2625 N N . ARG B 1 48 ? -21.093 -86.949 -9.669 1.00 24.16 5 ARG B N 1
ATOM 2626 C CA . ARG B 1 48 ? -21.723 -86.284 -8.500 1.00 28.10 5 ARG B CA 1
ATOM 2627 C C . ARG B 1 48 ? -22.465 -85.052 -9.049 1.00 25.01 5 ARG B C 1
ATOM 2628 O O . ARG B 1 48 ? -21.820 -84.208 -9.687 1.00 23.87 5 ARG B O 1
ATOM 2636 N N . ILE B 1 49 ? -23.771 -84.995 -8.859 1.00 22.62 6 ILE B N 1
ATOM 2637 C CA . ILE B 1 49 ? -24.665 -84.012 -9.519 1.00 21.26 6 ILE B CA 1
ATOM 2638 C C . ILE B 1 49 ? -25.493 -83.298 -8.440 1.00 22.63 6 ILE B C 1
ATOM 2639 O O . ILE B 1 49 ? -26.031 -83.967 -7.527 1.00 22.78 6 ILE B O 1
ATOM 2644 N N . LEU B 1 50 ? -25.606 -81.974 -8.584 1.00 19.70 7 LEU B N 1
ATOM 2645 C CA . LEU B 1 50 ? -26.523 -81.109 -7.814 1.00 20.34 7 LEU B CA 1
ATOM 2646 C C . LEU B 1 50 ? -27.721 -80.780 -8.698 1.00 18.60 7 LEU B C 1
ATOM 2647 O O . LEU B 1 50 ? -27.506 -80.438 -9.883 1.00 20.97 7 LEU B O 1
ATOM 2652 N N . VAL B 1 51 ? -28.945 -80.916 -8.183 1.00 18.84 8 VAL B N 1
ATOM 2653 C CA . VAL B 1 51 ? -30.160 -80.408 -8.869 1.00 18.96 8 VAL B CA 1
ATOM 2654 C C . VAL B 1 51 ? -30.801 -79.352 -7.970 1.00 20.15 8 VAL B C 1
ATOM 2655 O O . VAL B 1 51 ? -31.339 -79.723 -6.932 1.00 19.94 8 VAL B O 1
ATOM 2659 N N . THR B 1 52 ? -30.691 -78.064 -8.334 1.00 19.85 9 THR B N 1
ATOM 2660 C CA . THR B 1 52 ? -31.457 -77.001 -7.644 1.00 18.94 9 THR B CA 1
ATOM 2661 C C . THR B 1 52 ? -32.881 -77.079 -8.193 1.00 17.77 9 THR B C 1
ATOM 2662 O O . THR B 1 52 ? -33.041 -77.533 -9.338 1.00 17.41 9 THR B O 1
ATOM 2666 N N . GLY B 1 53 ? -33.864 -76.645 -7.400 1.00 18.87 10 GLY B N 1
ATOM 2667 C CA . GLY B 1 53 ? -35.288 -76.811 -7.726 1.00 18.63 10 GLY B CA 1
ATOM 2668 C C . GLY B 1 53 ? -35.627 -78.288 -7.754 1.00 17.73 10 GLY B C 1
ATOM 2669 O O . GLY B 1 53 ? -36.624 -78.656 -8.362 1.00 19.74 10 GLY B O 1
ATOM 2670 N N . GLY B 1 54 ? -34.850 -79.100 -7.044 1.00 21.19 11 GLY B N 1
ATOM 2671 C CA . GLY B 1 54 ? -34.930 -80.565 -7.082 1.00 22.56 11 GLY B CA 1
ATOM 2672 C C . GLY B 1 54 ? -36.153 -81.131 -6.394 1.00 23.14 11 GLY B C 1
ATOM 2673 O O . GLY B 1 54 ? -36.347 -82.364 -6.476 1.00 23.63 11 GLY B O 1
ATOM 2674 N N . ALA B 1 55 ? -36.970 -80.324 -5.718 1.00 23.17 12 ALA B N 1
ATOM 2675 C CA . ALA B 1 55 ? -38.267 -80.824 -5.157 1.00 22.00 12 ALA B CA 1
ATOM 2676 C C . ALA B 1 55 ? -39.436 -80.388 -6.043 1.00 22.09 12 ALA B C 1
ATOM 2677 O O . ALA B 1 55 ? -40.576 -80.739 -5.708 1.00 22.07 12 ALA B O 1
ATOM 2679 N N . GLY B 1 56 ? -39.192 -79.662 -7.142 1.00 20.90 13 GLY B N 1
ATOM 2680 C CA . GLY B 1 56 ? -40.256 -79.267 -8.073 1.00 22.41 13 GLY B CA 1
ATOM 2681 C C . GLY B 1 56 ? -40.668 -80.410 -8.986 1.00 22.32 13 GLY B C 1
ATOM 2682 O O . GLY B 1 56 ? -40.262 -81.580 -8.761 1.00 20.62 13 GLY B O 1
ATOM 2683 N N . PHE B 1 57 ? -41.479 -80.083 -9.975 1.00 23.61 14 PHE B N 1
ATOM 2684 C CA . PHE B 1 57 ? -42.062 -81.027 -10.958 1.00 24.04 14 PHE B CA 1
ATOM 2685 C C . PHE B 1 57 ? -40.967 -81.686 -11.820 1.00 23.03 14 PHE B C 1
ATOM 2686 O O . PHE B 1 57 ? -40.729 -82.884 -11.705 1.00 21.50 14 PHE B O 1
ATOM 2694 N N . ILE B 1 58 ? -40.282 -80.920 -12.664 1.00 21.93 15 ILE B N 1
ATOM 2695 C CA . ILE B 1 58 ? -39.219 -81.498 -13.498 1.00 21.84 15 ILE B CA 1
ATOM 2696 C C . ILE B 1 58 ? -38.064 -82.022 -12.619 1.00 20.97 15 ILE B C 1
ATOM 2697 O O . ILE B 1 58 ? -37.513 -83.096 -12.862 1.00 19.84 15 ILE B O 1
ATOM 2702 N N . GLY B 1 59 ? -37.720 -81.234 -11.599 1.00 20.04 16 GLY B N 1
ATOM 2703 C CA . GLY B 1 59 ? -36.640 -81.523 -10.639 1.00 19.58 16 GLY B CA 1
ATOM 2704 C C . GLY B 1 59 ? -36.790 -82.898 -10.016 1.00 21.19 16 GLY B C 1
ATOM 2705 O O . GLY B 1 59 ? -35.771 -83.651 -9.943 1.00 20.81 16 GLY B O 1
ATOM 2706 N N . THR B 1 60 ? -37.982 -83.227 -9.519 1.00 20.80 17 THR B N 1
ATOM 2707 C CA . THR B 1 60 ? -38.214 -84.524 -8.831 1.00 23.17 17 THR B CA 1
ATOM 2708 C C . THR B 1 60 ? -37.957 -85.663 -9.830 1.00 20.01 17 THR B C 1
ATOM 2709 O O . THR B 1 60 ? -37.193 -86.603 -9.509 1.00 22.86 17 THR B O 1
ATOM 2713 N N . ASN B 1 61 ? -38.526 -85.551 -11.022 1.00 23.25 18 ASN B N 1
ATOM 2714 C CA . ASN B 1 61 ? -38.388 -86.533 -12.137 1.00 22.97 18 ASN B CA 1
ATOM 2715 C C . ASN B 1 61 ? -36.921 -86.639 -12.574 1.00 22.83 18 ASN B C 1
ATOM 2716 O O . ASN B 1 61 ? -36.404 -87.783 -12.772 1.00 20.76 18 ASN B O 1
ATOM 2721 N N . LEU B 1 62 ? -36.216 -85.517 -12.638 1.00 20.00 19 LEU B N 1
ATOM 2722 C CA . LEU B 1 62 ? -34.814 -85.518 -13.128 1.00 20.08 19 LEU B CA 1
ATOM 2723 C C . LEU B 1 62 ? -33.898 -86.181 -12.113 1.00 20.17 19 LEU B C 1
ATOM 2724 O O . LEU B 1 62 ? -33.014 -87.001 -12.529 1.00 22.36 19 LEU B O 1
ATOM 2729 N N . VAL B 1 63 ? -34.056 -85.818 -10.830 1.00 21.61 20 VAL B N 1
ATOM 2730 C CA . VAL B 1 63 ? -33.307 -86.417 -9.692 1.00 20.12 20 VAL B CA 1
ATOM 2731 C C . VAL B 1 63 ? -33.500 -87.943 -9.755 1.00 21.50 20 VAL B C 1
ATOM 2732 O O . VAL B 1 63 ? -32.486 -88.674 -9.634 1.00 19.09 20 VAL B O 1
ATOM 2736 N N . ASN B 1 64 ? -34.730 -88.400 -9.934 1.00 19.24 21 ASN B N 1
ATOM 2737 C CA . ASN B 1 64 ? -35.016 -89.863 -9.997 1.00 23.87 21 ASN B CA 1
ATOM 2738 C C . ASN B 1 64 ? -34.294 -90.503 -11.204 1.00 24.18 21 ASN B C 1
ATOM 2739 O O . ASN B 1 64 ? -33.605 -91.527 -10.999 1.00 27.23 21 ASN B O 1
ATOM 2744 N N . GLU B 1 65 ? -34.397 -89.904 -12.400 1.00 23.25 22 GLU B N 1
ATOM 2745 C CA . GLU B 1 65 ? -33.732 -90.417 -13.633 1.00 24.35 22 GLU B CA 1
ATOM 2746 C C . GLU B 1 65 ? -32.221 -90.508 -13.390 1.00 27.23 22 GLU B C 1
ATOM 2747 O O . GLU B 1 65 ? -31.605 -91.589 -13.667 1.00 23.37 22 GLU B O 1
ATOM 2753 N N . LEU B 1 66 ? -31.624 -89.438 -12.863 1.00 23.39 23 LEU B N 1
ATOM 2754 C CA . LEU B 1 66 ? -30.172 -89.403 -12.628 1.00 23.06 23 LEU B CA 1
ATOM 2755 C C . LEU B 1 66 ? -29.768 -90.480 -11.621 1.00 25.52 23 LEU B C 1
ATOM 2756 O O . LEU B 1 66 ? -28.706 -91.148 -11.851 1.00 28.11 23 LEU B O 1
ATOM 2761 N N . ARG B 1 67 ? -30.535 -90.653 -10.542 1.00 25.52 24 ARG B N 1
ATOM 2762 C CA . ARG B 1 67 ? -30.212 -91.657 -9.495 1.00 27.75 24 ARG B CA 1
ATOM 2763 C C . ARG B 1 67 ? -30.347 -93.063 -10.097 1.00 25.28 24 ARG B C 1
ATOM 2764 O O . ARG B 1 67 ? -29.474 -93.877 -9.833 1.00 29.08 24 ARG B O 1
ATOM 2772 N N . ASN B 1 68 ? -31.390 -93.295 -10.885 1.00 27.69 25 ASN B N 1
ATOM 2773 C CA . ASN B 1 68 ? -31.596 -94.579 -11.610 1.00 30.85 25 ASN B CA 1
ATOM 2774 C C . ASN B 1 68 ? -30.414 -94.884 -12.532 1.00 35.13 25 ASN B C 1
ATOM 2775 O O . ASN B 1 68 ? -30.163 -96.068 -12.728 1.00 33.54 25 ASN B O 1
ATOM 2780 N N . ARG B 1 69 ? -29.669 -93.887 -13.017 1.00 29.90 26 ARG B N 1
ATOM 2781 C CA . ARG B 1 69 ? -28.506 -94.175 -13.887 1.00 28.31 26 ARG B CA 1
ATOM 2782 C C . ARG B 1 69 ? -27.281 -94.421 -13.021 1.00 27.59 26 ARG B C 1
ATOM 2783 O O . ARG B 1 69 ? -26.236 -94.651 -13.603 1.00 29.10 26 ARG B O 1
ATOM 2791 N N . GLY B 1 70 ? -27.405 -94.326 -11.697 1.00 29.80 27 GLY B N 1
ATOM 2792 C CA . GLY B 1 70 ? -26.296 -94.606 -10.768 1.00 28.48 27 GLY B CA 1
ATOM 2793 C C . GLY B 1 70 ? -25.478 -93.364 -10.449 1.00 28.30 27 GLY B C 1
ATOM 2794 O O . GLY B 1 70 ? -24.446 -93.503 -9.820 1.00 24.53 27 GLY B O 1
ATOM 2795 N N . HIS B 1 71 ? -25.900 -92.172 -10.864 1.00 24.66 28 HIS B N 1
ATOM 2796 C CA . HIS B 1 71 ? -25.257 -90.911 -10.394 1.00 26.12 28 HIS B CA 1
ATOM 2797 C C . HIS B 1 71 ? -25.510 -90.703 -8.879 1.00 23.67 28 HIS B C 1
ATOM 2798 O O . HIS B 1 71 ? -26.546 -91.100 -8.384 1.00 24.52 28 HIS B O 1
ATOM 2805 N N . GLU B 1 72 ? -24.587 -90.069 -8.174 1.00 23.29 29 GLU B N 1
ATOM 2806 C CA . GLU B 1 72 ? -24.839 -89.498 -6.826 1.00 26.74 29 GLU B CA 1
ATOM 2807 C C . GLU B 1 72 ? -25.458 -88.110 -6.988 1.00 26.64 29 GLU B C 1
ATOM 2808 O O . GLU B 1 72 ? -24.793 -87.238 -7.574 1.00 25.98 29 GLU B O 1
ATOM 2814 N N . VAL B 1 73 ? -26.670 -87.927 -6.484 1.00 25.51 30 VAL B N 1
ATOM 2815 C CA . VAL B 1 73 ? -27.446 -86.674 -6.704 1.00 22.71 30 VAL B CA 1
ATOM 2816 C C . VAL B 1 73 ? -27.879 -86.080 -5.361 1.00 25.18 30 VAL B C 1
ATOM 2817 O O . VAL B 1 73 ? -28.594 -86.779 -4.599 1.00 24.22 30 VAL B O 1
ATOM 2821 N N . LEU B 1 74 ? -27.510 -84.817 -5.120 1.00 22.08 31 LEU B N 1
ATOM 2822 C CA . LEU B 1 74 ? -28.085 -83.951 -4.069 1.00 23.29 31 LEU 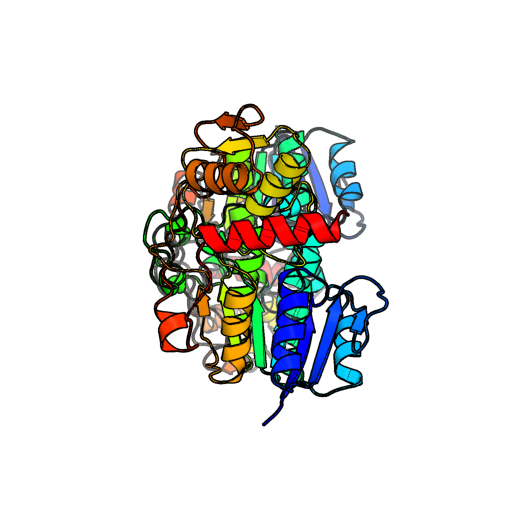B CA 1
ATOM 2823 C C . LEU B 1 74 ? -29.165 -83.051 -4.679 1.00 23.77 31 LEU B C 1
ATOM 2824 O O . LEU B 1 74 ? -28.847 -82.316 -5.652 1.00 21.04 31 LEU B O 1
ATOM 2829 N N . ALA B 1 75 ? -30.391 -83.127 -4.144 1.00 21.71 32 ALA B N 1
ATOM 2830 C CA . ALA B 1 75 ? -31.516 -82.242 -4.502 1.00 18.96 32 ALA B CA 1
ATOM 2831 C C . ALA B 1 75 ? -31.529 -81.073 -3.520 1.00 21.51 32 ALA B C 1
ATOM 2832 O O . ALA B 1 75 ? -31.336 -81.310 -2.314 1.00 19.10 32 ALA B O 1
ATOM 2834 N N . VAL B 1 76 ? -31.765 -79.865 -4.031 1.00 18.58 33 VAL B N 1
ATOM 2835 C CA . VAL B 1 76 ? -31.801 -78.639 -3.218 1.00 18.69 33 VAL B CA 1
ATOM 2836 C C . VAL B 1 76 ? -33.058 -77.869 -3.616 1.00 16.71 33 VAL B C 1
ATOM 2837 O O . VAL B 1 76 ? -33.324 -77.736 -4.828 1.00 17.07 33 VAL B O 1
ATOM 2841 N N . ASP B 1 77 ? -33.805 -77.388 -2.643 1.00 18.14 34 ASP B N 1
ATOM 2842 C CA . ASP B 1 77 ? -35.038 -76.598 -2.918 1.00 18.58 34 ASP B CA 1
ATOM 2843 C C . ASP B 1 77 ? -35.262 -75.660 -1.717 1.00 18.25 34 ASP B C 1
ATOM 2844 O O . ASP B 1 77 ? -34.378 -75.516 -0.882 1.00 17.85 34 ASP B O 1
ATOM 2849 N N . LEU B 1 78 ? -36.393 -74.963 -1.700 1.00 18.27 35 LEU B N 1
ATOM 2850 C CA . LEU B 1 78 ? -36.580 -73.744 -0.894 1.00 18.61 35 LEU B CA 1
ATOM 2851 C C . LEU B 1 78 ? -37.184 -74.118 0.487 1.00 21.98 35 LEU B C 1
ATOM 2852 O O . LEU B 1 78 ? -37.195 -73.276 1.395 1.00 22.27 35 LEU B O 1
ATOM 2857 N N . MET B 1 79 ? -37.683 -75.345 0.665 1.00 20.37 36 MET B N 1
ATOM 2858 C CA . MET B 1 79 ? -38.418 -75.768 1.874 1.00 20.52 36 MET B CA 1
ATOM 2859 C C . MET B 1 79 ? -37.757 -77.012 2.468 1.00 21.66 36 MET B C 1
ATOM 2860 O O . MET B 1 79 ? -37.020 -77.744 1.769 1.00 23.32 36 MET B O 1
ATOM 2865 N N . HIS B 1 80 ? -37.976 -77.258 3.753 1.00 22.66 37 HIS B N 1
ATOM 2866 C CA . HIS B 1 80 ? -37.571 -78.523 4.419 1.00 21.71 37 HIS B CA 1
ATOM 2867 C C . HIS B 1 80 ? -38.477 -79.638 3.918 1.00 23.95 37 HIS B C 1
ATOM 2868 O O . HIS B 1 80 ? -39.631 -79.343 3.593 1.00 20.21 37 HIS B O 1
ATOM 2875 N N . THR B 1 81 ? -37.962 -80.858 3.817 1.00 20.37 38 THR B N 1
ATOM 2876 C CA . THR B 1 81 ? -38.776 -82.011 3.356 1.00 24.72 38 THR B CA 1
ATOM 2877 C C . THR B 1 81 ? -38.316 -83.233 4.143 1.00 25.88 38 THR B C 1
ATOM 2878 O O . THR B 1 81 ? -37.306 -83.134 4.869 1.00 24.10 38 THR B O 1
ATOM 2882 N N . GLU B 1 82 ? -38.995 -84.360 3.928 1.00 30.28 39 GLU B N 1
ATOM 2883 C CA . GLU B 1 82 ? -38.601 -85.638 4.565 1.00 34.55 39 GLU B CA 1
ATOM 2884 C C . GLU B 1 82 ? -37.587 -86.366 3.677 1.00 35.27 39 GLU B C 1
ATOM 2885 O O . GLU B 1 82 ? -37.095 -87.402 4.120 1.00 35.11 39 GLU B O 1
ATOM 2891 N N . ARG B 1 83 ? -37.234 -85.825 2.506 1.00 32.86 40 ARG B N 1
ATOM 2892 C CA . ARG B 1 83 ? -36.498 -86.581 1.470 1.00 30.95 40 ARG B CA 1
ATOM 2893 C C . ARG B 1 83 ? -35.064 -86.824 1.926 1.00 29.36 40 ARG B C 1
ATOM 2894 O O . ARG B 1 83 ? -34.474 -85.983 2.670 1.00 25.64 40 ARG B O 1
ATOM 2902 N N . GLU B 1 84 ? -34.497 -87.946 1.475 1.00 32.80 41 GLU B N 1
ATOM 2903 C CA . GLU B 1 84 ? -33.054 -88.237 1.665 1.00 32.62 41 GLU B CA 1
ATOM 2904 C C . GLU B 1 84 ? -32.269 -87.578 0.530 1.00 26.57 41 GLU B C 1
ATOM 2905 O O . GLU B 1 84 ? -32.830 -87.343 -0.548 1.00 29.59 41 GLU B O 1
ATOM 2911 N N . ASP B 1 85 ? -30.993 -87.332 0.774 1.00 27.01 42 ASP B N 1
ATOM 2912 C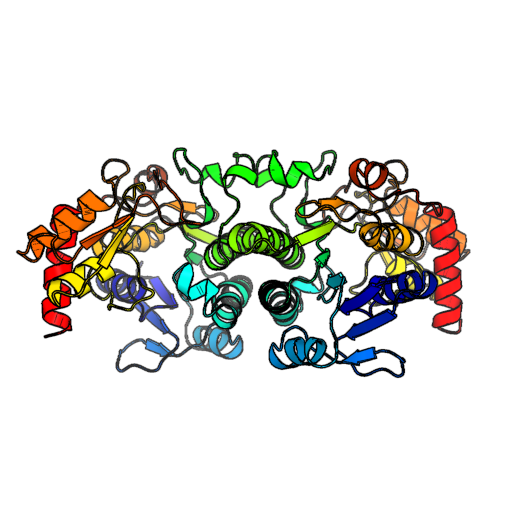 CA . ASP B 1 85 ? -30.069 -86.699 -0.190 1.00 30.02 42 ASP B CA 1
ATOM 2913 C C . ASP B 1 85 ? -30.732 -85.394 -0.660 1.00 23.87 42 ASP B C 1
ATOM 2914 O O . ASP B 1 85 ? -30.756 -85.124 -1.860 1.00 21.68 42 ASP B O 1
ATOM 2919 N N . TYR B 1 86 ? -31.214 -84.629 0.306 1.00 22.28 43 TYR B N 1
ATOM 2920 C CA . TYR B 1 86 ? -31.948 -83.366 0.094 1.00 21.38 43 TYR B CA 1
ATOM 2921 C C . TYR B 1 86 ? -31.452 -82.338 1.106 1.00 22.49 43 TYR B C 1
ATOM 2922 O O . TYR B 1 86 ? -31.258 -82.651 2.294 1.00 22.12 43 TYR B O 1
ATOM 2931 N N . MET B 1 87 ? -31.317 -81.089 0.667 1.00 24.30 44 MET B N 1
ATOM 2932 C CA . MET B 1 87 ? -30.915 -79.973 1.554 1.00 23.55 44 MET B CA 1
ATOM 2933 C C . MET B 1 87 ? -31.743 -78.748 1.146 1.00 21.82 44 MET B C 1
ATOM 2934 O O . MET B 1 87 ? -31.855 -78.484 -0.044 1.00 17.49 44 MET B O 1
ATOM 2939 N N . ARG B 1 88 ? -32.306 -78.038 2.102 1.00 19.04 45 ARG B N 1
ATOM 2940 C CA . ARG B 1 88 ? -32.886 -76.698 1.863 1.00 19.38 45 ARG B CA 1
ATOM 2941 C C . ARG B 1 88 ? -31.749 -75.721 1.567 1.00 18.22 45 ARG B C 1
ATOM 2942 O O . ARG B 1 88 ? -30.766 -75.647 2.344 1.00 19.66 45 ARG B O 1
ATOM 2950 N N . ALA B 1 89 ? -31.855 -75.008 0.447 1.00 19.15 46 ALA B N 1
ATOM 2951 C CA . ALA B 1 89 ? -31.009 -73.835 0.177 1.00 17.04 46 ALA B CA 1
ATOM 2952 C C . ALA B 1 89 ? -31.818 -72.854 -0.640 1.00 16.68 46 ALA B C 1
ATOM 2953 O O . ALA B 1 89 ? -32.278 -73.218 -1.739 1.00 19.25 46 ALA B O 1
ATOM 2955 N N . ASP B 1 90 ? -32.015 -71.657 -0.114 1.00 17.15 47 ASP B N 1
ATOM 2956 C CA . ASP B 1 90 ? -32.626 -70.532 -0.876 1.00 16.96 47 ASP B CA 1
ATOM 2957 C C . ASP B 1 90 ? -31.530 -69.959 -1.784 1.00 18.56 47 ASP B C 1
ATOM 2958 O O . ASP B 1 90 ? -30.583 -69.329 -1.250 1.00 21.28 47 ASP B O 1
ATOM 2963 N N . VAL B 1 91 ? -31.637 -70.168 -3.103 1.00 18.29 48 VAL B N 1
ATOM 2964 C CA . VAL B 1 91 ? -30.581 -69.766 -4.079 1.00 17.39 48 VAL B CA 1
ATOM 2965 C C . VAL B 1 91 ? -30.492 -68.248 -4.159 1.00 17.05 48 VAL B C 1
ATOM 2966 O O . VAL B 1 91 ? -29.463 -67.806 -4.605 1.00 18.81 48 VAL B O 1
ATOM 2970 N N . ARG B 1 92 ? -31.460 -67.486 -3.619 1.00 18.13 49 ARG B N 1
ATOM 2971 C CA A ARG B 1 92 ? -31.313 -66.002 -3.543 0.70 18.12 49 ARG B CA 1
ATOM 2972 C CA B ARG B 1 92 ? -31.368 -65.998 -3.493 0.30 17.65 49 ARG B CA 1
ATOM 2973 C C . ARG B 1 92 ? -30.228 -65.631 -2.542 1.00 17.14 49 ARG B C 1
ATOM 2974 O O . ARG B 1 92 ? -29.769 -64.498 -2.606 1.00 17.89 49 ARG B O 1
ATOM 2989 N N . GLU B 1 93 ? -29.885 -66.546 -1.617 1.00 17.23 50 GLU B N 1
ATOM 2990 C CA . GLU B 1 93 ? -29.011 -66.263 -0.468 1.00 16.65 50 GLU B CA 1
ATOM 2991 C C . GLU B 1 93 ? -27.630 -66.869 -0.730 1.00 18.12 50 GLU B C 1
ATOM 2992 O O . GLU B 1 93 ? -27.461 -68.105 -0.642 1.00 15.73 50 GLU B O 1
ATOM 2998 N N . TYR B 1 94 ? -26.655 -66.023 -1.026 1.00 18.13 51 TYR B N 1
ATOM 2999 C CA . TYR B 1 94 ? -25.331 -66.515 -1.458 1.00 19.11 51 TYR B CA 1
ATOM 3000 C C . TYR B 1 94 ? -24.751 -67.462 -0.410 1.00 19.13 51 TYR B C 1
ATOM 3001 O O . TYR B 1 94 ? -24.089 -68.454 -0.793 1.00 20.54 51 TYR B O 1
ATOM 3010 N N . ARG B 1 95 ? -24.910 -67.126 0.881 1.00 20.96 52 ARG B N 1
ATOM 3011 C CA . ARG B 1 95 ? -24.355 -67.943 1.984 1.00 18.91 52 ARG B CA 1
ATOM 3012 C C . ARG B 1 95 ? -24.920 -69.369 1.892 1.00 19.67 52 ARG B C 1
ATOM 3013 O O . ARG B 1 95 ? -24.163 -70.348 2.058 1.00 15.57 52 ARG B O 1
ATOM 3021 N N . GLN B 1 96 ? -26.207 -69.491 1.601 1.00 19.21 53 GLN B N 1
ATOM 3022 C CA . GLN B 1 96 ? -26.875 -70.815 1.535 1.00 17.45 53 GLN B CA 1
ATOM 3023 C C . GLN B 1 96 ? -26.446 -71.533 0.252 1.00 19.49 53 GLN B C 1
ATOM 3024 O O . GLN B 1 96 ? -26.334 -72.765 0.280 1.00 22.94 53 GLN B O 1
ATOM 3030 N N . VAL B 1 97 ? -26.144 -70.806 -0.824 1.00 17.94 54 VAL B N 1
ATOM 3031 C CA . VAL B 1 97 ? -25.609 -71.416 -2.070 1.00 18.58 54 VAL B CA 1
ATOM 3032 C C . VAL B 1 97 ? -24.203 -71.946 -1.788 1.00 19.55 54 VAL B C 1
ATOM 3033 O O . VAL B 1 97 ? -23.925 -73.126 -2.114 1.00 19.31 54 VAL B O 1
ATOM 3037 N N . GLU B 1 98 ? -23.379 -71.145 -1.145 1.00 19.54 55 GLU B N 1
ATOM 3038 C CA . GLU B 1 98 ? -21.973 -71.494 -0.863 1.00 22.39 55 GLU B CA 1
ATOM 3039 C C . GLU B 1 98 ? -21.939 -72.734 0.024 1.00 24.49 55 GLU B C 1
ATOM 3040 O O . GLU B 1 98 ? -21.075 -73.613 -0.206 1.00 24.71 55 GLU B O 1
ATOM 3046 N N . ARG B 1 99 ? -22.870 -72.830 0.966 1.00 23.02 56 ARG B N 1
ATOM 3047 C CA . ARG B 1 99 ? -22.938 -73.960 1.908 1.00 26.33 56 ARG B CA 1
ATOM 3048 C C . ARG B 1 99 ? -23.181 -75.255 1.134 1.00 25.24 56 ARG B C 1
ATOM 3049 O O . ARG B 1 99 ? -22.673 -76.281 1.615 1.00 23.30 56 ARG B O 1
ATOM 3057 N N . ILE B 1 100 ? -23.924 -75.230 0.023 1.00 24.81 57 ILE B N 1
ATOM 3058 C CA . ILE B 1 100 ? -24.168 -76.455 -0.811 1.00 25.38 57 ILE B CA 1
ATOM 3059 C C . ILE B 1 100 ? -22.817 -77.031 -1.213 1.00 25.19 57 ILE B C 1
ATOM 3060 O O . ILE B 1 100 ? -22.659 -78.240 -1.192 1.00 25.45 57 ILE B O 1
ATOM 3065 N N . PHE B 1 101 ? -21.878 -76.165 -1.570 1.00 26.34 58 PHE B N 1
ATOM 3066 C CA . PHE B 1 101 ? -20.584 -76.563 -2.174 1.00 27.87 58 PHE B CA 1
ATOM 3067 C C . PHE B 1 101 ? -19.499 -76.785 -1.121 1.00 34.08 58 PHE B C 1
ATOM 3068 O O . PHE B 1 101 ? -18.403 -77.220 -1.519 1.00 36.93 58 PHE B O 1
ATOM 3076 N N . GLU B 1 102 ? -19.750 -76.511 0.161 1.00 42.22 59 GLU B N 1
ATOM 3077 C CA . GLU B 1 102 ? -18.687 -76.594 1.208 1.00 45.29 59 GLU B CA 1
ATOM 3078 C C . GLU B 1 102 ? -18.533 -78.069 1.574 1.00 47.54 59 GLU B C 1
ATOM 3079 O O . GLU B 1 102 ? -17.394 -78.531 1.739 1.00 45.67 59 GLU B O 1
ATOM 3085 N N . GLU B 1 103 ? -19.638 -78.796 1.590 1.00 51.04 60 GLU B N 1
ATOM 3086 C CA . GLU B 1 103 ? -19.611 -80.250 1.866 0.70 66.02 60 GLU B CA 1
ATOM 3087 C C . GLU B 1 103 ? -18.900 -80.940 0.691 1.00 72.98 60 GLU B C 1
ATOM 3088 O O . GLU B 1 103 ? -17.707 -81.318 0.893 1.00 66.09 60 GLU B O 1
ATOM 3094 N N . ASP B 1 104 ? -19.571 -81.008 -0.484 1.00 65.27 61 ASP B N 1
ATOM 3095 C CA . ASP B 1 104 ? -19.247 -81.901 -1.633 1.00 61.77 61 ASP B CA 1
ATOM 3096 C C . ASP B 1 104 ? -18.638 -81.148 -2.827 1.00 57.25 61 ASP B C 1
ATOM 3097 O O . ASP B 1 104 ? -18.794 -79.920 -2.936 1.00 64.34 61 ASP B O 1
ATOM 3102 N N . LYS B 1 105 ? -17.983 -81.911 -3.696 1.00 43.10 62 LYS B N 1
ATOM 3103 C CA . LYS B 1 105 ? -17.553 -81.506 -5.055 1.00 40.30 62 LYS B CA 1
ATOM 3104 C C . LYS B 1 105 ? -18.587 -82.052 -6.048 1.00 37.02 62 LYS B C 1
ATOM 3105 O O . LYS B 1 105 ? -18.954 -83.244 -5.937 1.00 39.55 62 LYS B O 1
ATOM 3111 N N . PHE B 1 106 ? -19.055 -81.226 -6.972 1.00 26.46 63 PHE B N 1
ATOM 3112 C CA . PHE B 1 106 ? -20.043 -81.633 -8.003 1.00 27.50 63 PHE B CA 1
ATOM 3113 C C . PHE B 1 106 ? -19.365 -81.576 -9.365 1.00 24.75 63 PHE B C 1
ATOM 3114 O O . PHE B 1 106 ? -18.657 -80.611 -9.649 1.00 23.22 63 PHE B O 1
ATOM 3122 N N . ASP B 1 107 ? -19.603 -82.584 -10.172 1.00 23.25 64 ASP B N 1
ATOM 3123 C CA . ASP B 1 107 ? -19.148 -82.632 -11.543 1.00 20.65 64 ASP B CA 1
ATOM 3124 C C . ASP B 1 107 ? -20.115 -81.831 -12.457 1.00 21.04 64 ASP B C 1
ATOM 3125 O O . ASP B 1 107 ? -19.675 -81.057 -13.307 1.00 22.43 64 ASP B O 1
ATOM 3130 N N . TYR B 1 108 ? -21.418 -82.029 -12.269 1.00 19.46 65 TYR B N 1
ATOM 3131 C CA . TYR B 1 108 ? -22.529 -81.367 -12.995 1.00 22.05 65 TYR B CA 1
ATOM 3132 C C . TYR B 1 108 ? -23.507 -80.732 -11.998 1.00 22.67 65 TYR B C 1
ATOM 3133 O O . TYR B 1 108 ? -23.779 -81.286 -10.906 1.00 22.43 65 TYR B O 1
ATOM 3142 N N . VAL B 1 109 ? -24.061 -79.591 -12.402 1.00 21.73 66 VAL B N 1
ATOM 3143 C CA . VAL B 1 109 ? -25.134 -78.865 -11.674 1.00 20.88 66 VAL B CA 1
ATOM 3144 C C . VAL B 1 109 ? -26.257 -78.611 -12.655 1.00 18.29 66 VAL B C 1
ATOM 3145 O O . VAL B 1 109 ? -26.001 -77.950 -13.672 1.00 17.19 66 VAL B O 1
ATOM 3149 N N . TYR B 1 110 ? -27.435 -79.155 -12.389 1.00 18.45 67 TYR B N 1
ATOM 3150 C CA . TYR B 1 110 ? -28.678 -78.828 -13.111 1.00 18.51 67 TYR B CA 1
ATOM 3151 C C . TYR B 1 110 ? -29.359 -77.702 -12.328 1.00 19.87 67 TYR B C 1
ATOM 3152 O O . TYR B 1 110 ? -29.760 -77.893 -11.137 1.00 19.31 67 TYR B O 1
ATOM 3161 N N . HIS B 1 111 ? -29.430 -76.530 -12.944 1.00 19.21 68 HIS B N 1
ATOM 3162 C CA . HIS B 1 111 ? -29.965 -75.316 -12.275 1.00 16.98 68 HIS B CA 1
ATOM 3163 C C . HIS B 1 111 ? -31.410 -75.102 -12.724 1.00 17.22 68 HIS B C 1
ATOM 3164 O O . HIS B 1 111 ? -31.615 -74.436 -13.744 1.00 17.61 68 HIS B O 1
ATOM 3171 N N . LEU B 1 112 ? -32.374 -75.640 -11.970 1.00 16.77 69 LEU B N 1
ATOM 3172 C CA . LEU B 1 112 ? -33.818 -75.451 -12.256 1.00 17.06 69 LEU B CA 1
ATOM 3173 C C . LEU B 1 112 ? -34.475 -74.466 -11.294 1.00 17.07 69 LEU B C 1
ATOM 3174 O O . LEU B 1 112 ? -35.648 -74.113 -11.576 1.00 19.75 69 LEU B O 1
ATOM 3179 N N . ALA B 1 113 ? -33.848 -74.139 -10.159 1.00 18.76 70 ALA B N 1
ATOM 3180 C CA . ALA B 1 113 ? -34.485 -73.311 -9.108 1.00 17.24 70 ALA B CA 1
ATOM 3181 C C . ALA B 1 113 ? -35.045 -72.056 -9.773 1.00 16.81 70 ALA B C 1
ATOM 3182 O O . ALA B 1 113 ? -34.264 -71.258 -10.357 1.00 19.67 70 ALA B O 1
ATOM 3184 N N . ALA B 1 114 ? -36.339 -71.831 -9.646 1.00 15.82 71 ALA B N 1
ATOM 3185 C CA . ALA B 1 114 ? -36.983 -70.696 -10.319 1.00 16.61 71 ALA B CA 1
ATOM 3186 C C . ALA B 1 114 ? -38.391 -70.485 -9.814 1.00 17.21 71 ALA B C 1
ATOM 3187 O O . ALA B 1 114 ? -39.054 -71.459 -9.434 1.00 18.15 71 ALA B O 1
ATOM 3189 N N . GLU B 1 115 ? -38.851 -69.247 -9.971 1.00 17.06 72 GLU B N 1
ATOM 3190 C CA . GLU B 1 115 ? -40.289 -68.893 -9.997 1.00 17.32 72 GLU B CA 1
ATOM 3191 C C . GLU B 1 115 ? -40.771 -69.200 -11.410 1.00 18.99 72 GLU B C 1
ATOM 3192 O O . GLU B 1 115 ? -40.291 -68.575 -12.377 1.00 17.57 72 GLU B O 1
ATOM 3198 N N . TYR B 1 116 ? -41.639 -70.191 -11.537 1.00 20.48 73 TYR B N 1
ATOM 3199 C CA . TYR B 1 116 ? -42.128 -70.691 -12.828 1.00 21.26 73 TYR B CA 1
ATOM 3200 C C . TYR B 1 116 ? -43.491 -70.090 -13.167 1.00 21.24 73 TYR B C 1
ATOM 3201 O O . TYR B 1 116 ? -44.376 -70.110 -12.324 1.00 22.50 73 TYR B O 1
ATOM 3210 N N . GLY B 1 117 ? -43.646 -69.655 -14.412 1.00 19.92 74 GLY B N 1
ATOM 3211 C CA . GLY B 1 117 ? -44.948 -69.302 -14.999 1.00 20.77 74 GLY B CA 1
ATOM 3212 C C . GLY B 1 117 ? -45.030 -67.827 -15.278 1.00 20.47 74 GLY B C 1
ATOM 3213 O O . GLY B 1 117 ? -44.561 -66.988 -14.445 1.00 21.70 74 GLY B O 1
ATOM 3214 N N . ARG B 1 118 ? -45.618 -67.487 -16.405 1.00 20.35 75 ARG B N 1
ATOM 3215 C CA . ARG B 1 118 ? -45.677 -66.079 -16.839 1.00 24.01 75 ARG B CA 1
ATOM 3216 C C . ARG B 1 118 ? -46.577 -65.291 -15.870 1.00 22.93 75 ARG B C 1
ATOM 3217 O O . ARG B 1 118 ? -46.174 -64.181 -15.502 1.00 19.01 75 ARG B O 1
ATOM 3225 N N . TRP B 1 119 ? -47.753 -65.803 -15.483 1.00 20.27 76 TRP B N 1
ATOM 3226 C CA . TRP B 1 119 ? -48.667 -65.031 -14.591 1.00 23.28 76 TRP B CA 1
ATOM 3227 C C . TRP B 1 119 ? -48.134 -65.046 -13.144 1.00 20.17 76 TRP B C 1
ATOM 3228 O O . TRP B 1 119 ? -48.197 -64.006 -12.483 1.00 19.47 76 TRP B O 1
ATOM 3239 N N . ASN B 1 120 ? -47.549 -66.155 -12.689 1.00 19.06 77 ASN B N 1
ATOM 3240 C CA . ASN B 1 120 ? -46.839 -66.173 -11.386 1.00 20.25 77 ASN B CA 1
ATOM 3241 C C . ASN B 1 120 ? -45.808 -65.031 -11.349 1.00 22.04 77 ASN B C 1
ATOM 3242 O O . ASN B 1 120 ? -45.712 -64.319 -10.300 1.00 20.34 77 ASN B O 1
ATOM 3247 N N . GLY B 1 121 ? -45.049 -64.868 -12.434 1.00 18.93 78 GLY B N 1
ATOM 3248 C CA . GLY B 1 121 ? -43.964 -63.886 -12.508 1.00 18.16 78 GLY B CA 1
ATOM 3249 C C . GLY B 1 121 ? -44.500 -62.490 -12.348 1.00 18.70 78 GLY B C 1
ATOM 3250 O O . GLY B 1 121 ? -43.890 -61.703 -11.634 1.00 20.98 78 GLY B O 1
ATOM 3251 N N . GLU B 1 122 ? -45.622 -62.186 -12.990 1.00 18.30 79 GLU B N 1
ATOM 3252 C CA . GLU B 1 122 ? -46.238 -60.841 -12.882 1.00 20.03 79 GLU B CA 1
ATOM 3253 C C . GLU B 1 122 ? -46.746 -60.610 -11.450 1.00 18.28 79 GLU B C 1
ATOM 3254 O O . GLU B 1 122 ? -46.508 -59.535 -10.921 1.00 17.96 79 GLU B O 1
ATOM 3260 N N . ASP B 1 123 ? -47.386 -61.602 -10.842 1.00 17.85 80 ASP B N 1
ATOM 3261 C CA . ASP B 1 123 ? -48.042 -61.458 -9.516 1.00 20.67 80 ASP B CA 1
ATOM 3262 C C . ASP B 1 123 ? -47.014 -61.524 -8.367 1.00 21.09 80 ASP B C 1
ATOM 3263 O O . ASP B 1 123 ? -47.317 -61.028 -7.306 1.00 19.21 80 ASP B O 1
ATOM 3268 N N . TYR B 1 124 ? -45.876 -62.188 -8.548 1.00 20.42 81 TYR B N 1
ATOM 3269 C CA . TYR B 1 124 ? -44.838 -62.397 -7.539 1.00 18.61 81 TYR B CA 1
ATOM 3270 C C . TYR B 1 124 ? -43.441 -62.014 -8.089 1.00 18.02 81 TYR B C 1
ATOM 3271 O O . TYR B 1 124 ? -42.499 -62.712 -7.919 1.00 13.55 81 TYR B O 1
ATOM 3280 N N . TYR B 1 125 ? -43.357 -60.804 -8.603 1.00 17.80 82 TYR B N 1
ATOM 3281 C CA . TYR B 1 125 ? -42.171 -60.392 -9.382 1.00 17.52 82 TYR B CA 1
ATOM 3282 C C . TYR B 1 125 ? -40.938 -60.190 -8.519 1.00 18.12 82 TYR B C 1
ATOM 3283 O O . TYR B 1 125 ? -39.815 -60.353 -9.068 1.00 17.47 82 TYR B O 1
ATOM 3292 N N . GLU B 1 126 ? -41.102 -59.815 -7.243 1.00 17.91 83 GLU B N 1
ATOM 3293 C CA . GLU B 1 126 ? -39.965 -59.636 -6.335 1.00 15.75 83 GLU B CA 1
ATOM 3294 C C . GLU B 1 126 ? -39.242 -60.988 -6.242 1.00 15.80 83 GLU B C 1
ATOM 3295 O O . GLU B 1 126 ? -38.022 -61.044 -6.399 1.00 15.53 83 GLU B O 1
ATOM 3301 N N . ASN B 1 127 ? -39.997 -62.036 -5.990 1.00 16.91 84 ASN B N 1
ATOM 3302 C CA . ASN B 1 127 ? -39.462 -63.403 -5.810 1.00 18.06 84 ASN B CA 1
ATOM 3303 C C . ASN B 1 127 ? -38.844 -63.834 -7.132 1.00 18.12 84 ASN B C 1
ATOM 3304 O O . ASN B 1 127 ? -37.754 -64.405 -7.168 1.00 17.47 84 ASN B O 1
ATOM 3309 N N . LEU B 1 128 ? -39.566 -63.549 -8.233 1.00 18.49 85 LEU B N 1
ATOM 3310 C CA . LEU B 1 128 ? -39.112 -63.875 -9.621 1.00 17.65 85 LEU B CA 1
ATOM 3311 C C . LEU B 1 128 ? -37.686 -63.373 -9.880 1.00 17.31 85 LEU B C 1
ATOM 3312 O O . LEU B 1 128 ? -36.802 -64.185 -10.206 1.00 15.67 85 LEU B O 1
ATOM 3317 N N . TRP B 1 129 ? -37.449 -62.070 -9.776 1.00 16.00 86 TRP B N 1
ATOM 3318 C CA . TRP B 1 129 ? -36.155 -61.460 -10.156 1.00 15.80 86 TRP B CA 1
ATOM 3319 C C . TRP B 1 129 ? -35.049 -61.914 -9.222 1.00 17.37 86 TRP B C 1
ATOM 3320 O O . TRP B 1 129 ? -33.921 -62.189 -9.682 1.00 16.79 86 TRP B O 1
ATOM 3331 N N . LYS B 1 130 ? -35.329 -61.972 -7.917 1.00 16.88 87 LYS B N 1
ATOM 3332 C CA . LYS B 1 130 ? -34.324 -62.344 -6.904 1.00 15.84 87 LYS B CA 1
ATOM 3333 C C . LYS B 1 130 ? -33.937 -63.805 -7.114 1.00 14.77 87 LYS B C 1
ATOM 3334 O O . LYS B 1 130 ? -32.744 -64.103 -7.110 1.00 15.54 87 LYS B O 1
ATOM 3340 N N . THR B 1 131 ? -34.895 -64.692 -7.283 1.00 13.62 88 THR B N 1
ATOM 3341 C CA . THR B 1 131 ? -34.582 -66.141 -7.501 1.00 14.79 88 THR B CA 1
ATOM 3342 C C . THR B 1 131 ? -33.998 -66.380 -8.913 1.00 15.06 88 THR B C 1
ATOM 3343 O O . THR B 1 131 ? -32.897 -66.918 -9.033 1.00 15.67 88 THR B O 1
ATOM 3347 N N . ASN B 1 132 ? -34.714 -65.997 -9.967 1.00 16.03 89 ASN B N 1
ATOM 3348 C CA . ASN B 1 132 ? -34.366 -66.426 -11.366 1.00 16.19 89 ASN B CA 1
ATOM 3349 C C . ASN B 1 132 ? -33.061 -65.748 -11.807 1.00 17.01 89 ASN B C 1
ATOM 3350 O O . ASN B 1 132 ? -32.212 -66.431 -12.445 1.00 18.62 89 ASN B O 1
ATOM 3355 N N . VAL B 1 133 ? -32.809 -64.509 -11.394 1.00 17.61 90 VAL B N 1
ATOM 3356 C CA . VAL B 1 133 ? -31.610 -63.787 -11.903 1.00 18.52 90 VAL B CA 1
ATOM 3357 C C . VAL B 1 133 ? -30.520 -63.745 -10.840 1.00 19.11 90 VAL B C 1
ATOM 3358 O O . VAL B 1 133 ? -29.417 -64.232 -11.087 1.00 19.79 90 VAL B O 1
ATOM 3362 N N . ILE B 1 134 ? -30.791 -63.172 -9.655 1.00 19.97 91 ILE B N 1
ATOM 3363 C CA . ILE B 1 134 ? -29.725 -63.069 -8.613 1.00 17.13 91 ILE B CA 1
ATOM 3364 C C . ILE B 1 134 ? -29.276 -64.494 -8.244 1.00 15.07 91 ILE B C 1
ATOM 3365 O O . ILE B 1 134 ? -28.067 -64.777 -8.166 1.00 13.58 91 ILE B O 1
ATOM 3370 N N . GLY B 1 135 ? -30.201 -65.414 -8.080 1.00 14.15 92 GLY B N 1
ATOM 3371 C CA . GLY B 1 135 ? -29.842 -66.808 -7.778 1.00 14.10 92 GLY B CA 1
ATOM 3372 C C . GLY B 1 135 ? -28.949 -67.390 -8.848 1.00 15.15 92 GLY B C 1
ATOM 3373 O O . GLY B 1 135 ? -27.984 -68.061 -8.506 1.00 15.69 92 GLY B O 1
ATOM 3374 N N . THR B 1 136 ? -29.265 -67.155 -10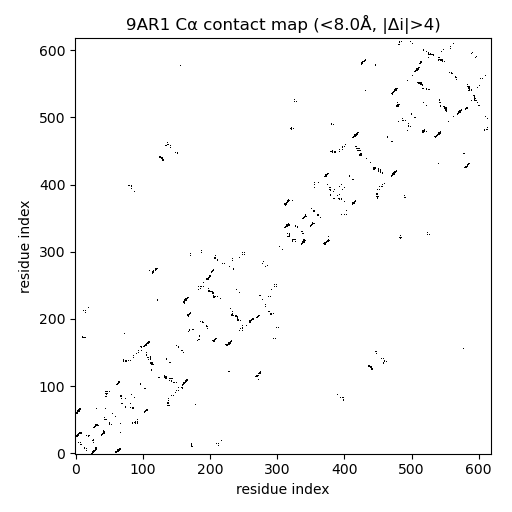.130 1.00 15.43 93 THR B N 1
ATOM 3375 C CA . THR B 1 136 ? -28.465 -67.654 -11.262 1.00 16.66 93 THR B CA 1
ATOM 3376 C C . THR B 1 136 ? -27.084 -66.994 -11.210 1.00 15.79 93 THR B C 1
ATOM 3377 O O . THR B 1 136 ? -26.085 -67.682 -11.413 1.00 14.30 93 THR B O 1
ATOM 3381 N N . LYS B 1 137 ? -27.009 -65.701 -10.914 1.00 15.40 94 LYS B N 1
ATOM 3382 C CA . LYS B 1 137 ? -25.689 -65.045 -10.792 1.00 15.18 94 LYS B CA 1
ATOM 3383 C C . LYS B 1 137 ? -24.881 -65.645 -9.639 1.00 16.00 94 LYS B C 1
ATOM 3384 O O . LYS B 1 137 ? -23.667 -65.843 -9.819 1.00 15.90 94 LYS B O 1
ATOM 3390 N N . HIS B 1 138 ? -25.493 -65.979 -8.500 1.00 15.85 95 HIS B N 1
ATOM 3391 C CA . HIS B 1 138 ? -24.775 -66.677 -7.405 1.00 17.56 95 HIS B CA 1
ATOM 3392 C C . HIS B 1 138 ? -24.233 -68.021 -7.931 1.00 18.20 95 HIS B C 1
ATOM 3393 O O . HIS B 1 138 ? -23.084 -68.364 -7.614 1.00 16.17 95 HIS B O 1
ATOM 3400 N N . MET B 1 139 ? -25.052 -68.782 -8.643 1.00 18.17 96 MET B N 1
ATOM 3401 C CA . MET B 1 139 ? -24.620 -70.098 -9.232 1.00 19.74 96 MET B CA 1
ATOM 3402 C C . MET B 1 139 ? -23.436 -69.884 -10.192 1.00 18.96 96 MET B C 1
ATOM 3403 O O . MET B 1 139 ? -22.444 -70.638 -10.070 1.00 18.86 96 MET B O 1
ATOM 3408 N N . LEU B 1 140 ? -23.473 -68.836 -11.027 1.00 20.57 97 LEU B N 1
ATOM 3409 C CA . LEU B 1 140 ? -22.376 -68.509 -11.989 1.00 18.24 97 LEU B CA 1
ATOM 3410 C C . LEU B 1 140 ? -21.123 -68.114 -11.231 1.00 18.55 97 LEU B C 1
ATOM 3411 O O . LEU B 1 140 ? -20.022 -68.594 -11.640 1.00 19.21 97 LEU B O 1
ATOM 3416 N N . ARG B 1 141 ? -21.247 -67.350 -10.141 1.00 18.97 98 ARG B N 1
ATOM 3417 C CA . ARG B 1 141 ? -20.064 -66.985 -9.315 1.00 18.98 98 ARG B CA 1
ATOM 3418 C C . ARG B 1 141 ? -19.470 -68.260 -8.694 1.00 18.94 98 ARG B C 1
ATOM 3419 O O . ARG B 1 141 ? -18.228 -68.373 -8.608 1.00 18.32 98 ARG B O 1
ATOM 3427 N N . MET B 1 142 ? -20.301 -69.207 -8.319 1.00 17.36 99 MET B N 1
ATOM 3428 C CA . MET B 1 142 ? -19.812 -70.455 -7.787 1.00 19.56 99 MET B CA 1
ATOM 3429 C C . MET B 1 142 ? -19.094 -71.253 -8.883 1.00 19.89 99 MET B C 1
ATOM 3430 O O . MET B 1 142 ? -18.055 -71.797 -8.648 1.00 23.35 99 MET B O 1
ATOM 3435 N N . GLN B 1 143 ? -19.689 -71.314 -10.049 1.00 18.70 100 GLN B N 1
ATOM 3436 C CA . GLN B 1 143 ? -19.139 -71.996 -11.244 1.00 19.53 100 GLN B CA 1
ATOM 3437 C C . GLN B 1 143 ? -17.780 -71.404 -11.595 1.00 21.20 100 GLN B C 1
ATOM 3438 O O . GLN B 1 143 ? -16.841 -72.183 -11.836 1.00 20.50 100 GLN B O 1
ATOM 3444 N N . GLU B 1 144 ? -17.650 -70.081 -11.591 1.00 18.41 101 GLU B N 1
ATOM 3445 C CA . GLU B 1 144 ? -16.357 -69.399 -11.858 1.00 20.32 101 GLU B CA 1
ATOM 3446 C C . GLU B 1 144 ? -15.303 -69.810 -10.827 1.00 24.15 101 GLU B C 1
ATOM 3447 O O . GLU B 1 144 ? -14.114 -69.898 -11.183 1.00 24.85 101 GLU B O 1
ATOM 3453 N N . LYS B 1 145 ? -15.681 -69.998 -9.562 1.00 28.08 102 LYS B N 1
ATOM 3454 C CA . LYS B 1 145 ? -14.725 -70.377 -8.489 1.00 29.42 102 LYS B CA 1
ATOM 3455 C C . LYS B 1 145 ? -14.392 -71.877 -8.600 1.00 27.91 102 LYS B C 1
ATOM 3456 O O . LYS B 1 145 ? -13.235 -72.223 -8.414 1.00 26.18 102 LYS B O 1
ATOM 3462 N N . LEU B 1 146 ? -15.381 -72.739 -8.851 1.00 23.29 103 LEU B N 1
ATOM 3463 C CA . LEU B 1 146 ? -15.259 -74.211 -8.642 1.00 24.63 103 LEU B CA 1
ATOM 3464 C C . LEU B 1 146 ? -15.088 -74.990 -9.965 1.00 24.53 103 LEU B C 1
ATOM 3465 O O . LEU B 1 146 ? -14.493 -76.074 -9.934 1.00 25.98 103 LEU B O 1
ATOM 3470 N N . GLY B 1 147 ? -15.580 -74.496 -11.098 1.00 23.73 104 GLY B N 1
ATOM 3471 C CA . GLY B 1 147 ? -15.347 -75.092 -12.435 1.00 23.83 104 GLY B CA 1
ATOM 3472 C C . GLY B 1 147 ? -16.237 -76.297 -12.728 1.00 25.62 104 GLY B C 1
ATOM 3473 O O . GLY B 1 147 ? -15.932 -77.056 -13.629 1.00 24.68 104 GLY B O 1
ATOM 3474 N N . PHE B 1 148 ? -17.346 -76.482 -12.020 1.00 22.80 105 PHE B N 1
ATOM 3475 C CA . PHE B 1 148 ? -18.341 -77.498 -12.417 1.00 20.14 105 PHE B CA 1
ATOM 3476 C C . PHE B 1 148 ? -18.983 -77.127 -13.758 1.00 21.30 105 PHE B C 1
ATOM 3477 O O . PHE B 1 148 ? -18.939 -75.979 -14.221 1.00 21.25 105 PHE B O 1
ATOM 3485 N N . ARG B 1 149 ? -19.613 -78.122 -14.376 1.00 20.31 106 ARG B N 1
ATOM 3486 C CA . ARG B 1 149 ? -20.390 -77.960 -15.612 1.00 22.41 106 ARG B CA 1
ATOM 3487 C C . ARG B 1 149 ? -21.839 -77.755 -15.208 1.00 21.18 106 ARG B C 1
ATOM 3488 O O . ARG B 1 149 ? -22.303 -78.479 -14.329 1.00 20.91 106 ARG B O 1
ATOM 3496 N N . MET B 1 150 ? -22.510 -76.814 -15.855 1.00 21.67 107 MET B N 1
ATOM 3497 C CA . MET B 1 150 ? -23.890 -76.453 -15.474 1.00 20.06 107 MET B CA 1
ATOM 3498 C C . MET B 1 150 ? -24.830 -76.628 -16.659 1.00 20.05 107 MET B C 1
ATOM 3499 O O . MET B 1 150 ? -24.452 -76.329 -17.808 1.00 20.01 107 MET B O 1
ATOM 3504 N N . ILE B 1 151 ? -26.042 -77.095 -16.373 1.00 18.28 108 ILE B N 1
ATOM 3505 C CA . ILE B 1 151 ? -27.178 -77.074 -17.307 1.00 17.90 108 ILE B CA 1
ATOM 3506 C C . ILE B 1 151 ? -28.148 -76.007 -16.794 1.00 18.51 108 ILE B C 1
ATOM 3507 O O . ILE B 1 151 ? -28.692 -76.182 -15.677 1.00 18.29 108 ILE B O 1
ATOM 3512 N N . PHE B 1 152 ? -28.284 -74.917 -17.536 1.00 18.64 109 PHE B N 1
ATOM 3513 C CA . PHE B 1 152 ? -29.111 -73.750 -17.149 1.00 17.86 109 PHE B CA 1
ATOM 3514 C C . PHE B 1 152 ? -30.496 -73.957 -17.753 1.00 18.90 109 PHE B C 1
ATOM 3515 O O . PHE B 1 152 ? -30.631 -74.165 -18.969 1.00 18.78 109 PHE B O 1
ATOM 3523 N N . PHE B 1 153 ? -31.530 -73.873 -16.938 1.00 20.20 110 PHE B N 1
ATOM 3524 C CA . PHE B 1 153 ? -32.912 -74.015 -17.429 1.00 18.68 110 PHE B CA 1
ATOM 3525 C C . PHE B 1 153 ? -33.474 -72.644 -17.795 1.00 19.76 110 PHE B C 1
ATOM 3526 O O . PHE B 1 153 ? -33.784 -71.828 -16.894 1.00 17.22 110 PHE B O 1
ATOM 3534 N N . SER B 1 154 ? -33.569 -72.419 -19.107 1.00 18.67 111 SER B N 1
ATOM 3535 C CA . SER B 1 154 ? -34.235 -71.255 -19.732 1.00 20.32 111 SER B CA 1
ATOM 3536 C C . SER B 1 154 ? -35.685 -71.622 -20.011 1.00 21.79 111 SER B C 1
ATOM 3537 O O . SER B 1 154 ? -36.250 -72.325 -19.205 1.00 22.63 111 SER B O 1
ATOM 3540 N N . SER B 1 155 ? -36.244 -71.187 -21.138 1.00 22.23 112 SER B N 1
ATOM 3541 C CA . SER B 1 155 ? -37.665 -71.388 -21.507 1.00 21.08 112 SER B CA 1
ATOM 3542 C C . SER B 1 155 ? -37.858 -71.035 -22.990 1.00 20.27 112 SER B C 1
ATOM 3543 O O . SER B 1 155 ? -37.226 -70.072 -23.476 1.00 21.30 112 SER B O 1
ATOM 3546 N N . ALA B 1 156 ? -38.774 -71.731 -23.660 1.00 19.34 113 ALA B N 1
ATOM 3547 C CA . ALA B 1 156 ? -39.194 -71.349 -25.024 1.00 20.29 113 ALA B CA 1
ATOM 3548 C C . ALA B 1 156 ? -39.898 -69.984 -24.973 1.00 20.94 113 ALA B C 1
ATOM 3549 O O . ALA B 1 156 ? -40.115 -69.406 -26.040 1.00 19.89 113 ALA B O 1
ATOM 3551 N N . GLU B 1 157 ? -40.234 -69.451 -23.786 1.00 20.68 114 GLU B N 1
ATOM 3552 C CA . GLU B 1 157 ? -40.793 -68.062 -23.653 1.00 21.12 114 GLU B CA 1
ATOM 3553 C C . GLU B 1 157 ? -39.793 -67.009 -24.164 1.00 18.52 114 GLU B C 1
ATOM 3554 O O . GLU B 1 157 ? -40.211 -65.838 -24.443 1.00 17.59 114 GLU B O 1
ATOM 3560 N N . VAL B 1 158 ? -38.521 -67.359 -24.284 1.00 17.16 115 VAL B N 1
ATOM 3561 C CA . VAL B 1 158 ? -37.490 -66.384 -24.753 1.00 19.95 115 VAL B CA 1
ATOM 3562 C C . VAL B 1 158 ? -37.718 -66.047 -26.234 1.00 18.90 115 VAL B C 1
ATOM 3563 O O . VAL B 1 158 ? -37.267 -64.976 -26.644 1.00 18.12 115 VAL B O 1
ATOM 3567 N N . TYR B 1 159 ? -38.431 -66.889 -26.990 1.00 18.13 116 TYR B N 1
ATOM 3568 C CA . TYR B 1 159 ? -38.741 -66.644 -28.424 1.00 19.48 116 TYR B CA 1
ATOM 3569 C C . TYR B 1 159 ? -39.875 -65.622 -28.571 1.00 21.75 116 TYR B C 1
ATOM 3570 O O . TYR B 1 159 ? -40.205 -65.269 -29.706 1.00 19.52 116 TYR B O 1
ATOM 3579 N N . GLY B 1 160 ? -40.472 -65.171 -27.469 1.00 21.35 117 GLY B N 1
ATOM 3580 C CA . GLY B 1 160 ? -41.498 -64.119 -27.516 1.00 22.93 117 GLY B CA 1
ATOM 3581 C C . GLY B 1 160 ? -42.674 -64.620 -28.322 1.00 23.60 117 GLY B C 1
ATOM 3582 O O . GLY B 1 160 ? -43.042 -65.818 -28.141 1.00 21.15 117 GLY B O 1
ATOM 3583 N N . ASP B 1 161 ? -43.202 -63.773 -29.211 1.00 24.24 118 ASP B N 1
ATOM 3584 C CA . ASP B 1 161 ? -44.399 -64.121 -30.026 1.00 24.51 118 ASP B CA 1
ATOM 3585 C C . ASP B 1 161 ? -43.988 -64.510 -31.455 1.00 27.23 118 ASP B C 1
ATOM 3586 O O . ASP B 1 161 ? -44.798 -64.366 -32.396 1.00 25.72 118 ASP B O 1
ATOM 3591 N N . TYR B 1 162 ? -42.792 -65.067 -31.644 1.00 26.77 119 TYR B N 1
ATOM 3592 C CA . TYR B 1 162 ? -42.294 -65.387 -32.993 1.00 27.21 119 TYR B CA 1
ATOM 3593 C C . TYR B 1 162 ? -43.249 -66.396 -33.647 1.00 29.15 119 TYR B C 1
ATOM 3594 O O . TYR B 1 162 ? -43.671 -67.349 -32.977 1.00 31.03 119 TYR B O 1
ATOM 3603 N N . SER B 1 163 ? -43.597 -66.169 -34.912 1.00 31.08 120 SER B N 1
ATOM 3604 C CA . SER B 1 163 ? -44.625 -66.981 -35.621 1.00 37.55 120 SER B CA 1
ATOM 3605 C C . SER B 1 163 ? -43.972 -68.053 -36.506 1.00 33.99 120 SER B C 1
ATOM 3606 O O . SER B 1 163 ? -44.695 -68.897 -36.975 1.00 35.76 120 SER B O 1
ATOM 3609 N N . GLY B 1 164 ? -42.654 -68.044 -36.675 1.00 30.41 121 GLY B N 1
ATOM 3610 C CA . GLY B 1 164 ? -41.920 -69.034 -37.492 1.00 32.47 121 GLY B CA 1
ATOM 3611 C C . GLY B 1 164 ? -41.427 -70.238 -36.688 1.00 32.03 121 GLY B C 1
ATOM 3612 O O . GLY B 1 164 ? -41.805 -70.381 -35.550 1.00 34.68 121 GLY B O 1
ATOM 3613 N N . LEU B 1 165 ? -40.605 -71.086 -37.290 1.00 30.54 122 LEU B N 1
ATOM 3614 C CA . LEU B 1 165 ? -39.999 -72.266 -36.631 1.00 27.96 122 LEU B CA 1
ATOM 3615 C C . LEU B 1 165 ? -39.078 -71.766 -35.521 1.00 30.06 122 LEU B C 1
ATOM 3616 O O . LEU B 1 165 ? -38.139 -70.990 -35.807 1.00 30.81 122 LEU B O 1
ATOM 3621 N N . MET B 1 166 ? -39.358 -72.131 -34.272 1.00 29.49 123 MET B N 1
ATOM 3622 C CA . MET B 1 166 ? -38.517 -71.719 -33.121 1.00 27.61 123 MET B CA 1
ATOM 3623 C C . MET B 1 166 ? -37.315 -72.671 -33.048 1.00 27.97 123 MET B C 1
ATOM 3624 O O . MET B 1 166 ? -37.321 -73.619 -32.262 1.00 25.96 123 MET B O 1
ATOM 3629 N N . SER B 1 167 ? -36.366 -72.438 -33.935 1.00 24.65 124 SER B N 1
ATOM 3630 C CA . SER B 1 167 ? -35.014 -73.028 -33.911 1.00 26.04 124 SER B CA 1
ATOM 3631 C C . SER B 1 167 ? -34.179 -72.201 -32.955 1.00 24.24 124 SER B C 1
ATOM 3632 O O . SER B 1 167 ? -34.379 -70.979 -32.885 1.00 22.58 124 SER B O 1
ATOM 3635 N N . GLU B 1 168 ? -33.212 -72.826 -32.328 1.00 23.67 125 GLU B N 1
ATOM 3636 C CA . GLU B 1 168 ? -32.351 -72.152 -31.340 1.00 24.39 125 GLU B CA 1
ATOM 3637 C C . GLU B 1 168 ? -31.714 -70.910 -31.963 1.00 24.58 125 GLU B C 1
ATOM 3638 O O . GLU B 1 168 ? -31.550 -69.936 -31.200 1.00 21.83 125 GLU B O 1
ATOM 3644 N N . ASP B 1 169 ? -31.404 -70.920 -33.274 1.00 23.40 126 ASP B N 1
ATOM 3645 C CA . ASP B 1 169 ? -30.639 -69.819 -33.931 1.00 23.92 126 ASP B CA 1
ATOM 3646 C C . ASP B 1 169 ? -31.561 -68.629 -34.159 1.00 20.17 126 ASP B C 1
ATOM 3647 O O . ASP B 1 169 ? -31.078 -67.581 -34.522 1.00 20.38 126 ASP B O 1
ATOM 3652 N N . VAL B 1 170 ? -32.852 -68.762 -33.909 1.00 19.78 127 VAL B N 1
ATOM 3653 C CA . VAL B 1 170 ? -33.720 -67.547 -33.898 1.00 21.79 127 VAL B CA 1
ATOM 3654 C C . VAL B 1 170 ? -33.231 -66.563 -32.826 1.00 23.50 127 VAL B C 1
ATOM 3655 O O . VAL B 1 170 ? -33.431 -65.326 -33.047 1.00 26.14 127 VAL B O 1
ATOM 3659 N N . MET B 1 171 ? -32.613 -67.042 -31.720 1.00 20.54 128 MET B N 1
ATOM 3660 C CA . MET B 1 171 ? -32.097 -66.156 -30.634 1.00 21.62 128 MET B CA 1
ATOM 3661 C C . MET B 1 171 ? -30.681 -65.666 -30.959 1.00 20.77 128 MET B C 1
ATOM 3662 O O . MET B 1 171 ? -29.975 -65.162 -30.056 1.00 19.28 128 MET B O 1
ATOM 3667 N N . VAL B 1 172 ? -30.260 -65.869 -32.203 1.00 22.34 129 VAL B N 1
ATOM 3668 C CA . VAL B 1 172 ? -28.924 -65.474 -32.716 1.00 21.94 129 VAL B CA 1
ATOM 3669 C C . VAL B 1 172 ? -29.104 -64.589 -33.960 1.00 21.66 129 VAL B C 1
ATOM 3670 O O . VAL B 1 172 ? -28.634 -63.421 -33.948 1.00 20.78 129 VAL B O 1
ATOM 3674 N N A LYS B 1 173 ? -29.738 -65.100 -35.018 0.50 21.34 130 LYS B N 1
ATOM 3675 N N B LYS B 1 173 ? -29.770 -65.123 -34.978 0.50 21.04 130 LYS B N 1
ATOM 3676 C CA A LYS B 1 173 ? -29.683 -64.447 -36.353 0.50 21.58 130 LYS B CA 1
ATOM 3677 C CA B LYS B 1 173 ? -29.743 -64.566 -36.349 0.50 21.18 130 LYS B CA 1
ATOM 3678 C C A LYS B 1 173 ? -30.966 -63.666 -36.644 0.50 21.94 130 LYS B C 1
ATOM 3679 C C B LYS B 1 173 ? -30.931 -63.634 -36.555 0.50 21.68 130 LYS B C 1
ATOM 3680 O O A LYS B 1 173 ? -30.910 -62.806 -37.523 0.50 22.20 130 LYS B O 1
ATOM 3681 O O B LYS B 1 173 ? -30.743 -62.606 -37.216 0.50 22.73 130 LYS B O 1
ATOM 3692 N N . ASN B 1 174 ? -32.095 -63.965 -36.031 1.00 20.83 131 ASN B N 1
ATOM 3693 C CA . ASN B 1 174 ? -33.272 -63.160 -36.281 1.00 22.07 131 ASN B CA 1
ATOM 3694 C C . ASN B 1 174 ? -33.252 -61.745 -35.710 1.00 22.37 131 ASN B C 1
ATOM 3695 O O . ASN B 1 174 ? -32.668 -61.519 -34.693 1.00 22.24 131 ASN B O 1
ATOM 3700 N N . PRO B 1 175 ? -33.938 -60.828 -36.390 1.00 23.20 132 PRO B N 1
ATOM 3701 C CA . PRO B 1 175 ? -34.091 -59.471 -35.862 1.00 23.12 132 PRO B CA 1
ATOM 3702 C C . PRO B 1 175 ? -34.543 -59.556 -34.389 1.00 21.95 132 PRO B C 1
ATOM 3703 O O . PRO B 1 175 ? -35.387 -60.391 -34.034 1.00 19.81 132 PRO B O 1
ATOM 3707 N N . ILE B 1 176 ? -33.988 -58.690 -33.552 1.00 20.81 133 ILE B N 1
ATOM 3708 C CA . ILE B 1 176 ? -34.297 -58.684 -32.088 1.00 20.57 133 ILE B CA 1
ATOM 3709 C C . ILE B 1 176 ? -35.824 -58.494 -31.860 1.00 19.72 133 ILE B C 1
ATOM 3710 O O . ILE B 1 176 ? -36.384 -59.177 -30.970 1.00 18.52 133 ILE B O 1
ATOM 3715 N N . SER B 1 177 ? -36.519 -57.684 -32.663 1.00 20.25 134 SER B N 1
ATOM 3716 C CA . SER B 1 177 ? -37.980 -57.425 -32.492 1.00 19.52 134 SER B CA 1
ATOM 3717 C C . SER B 1 177 ? -38.771 -58.714 -32.693 1.00 21.43 134 SER B C 1
ATOM 3718 O O . SER B 1 177 ? -39.873 -58.801 -32.184 1.00 22.91 134 SER B O 1
ATOM 3721 N N . ASP B 1 178 ? -38.238 -59.690 -33.402 1.00 20.74 135 ASP B N 1
ATOM 3722 C CA . ASP B 1 178 ? -38.970 -60.979 -33.601 1.00 22.02 135 ASP B CA 1
ATOM 3723 C C . ASP B 1 178 ? -39.252 -61.684 -32.271 1.00 19.53 135 ASP B C 1
ATOM 3724 O O . ASP B 1 178 ? -40.227 -62.412 -32.217 1.00 21.56 135 ASP B O 1
ATOM 3729 N N . THR B 1 179 ? -38.389 -61.546 -31.260 1.00 21.23 136 THR B N 1
ATOM 3730 C CA . THR B 1 179 ? -38.456 -62.370 -30.028 1.00 20.53 136 THR B CA 1
ATOM 3731 C C . THR B 1 179 ? -38.554 -61.522 -28.755 1.00 21.71 136 THR B C 1
ATOM 3732 O O . THR B 1 179 ? -38.395 -62.103 -27.696 1.00 19.76 136 THR B O 1
ATOM 3736 N N . TYR B 1 180 ? -38.895 -60.230 -28.829 1.00 19.39 137 TYR B N 1
ATOM 3737 C CA . TYR B 1 180 ? -39.048 -59.404 -27.608 1.00 20.58 137 TYR B CA 1
ATOM 3738 C C . TYR B 1 180 ? -39.824 -60.203 -26.553 1.00 19.24 137 TYR B C 1
ATOM 3739 O O . TYR B 1 180 ? -40.929 -60.638 -26.856 1.00 18.29 137 TYR B O 1
ATOM 3748 N N . GLN B 1 181 ? -39.267 -60.381 -25.353 1.00 20.27 138 GLN B N 1
ATOM 3749 C CA . GLN B 1 181 ? -39.917 -61.224 -24.314 1.00 18.95 138 GLN B CA 1
ATOM 3750 C C . GLN B 1 181 ? -41.120 -60.446 -23.762 1.00 19.11 138 GLN B C 1
ATOM 3751 O O . GLN B 1 181 ? -41.026 -59.234 -23.569 1.00 19.87 138 GLN B O 1
ATOM 3757 N N . MET B 1 182 ? -42.226 -61.116 -23.588 1.00 18.99 139 MET B N 1
ATOM 3758 C CA . MET B 1 182 ? -43.569 -60.483 -23.422 1.00 22.49 139 MET B CA 1
ATOM 3759 C C . MET B 1 182 ? -43.970 -60.366 -21.934 1.00 19.94 139 MET B C 1
ATOM 3760 O O . MET B 1 182 ? -45.061 -59.853 -21.665 1.00 19.94 139 MET B O 1
ATOM 3765 N N . ASN B 1 183 ? -43.160 -60.853 -21.007 1.00 19.73 140 ASN B N 1
ATOM 3766 C CA . ASN B 1 183 ? -43.485 -60.886 -19.545 1.00 20.34 140 ASN B CA 1
ATOM 3767 C C . ASN B 1 183 ? -42.178 -61.017 -18.763 1.00 20.87 140 ASN B C 1
ATOM 3768 O O . ASN B 1 183 ? -41.173 -61.472 -19.386 1.00 20.99 140 ASN B O 1
ATOM 3773 N N . ASP B 1 184 ? -42.180 -60.644 -17.473 1.00 18.05 141 ASP B N 1
ATOM 3774 C CA . ASP B 1 184 ? -40.939 -60.609 -16.656 1.00 18.07 141 ASP B CA 1
ATOM 3775 C C . ASP B 1 184 ? -40.342 -62.011 -16.660 1.00 16.62 141 ASP B C 1
ATOM 3776 O O . ASP B 1 184 ? -39.116 -62.132 -16.772 1.00 16.21 141 ASP B O 1
ATOM 3781 N N . TYR B 1 185 ? -41.170 -63.043 -16.517 1.00 14.80 142 TYR B N 1
ATOM 3782 C CA . TYR B 1 185 ? -40.625 -64.412 -16.446 1.00 15.83 142 TYR B CA 1
ATOM 3783 C C . TYR B 1 185 ? -39.762 -64.708 -17.676 1.00 16.14 142 TYR B C 1
ATOM 3784 O O . TYR B 1 185 ? -38.589 -65.172 -17.480 1.00 17.71 142 TYR B O 1
ATOM 3793 N N . ALA B 1 186 ? -40.294 -64.478 -18.889 1.00 17.04 143 ALA B N 1
ATOM 3794 C CA . ALA B 1 186 ? -39.553 -64.641 -20.164 1.00 17.46 143 ALA B CA 1
ATOM 3795 C C . ALA B 1 186 ? -38.262 -63.821 -20.142 1.00 17.78 143 ALA B C 1
ATOM 3796 O O . ALA B 1 186 ? -37.215 -64.345 -20.532 1.00 19.52 143 ALA B O 1
ATOM 3798 N N . ILE B 1 187 ? -38.316 -62.572 -19.695 1.00 15.48 144 ILE B N 1
ATOM 3799 C CA . ILE B 1 187 ? -37.076 -61.741 -19.618 1.00 15.12 144 ILE B CA 1
ATOM 3800 C C . ILE B 1 187 ? -36.067 -62.388 -18.661 1.00 15.99 144 ILE B C 1
ATOM 3801 O O . ILE B 1 187 ? -34.875 -62.360 -18.983 1.00 16.02 144 ILE B O 1
ATOM 3806 N N . THR B 1 188 ? -36.483 -62.941 -17.509 1.00 17.22 145 THR B N 1
ATOM 3807 C CA . THR B 1 188 ? -35.500 -63.506 -16.538 1.00 16.54 145 THR B CA 1
ATOM 3808 C C . THR B 1 188 ? -34.739 -64.667 -17.203 1.00 16.20 145 THR B C 1
ATOM 3809 O O . THR B 1 188 ? -33.521 -64.841 -16.945 1.00 15.21 145 THR B O 1
ATOM 3813 N N . LYS B 1 189 ? -35.432 -65.447 -18.022 1.00 16.22 146 LYS B N 1
ATOM 3814 C CA . LYS B 1 189 ? -34.819 -66.631 -18.701 1.00 17.07 146 LYS B CA 1
ATOM 3815 C C . LYS B 1 189 ? -33.806 -66.154 -19.765 1.00 17.17 146 LYS B C 1
ATOM 3816 O O . LYS B 1 189 ? -32.664 -66.702 -19.839 1.00 16.88 146 LYS B O 1
ATOM 3822 N N . TRP B 1 190 ? -34.146 -65.106 -20.511 1.00 17.56 147 TRP B N 1
ATOM 3823 C CA . TRP B 1 190 ? -33.235 -64.537 -21.539 1.00 19.00 147 TRP B CA 1
ATOM 3824 C C . TRP B 1 190 ? -32.054 -63.887 -20.823 1.00 19.89 147 TRP B C 1
ATOM 3825 O O . TRP B 1 190 ? -30.896 -64.106 -21.276 1.00 18.62 147 TRP B O 1
ATOM 3836 N N . ALA B 1 191 ? -32.303 -63.151 -19.732 1.00 19.15 148 ALA B N 1
ATOM 3837 C CA . ALA B 1 191 ? -31.210 -62.554 -18.923 1.00 18.38 148 ALA B CA 1
ATOM 3838 C C . ALA B 1 191 ? -30.258 -63.666 -18.464 1.00 16.30 148 ALA B C 1
ATOM 3839 O O . ALA B 1 191 ? -29.055 -63.473 -18.580 1.00 14.61 148 ALA B O 1
ATOM 3841 N N . GLY B 1 192 ? -30.799 -64.768 -17.940 1.00 16.12 149 GLY B N 1
ATOM 3842 C CA . GLY B 1 192 ? -29.995 -65.929 -17.514 1.00 16.62 149 GLY B CA 1
ATOM 3843 C C . GLY B 1 192 ? -29.103 -66.448 -18.616 1.00 15.22 149 GLY B C 1
ATOM 3844 O O . GLY B 1 192 ? -27.882 -66.707 -18.335 1.00 18.39 149 GLY B O 1
ATOM 3845 N N . GLU B 1 193 ? -29.663 -66.623 -19.824 1.00 16.28 150 GLU B N 1
ATOM 3846 C CA . GLU B 1 193 ? -28.888 -67.074 -21.015 1.00 17.56 150 GLU B CA 1
ATOM 3847 C C . GLU B 1 193 ? -27.731 -66.108 -21.272 1.00 18.03 150 GLU B C 1
ATOM 3848 O O . GLU B 1 193 ? -26.566 -66.569 -21.404 1.00 16.28 150 GLU B O 1
ATOM 3854 N N . LEU B 1 194 ? -28.007 -64.812 -21.327 1.00 15.21 151 LEU B N 1
ATOM 3855 C CA . LEU B 1 194 ? -26.928 -63.811 -21.583 1.00 16.02 151 LEU B CA 1
ATOM 3856 C C . LEU B 1 194 ? -25.863 -63.897 -20.493 1.00 16.51 151 LEU B C 1
ATOM 3857 O O . LEU B 1 194 ? -24.646 -63.824 -20.807 1.00 20.49 151 LEU B O 1
ATOM 3862 N N . MET B 1 195 ? -26.270 -63.997 -19.213 1.00 17.40 152 MET B N 1
ATOM 3863 C CA . MET B 1 195 ? -25.306 -64.089 -18.101 1.00 16.79 152 MET B CA 1
ATOM 3864 C C . MET B 1 195 ? -24.454 -65.348 -18.260 1.00 16.55 152 MET B C 1
ATOM 3865 O O . MET B 1 195 ? -23.220 -65.273 -18.018 1.00 16.95 152 MET B O 1
ATOM 3870 N N . CYS B 1 196 ? -25.065 -66.475 -18.592 1.00 17.37 153 CYS B N 1
ATOM 3871 C CA . CYS B 1 196 ? -24.291 -67.721 -18.877 1.00 18.75 153 CYS B CA 1
ATOM 3872 C C . CYS B 1 196 ? -23.245 -67.471 -19.984 1.00 20.71 153 CYS B C 1
ATOM 3873 O O . CYS B 1 196 ? -22.049 -67.848 -19.795 1.00 18.65 153 CYS B O 1
ATOM 3876 N N . MET B 1 197 ? -23.638 -66.818 -21.086 1.00 22.59 154 MET B N 1
ATOM 3877 C CA . MET B 1 197 ? -22.722 -66.600 -22.245 1.00 23.76 154 MET B CA 1
ATOM 3878 C C . MET B 1 197 ? -21.607 -65.632 -21.825 1.00 24.19 154 MET B C 1
ATOM 3879 O O . MET B 1 197 ? -20.403 -65.887 -22.177 1.00 24.01 154 MET B O 1
ATOM 3884 N N . ASN B 1 198 ? -21.930 -64.596 -21.048 1.00 20.95 155 ASN B N 1
ATOM 3885 C CA . ASN B 1 198 ? -20.892 -63.641 -20.568 1.00 20.71 155 ASN B CA 1
ATOM 3886 C C . ASN B 1 198 ? -19.901 -64.327 -19.613 1.00 19.32 155 ASN B C 1
ATOM 3887 O O . ASN B 1 198 ? -18.691 -64.016 -19.702 1.00 19.06 155 ASN B O 1
ATOM 3892 N N . SER B 1 199 ? -20.364 -65.200 -18.733 1.00 19.64 156 SER B N 1
ATOM 3893 C CA . SER B 1 199 ? -19.506 -66.001 -17.816 1.00 20.44 156 SER B CA 1
ATOM 3894 C C . SER B 1 199 ? -18.564 -66.880 -18.647 1.00 18.92 156 SER B C 1
ATOM 3895 O O . SER B 1 199 ? -17.360 -66.910 -18.338 1.00 19.40 156 SER B O 1
ATOM 3898 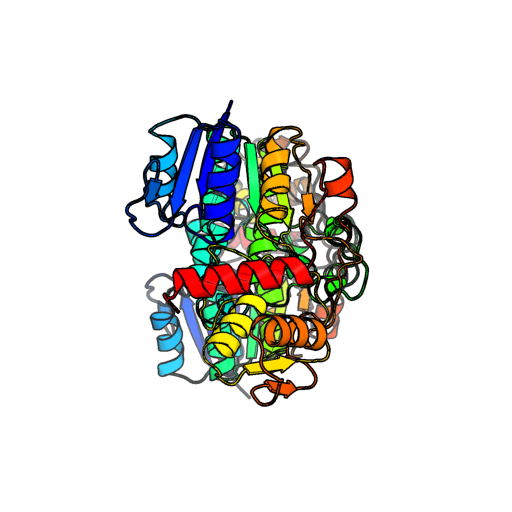N N . ALA B 1 200 ? -19.090 -67.601 -19.631 1.00 20.44 157 ALA B N 1
ATOM 3899 C CA . ALA B 1 200 ? -18.278 -68.466 -20.545 1.00 22.01 157 ALA B CA 1
ATOM 3900 C C . ALA B 1 200 ? -17.192 -67.601 -21.227 1.00 23.36 157 ALA B C 1
ATOM 3901 O O . ALA B 1 200 ? -15.987 -67.975 -21.206 1.00 20.18 157 ALA B O 1
ATOM 3903 N N . GLU B 1 201 ? -17.554 -66.404 -21.688 1.00 21.51 158 GLU B N 1
ATOM 3904 C CA . GLU B 1 201 ? -16.616 -65.535 -22.445 1.00 25.00 158 GLU B CA 1
ATOM 3905 C C . GLU B 1 201 ? -15.498 -65.068 -21.516 1.00 24.47 158 GLU B C 1
ATOM 3906 O O . GLU B 1 201 ? -14.311 -65.124 -21.929 1.00 23.43 158 GLU B O 1
ATOM 3912 N N A MET B 1 202 ? -15.854 -64.652 -20.298 0.70 24.21 159 MET B N 1
ATOM 3913 N N B MET B 1 202 ? -15.853 -64.608 -20.314 0.30 22.24 159 MET B N 1
ATOM 3914 C CA A MET B 1 202 ? -14.919 -63.945 -19.387 0.70 25.85 159 MET B CA 1
ATOM 3915 C CA B MET B 1 202 ? -14.907 -63.944 -19.381 0.30 21.67 159 MET B CA 1
ATOM 3916 C C A MET B 1 202 ? -14.103 -64.959 -18.575 0.70 25.38 159 MET B C 1
ATOM 3917 C C B MET B 1 202 ? -14.068 -65.001 -18.654 0.30 22.41 159 MET B C 1
ATOM 3918 O O A MET B 1 202 ? -12.943 -64.651 -18.260 0.70 23.97 159 MET B O 1
ATOM 3919 O O B MET B 1 202 ? -12.851 -64.778 -18.525 0.30 21.71 159 MET B O 1
ATOM 3928 N N . PHE B 1 203 ? -14.682 -66.109 -18.216 1.00 22.57 160 PHE B N 1
ATOM 3929 C CA . PHE B 1 203 ? -14.062 -67.044 -17.235 1.00 23.10 160 PHE B CA 1
ATOM 3930 C C . PHE B 1 203 ? -13.852 -68.459 -17.793 1.00 21.53 160 PHE B C 1
ATOM 3931 O O . PHE B 1 203 ? -13.188 -69.219 -17.112 1.00 20.33 160 PHE B O 1
ATOM 3939 N N . GLY B 1 204 ? -14.349 -68.778 -18.973 1.00 23.03 161 GLY B N 1
ATOM 3940 C CA . GLY B 1 204 ? -14.201 -70.135 -19.543 1.00 25.26 161 GLY B CA 1
ATOM 3941 C C . GLY B 1 204 ? -15.118 -71.133 -18.835 1.00 22.52 161 GLY B C 1
ATOM 3942 O O . GLY B 1 204 ? -14.837 -72.320 -18.865 1.00 23.04 161 GLY B O 1
ATOM 3943 N N . THR B 1 205 ? -16.188 -70.677 -18.193 1.00 20.41 162 THR B N 1
ATOM 3944 C CA . THR B 1 205 ? -17.180 -71.584 -17.574 1.00 19.19 162 THR B CA 1
ATOM 3945 C C . THR B 1 205 ? -17.855 -72.417 -18.659 1.00 19.13 162 THR B C 1
ATOM 3946 O O . THR B 1 205 ? -18.071 -71.909 -19.780 1.00 20.68 162 THR B O 1
ATOM 3950 N N . GLU B 1 206 ? -18.242 -73.643 -18.306 1.00 18.19 163 GLU B N 1
ATOM 3951 C CA . GLU B 1 206 ? -18.806 -74.622 -19.248 1.00 18.62 163 GLU B CA 1
ATOM 3952 C C . GLU B 1 206 ? -20.264 -74.871 -18.924 1.00 17.81 163 GLU B C 1
ATOM 3953 O O . GLU B 1 206 ? -20.548 -75.569 -17.962 1.00 20.90 163 GLU B O 1
ATOM 3959 N N . THR B 1 207 ? -21.145 -74.363 -19.768 1.00 19.02 164 THR B N 1
ATOM 3960 C CA . THR B 1 207 ? -22.601 -74.389 -19.551 1.00 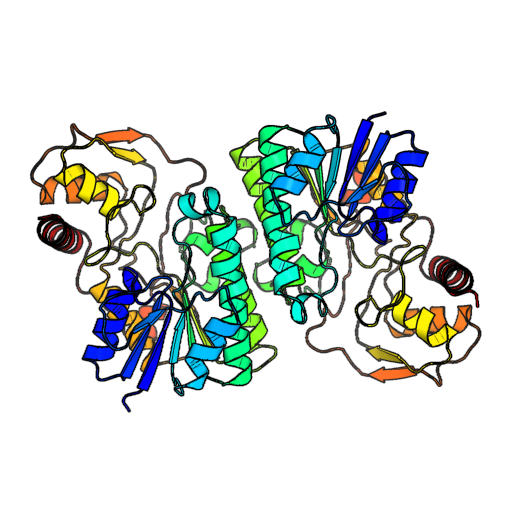18.38 164 THR B CA 1
ATOM 3961 C C . THR B 1 207 ? -23.343 -74.837 -20.801 1.00 19.95 164 THR B C 1
ATOM 3962 O O . THR B 1 207 ? -23.035 -74.374 -21.925 1.00 24.32 164 THR B O 1
ATOM 3966 N N . VAL B 1 208 ? -24.364 -75.646 -20.594 1.00 18.81 165 VAL B N 1
ATOM 3967 C CA . VAL B 1 208 ? -25.360 -75.977 -21.630 1.00 19.02 165 VAL B CA 1
ATOM 3968 C C . VAL B 1 208 ? -26.656 -75.336 -21.182 1.00 18.42 165 VAL B C 1
ATOM 3969 O O . VAL B 1 208 ? -27.052 -75.557 -20.014 1.00 19.10 165 VAL B O 1
ATOM 3973 N N . ARG B 1 209 ? -27.305 -74.613 -22.077 1.00 18.23 166 ARG B N 1
ATOM 3974 C CA . ARG B 1 209 ? -28.636 -74.044 -21.822 1.00 18.56 166 ARG B CA 1
ATOM 3975 C C . ARG B 1 209 ? -29.674 -74.970 -22.419 1.00 20.42 166 ARG B C 1
ATOM 3976 O O . ARG B 1 209 ? -29.441 -75.507 -23.513 1.00 24.22 166 ARG B O 1
ATOM 3984 N N . VAL B 1 210 ? -30.815 -75.133 -21.741 1.00 20.92 167 VAL B N 1
ATOM 3985 C CA . VAL B 1 210 ? -31.976 -75.867 -22.302 1.00 20.13 167 VAL B CA 1
ATOM 3986 C C . VAL B 1 210 ? -33.175 -74.921 -22.282 1.00 21.15 167 VAL B C 1
ATOM 3987 O O . VAL B 1 210 ? -33.276 -74.092 -21.386 1.00 19.10 167 VAL B O 1
ATOM 3991 N N . ARG B 1 211 ? -34.001 -75.013 -23.308 1.00 22.61 168 ARG B N 1
ATOM 3992 C CA . ARG B 1 211 ? -35.282 -74.285 -23.405 1.00 22.23 168 ARG B CA 1
ATOM 3993 C C . ARG B 1 211 ? -36.365 -75.346 -23.363 1.00 23.07 168 ARG B C 1
ATOM 3994 O O . ARG B 1 211 ? -36.718 -75.908 -24.403 1.00 25.05 168 ARG B O 1
ATOM 4002 N N . PRO B 1 212 ? -36.883 -75.675 -22.153 1.00 23.33 169 PRO B N 1
ATOM 4003 C CA . PRO B 1 212 ? -38.015 -76.576 -22.031 1.00 22.76 169 PRO B CA 1
ATOM 4004 C C . PRO B 1 212 ? -39.218 -75.820 -22.594 1.00 21.33 169 PRO B C 1
ATOM 4005 O O . PRO B 1 212 ? -39.143 -74.605 -22.797 1.00 20.53 169 PRO B O 1
ATOM 4009 N N . VAL B 1 213 ? -40.273 -76.556 -22.893 1.00 21.81 170 VAL B N 1
ATOM 4010 C CA . VAL B 1 213 ? -41.314 -76.043 -23.801 1.00 27.13 170 VAL B CA 1
ATOM 4011 C C . VAL B 1 213 ? -42.645 -76.088 -23.051 1.00 28.20 170 VAL B C 1
ATOM 4012 O O . VAL B 1 213 ? -43.049 -75.023 -22.570 1.00 26.58 170 VAL B O 1
ATOM 4016 N N . ASN B 1 214 ? -43.305 -77.253 -22.999 1.00 26.65 171 ASN B N 1
ATOM 4017 C CA . ASN B 1 214 ? -44.641 -77.368 -22.359 1.00 27.01 171 ASN B CA 1
ATOM 4018 C C . ASN B 1 214 ? -44.720 -78.748 -21.704 1.00 27.26 171 ASN B C 1
ATOM 4019 O O . ASN B 1 214 ? -45.394 -79.620 -22.242 1.00 31.04 171 ASN B O 1
ATOM 4024 N N . CYS B 1 215 ? -44.050 -78.918 -20.567 1.00 25.69 172 CYS B N 1
ATOM 4025 C CA . CYS B 1 215 ? -43.786 -80.225 -19.910 1.00 27.58 172 CYS B CA 1
ATOM 4026 C C . CYS B 1 215 ? -44.951 -80.596 -18.993 1.00 25.87 172 CYS B C 1
ATOM 4027 O O . CYS B 1 215 ? -45.570 -79.700 -18.474 1.00 26.55 172 CYS B O 1
ATOM 4030 N N . TYR B 1 216 ? -45.300 -81.867 -18.889 1.00 23.04 173 TYR B N 1
ATOM 4031 C CA . TYR B 1 216 ? -46.458 -82.301 -18.067 1.00 28.38 173 TYR B CA 1
ATOM 4032 C C . TYR B 1 216 ? -46.212 -83.746 -17.636 1.00 27.58 173 TYR B C 1
ATOM 4033 O O . TYR B 1 216 ? -45.338 -84.451 -18.210 1.00 28.62 173 TYR B O 1
ATOM 4042 N N . GLY B 1 217 ? -46.913 -84.181 -16.598 1.00 29.09 174 GLY B N 1
ATOM 4043 C CA . GLY B 1 217 ? -46.874 -85.579 -16.143 1.00 30.13 174 GLY B CA 1
ATOM 4044 C C . GLY B 1 217 ? -46.811 -85.699 -14.624 1.00 31.18 174 GLY B C 1
ATOM 4045 O O . GLY B 1 217 ? -47.141 -84.776 -13.879 1.00 29.62 174 GLY B O 1
ATOM 4046 N N . PRO B 1 218 ? -46.393 -86.877 -14.112 1.00 32.05 175 PRO B N 1
ATOM 4047 C CA . PRO B 1 218 ? -46.342 -87.117 -12.678 1.00 30.14 175 PRO B CA 1
ATOM 4048 C C . PRO B 1 218 ? -45.457 -86.135 -11.911 1.00 30.67 175 PRO B C 1
ATOM 4049 O O . PRO B 1 218 ? -44.450 -85.736 -12.451 1.00 25.56 175 PRO B O 1
ATOM 4053 N N . HIS B 1 219 ? -45.886 -85.827 -10.676 1.00 30.76 176 HIS B N 1
ATOM 4054 C CA . HIS B 1 219 ? -45.242 -84.945 -9.677 1.00 30.18 176 HIS B CA 1
ATOM 4055 C C . HIS B 1 219 ? -45.546 -83.484 -9.987 1.00 26.77 176 HIS B C 1
ATOM 4056 O O . HIS B 1 219 ? -44.931 -82.636 -9.338 1.00 29.75 176 HIS B O 1
ATOM 4063 N N . GLU B 1 220 ? -46.430 -83.193 -10.931 1.00 26.33 177 GLU B N 1
ATOM 4064 C CA . GLU B 1 220 ? -46.884 -81.800 -11.161 1.00 27.70 177 GLU B CA 1
ATOM 4065 C C . GLU B 1 220 ? -48.210 -81.665 -10.434 1.00 28.50 177 GLU B C 1
ATOM 4066 O O . GLU B 1 220 ? -49.180 -82.306 -10.867 1.00 24.44 177 GLU B O 1
ATOM 4072 N N . LYS B 1 221 ? -48.188 -80.932 -9.324 1.00 28.82 178 LYS B N 1
ATOM 4073 C CA . LYS B 1 221 ? -49.382 -80.645 -8.509 1.00 31.26 178 LYS B CA 1
ATOM 4074 C C . LYS B 1 221 ? -50.184 -79.580 -9.232 1.00 30.08 178 LYS B C 1
ATOM 4075 O O . LYS B 1 221 ? -49.592 -78.817 -10.025 1.00 28.69 178 LYS B O 1
ATOM 4081 N N . TYR B 1 222 ? -51.491 -79.534 -8.971 1.00 29.07 179 TYR B N 1
ATOM 4082 C CA . TYR B 1 222 ? -52.354 -78.453 -9.488 1.00 28.35 179 TYR B CA 1
ATOM 4083 C C . TYR B 1 222 ? -52.137 -77.206 -8.636 1.00 27.03 179 TYR B C 1
ATOM 4084 O O . TYR B 1 222 ? -52.105 -77.278 -7.387 1.00 28.07 179 TYR B O 1
ATOM 4093 N N . SER B 1 223 ? -52.066 -76.072 -9.306 1.00 31.13 180 SER B N 1
ATOM 4094 C CA . SER B 1 223 ? -52.384 -74.753 -8.723 1.00 29.78 180 SER B CA 1
ATOM 4095 C C . SER B 1 223 ? -52.960 -73.876 -9.815 1.00 30.66 180 SER B C 1
ATOM 4096 O O . SER B 1 223 ? -52.780 -74.181 -10.992 1.00 31.15 180 SER B O 1
ATOM 4099 N N . PRO B 1 224 ? -53.586 -72.733 -9.453 1.00 33.04 181 PRO B N 1
ATOM 4100 C CA . PRO B 1 224 ? -54.117 -71.791 -10.435 1.00 31.69 181 PRO B CA 1
ATOM 4101 C C . PRO B 1 224 ? -53.038 -71.165 -11.330 1.00 29.69 181 PRO B C 1
ATOM 4102 O O . PRO B 1 224 ? -53.393 -70.556 -12.339 1.00 32.27 181 PRO B O 1
ATOM 4106 N N . TYR B 1 225 ? -51.767 -71.301 -10.983 1.00 29.76 182 TYR B N 1
ATOM 4107 C CA . TYR B 1 225 ? -50.635 -70.624 -11.658 1.00 27.69 182 TYR B CA 1
ATOM 4108 C C . TYR B 1 225 ? -49.852 -71.627 -12.490 1.00 31.11 182 TYR B C 1
ATOM 4109 O O . TYR B 1 225 ? -48.752 -71.243 -12.985 1.00 30.41 182 TYR B O 1
ATOM 4118 N N . LYS B 1 226 ? -50.365 -72.859 -12.614 1.00 32.88 183 LYS B N 1
ATOM 4119 C CA . LYS B 1 226 ? -49.703 -73.934 -13.400 1.00 36.64 183 LYS B CA 1
ATOM 4120 C C . LYS B 1 226 ? -50.097 -73.726 -14.863 1.00 38.69 183 LYS B C 1
ATOM 4121 O O . LYS B 1 226 ? -50.911 -72.809 -15.135 1.00 39.40 183 LYS B O 1
ATOM 4127 N N . GLY B 1 227 ? -49.519 -74.521 -15.762 1.00 39.74 184 GLY B N 1
ATOM 4128 C CA . GLY B 1 227 ? -49.835 -74.462 -17.197 1.00 38.55 184 GLY B CA 1
ATOM 4129 C C . GLY B 1 227 ? -51.127 -75.195 -17.495 1.00 37.94 184 GLY B C 1
ATOM 4130 O O . GLY B 1 227 ? -51.682 -75.830 -16.582 1.00 35.39 184 GLY B O 1
ATOM 4131 N N . PHE B 1 228 ? -51.522 -75.167 -18.770 1.00 40.84 185 PHE B N 1
ATOM 4132 C CA . PHE B 1 228 ? -52.880 -75.515 -19.246 1.00 36.77 185 PHE B CA 1
ATOM 4133 C C . PHE B 1 228 ? -53.168 -76.991 -18.972 1.00 33.20 185 PHE B C 1
ATOM 4134 O O . PHE B 1 228 ? -54.359 -77.303 -18.707 1.00 31.40 185 PHE B O 1
ATOM 4142 N N . ILE B 1 229 ? -52.173 -77.879 -19.071 1.00 33.53 186 ILE B N 1
ATOM 4143 C CA . ILE B 1 229 ? -52.474 -79.339 -18.987 1.00 35.16 186 ILE B CA 1
ATOM 4144 C C . ILE B 1 229 ? -52.982 -79.679 -17.587 1.00 40.42 186 ILE B C 1
ATOM 4145 O O . ILE B 1 229 ? -54.124 -80.131 -17.459 1.00 40.09 186 ILE B O 1
ATOM 4150 N N . PRO B 1 230 ? -52.196 -79.481 -16.491 1.00 39.84 187 PRO B N 1
ATOM 4151 C CA . PRO B 1 230 ? -52.677 -79.831 -15.153 1.00 40.60 187 PRO B CA 1
ATOM 4152 C C . PRO B 1 230 ? -53.916 -78.992 -14.771 1.00 34.62 187 PRO B C 1
ATOM 4153 O O . PRO B 1 230 ? -54.737 -79.499 -14.036 1.00 35.39 187 PRO B O 1
ATOM 4157 N N . ILE B 1 231 ? -54.059 -77.762 -15.269 1.00 34.37 188 ILE B N 1
ATOM 4158 C CA . ILE B 1 231 ? -55.314 -76.993 -14.999 1.00 36.49 188 ILE B CA 1
ATOM 4159 C C . ILE B 1 231 ? -56.496 -77.773 -15.582 1.00 41.03 188 ILE B C 1
ATOM 4160 O O . ILE B 1 231 ? -57.449 -78.014 -14.840 1.00 38.81 188 ILE B O 1
ATOM 4165 N N . PHE B 1 232 ? -56.446 -78.139 -16.871 1.00 41.56 189 PHE B N 1
ATOM 4166 C CA . PHE B 1 232 ? -57.540 -78.877 -17.553 1.00 43.83 189 PHE B CA 1
ATOM 4167 C C . PHE B 1 232 ? -57.801 -80.186 -16.788 1.00 40.78 189 PHE B C 1
ATOM 4168 O O . PHE B 1 232 ? -58.953 -80.523 -16.516 1.00 43.18 189 PHE B O 1
ATOM 4176 N N . ILE B 1 233 ? -56.759 -80.937 -16.463 1.00 41.10 190 ILE B N 1
ATOM 4177 C CA . ILE B 1 233 ? -56.900 -82.291 -15.849 1.00 42.04 190 ILE B CA 1
ATOM 4178 C C . ILE B 1 233 ? -57.563 -82.143 -14.482 1.00 46.97 190 ILE B C 1
ATOM 4179 O O . ILE B 1 233 ? -58.606 -82.813 -14.260 1.00 44.47 190 ILE B O 1
ATOM 4184 N N . TYR B 1 234 ? -57.012 -81.276 -13.619 1.00 46.99 191 TYR B N 1
ATOM 4185 C CA . TYR B 1 234 ? -57.492 -81.117 -12.225 1.00 48.20 191 TYR B CA 1
ATOM 4186 C C . TYR B 1 234 ? -58.957 -80.680 -12.289 1.00 44.97 191 TYR B C 1
ATOM 4187 O O . TYR B 1 234 ? -59.780 -81.285 -11.571 1.00 36.25 191 TYR B O 1
ATOM 4196 N N . HIS B 1 235 ? -59.242 -79.643 -13.072 1.00 50.10 192 HIS B N 1
ATOM 4197 C CA . HIS B 1 235 ? -60.619 -79.089 -13.119 1.00 50.88 192 HIS B CA 1
ATOM 4198 C C . HIS B 1 235 ? -61.566 -80.170 -13.636 1.00 54.74 192 HIS B C 1
ATOM 4199 O O . HIS B 1 235 ? -62.668 -80.303 -13.095 1.00 59.19 192 HIS B O 1
ATOM 4206 N N . ALA B 1 236 ? -61.138 -80.916 -14.653 1.00 55.02 193 ALA B N 1
ATOM 4207 C CA . ALA B 1 236 ? -62.009 -81.956 -15.249 1.00 52.91 193 ALA B CA 1
ATOM 4208 C C . ALA B 1 236 ? -62.270 -83.058 -14.218 1.00 51.57 193 ALA B C 1
ATOM 4209 O O . ALA B 1 236 ? -63.421 -83.475 -14.076 1.00 53.90 193 ALA B O 1
ATOM 4211 N N . LEU B 1 237 ? -61.231 -83.499 -13.517 1.00 44.48 194 LEU B N 1
ATOM 4212 C CA . LEU B 1 237 ? -61.407 -84.541 -12.486 1.00 48.23 194 LEU B CA 1
ATOM 4213 C C . LEU B 1 237 ? -62.348 -84.032 -11.375 1.00 52.69 194 LEU B C 1
ATOM 4214 O O . LEU B 1 237 ? -62.900 -84.884 -10.658 1.00 59.04 194 LEU B O 1
ATOM 4219 N N . HIS B 1 238 ? -62.479 -82.715 -11.210 1.00 49.08 195 HIS B N 1
ATOM 4220 C CA . HIS B 1 238 ? -63.344 -82.145 -10.138 1.00 57.83 195 HIS B CA 1
ATOM 4221 C C . HIS B 1 238 ? -64.632 -81.528 -10.716 1.00 49.65 195 HIS B C 1
ATOM 4222 O O . HIS B 1 238 ? -65.334 -80.902 -9.936 1.00 47.14 195 HIS B O 1
ATOM 4229 N N . ARG B 1 239 ? -64.920 -81.698 -12.012 1.00 51.84 196 ARG B N 1
ATOM 4230 C CA . ARG B 1 239 ? -66.078 -81.095 -12.750 1.00 55.82 196 ARG B CA 1
ATOM 4231 C C . ARG B 1 239 ? -66.153 -79.579 -12.502 1.00 52.26 196 ARG B C 1
ATOM 4232 O O . ARG B 1 239 ? -67.271 -79.048 -12.349 1.00 58.14 196 ARG B O 1
ATOM 4240 N N . LYS B 1 240 ? -65.011 -78.897 -12.490 1.00 52.74 197 LYS B N 1
ATOM 4241 C CA . LYS B 1 240 ? -64.904 -77.429 -12.253 1.00 52.20 197 LYS B CA 1
ATOM 4242 C C . LYS B 1 240 ? -64.719 -76.724 -13.592 1.00 49.48 197 LYS B C 1
ATOM 4243 O O . LYS B 1 240 ? -64.005 -77.228 -14.462 1.00 56.60 197 LYS B O 1
ATOM 4249 N N . PRO B 1 241 ? -65.344 -75.541 -13.803 1.00 48.58 198 PRO B N 1
ATOM 4250 C CA . PRO B 1 241 ? -65.279 -74.860 -15.101 1.00 47.77 198 PRO B CA 1
ATOM 4251 C C . PRO B 1 241 ? -63.850 -74.430 -15.456 1.00 50.25 198 PRO B C 1
ATOM 4252 O O . PRO B 1 241 ? -63.098 -74.091 -14.556 1.00 47.63 198 PRO B O 1
ATOM 4256 N N . TYR B 1 242 ? -63.516 -74.437 -16.746 1.00 49.74 199 TYR B N 1
ATOM 4257 C CA . TYR B 1 242 ? -62.246 -73.864 -17.256 1.00 47.40 199 TYR B CA 1
ATOM 4258 C C . TYR B 1 242 ? -62.454 -73.276 -18.653 1.00 48.45 199 TYR B C 1
ATOM 4259 O O . TYR B 1 242 ? -63.449 -73.599 -19.335 1.00 47.61 199 TYR B O 1
ATOM 4268 N N . THR B 1 243 ? -61.554 -72.373 -19.031 1.00 46.69 200 THR B N 1
ATOM 4269 C CA . THR B 1 243 ? -61.566 -71.657 -20.324 1.00 47.13 200 THR B CA 1
ATOM 4270 C C . THR B 1 243 ? -60.547 -72.278 -21.280 1.00 47.02 200 THR B C 1
ATOM 4271 O O . THR B 1 243 ? -59.415 -72.594 -20.836 1.00 45.92 200 THR B O 1
ATOM 4275 N N . VAL B 1 244 ? -60.942 -72.403 -22.548 1.00 46.85 201 VAL B N 1
ATOM 4276 C CA . VAL B 1 244 ? -60.068 -72.733 -23.708 1.00 45.54 201 VAL B CA 1
ATOM 4277 C C . VAL B 1 244 ? -59.986 -71.501 -24.608 1.00 44.18 201 VAL B C 1
ATOM 4278 O O . VAL B 1 244 ? -61.034 -71.105 -25.155 1.00 39.86 201 VAL B O 1
ATOM 4282 N N . TYR B 1 245 ? -58.786 -70.931 -24.749 1.00 41.48 202 TYR B N 1
ATOM 4283 C CA . TYR B 1 245 ? -58.448 -69.900 -25.766 1.00 45.76 202 TYR B CA 1
ATOM 4284 C C . TYR B 1 245 ? -58.033 -70.633 -27.052 1.00 46.12 202 TYR B C 1
ATOM 4285 O O . TYR B 1 245 ? -56.949 -71.281 -27.092 1.00 37.36 202 TYR B O 1
ATOM 4294 N N . LYS B 1 246 ? -58.883 -70.561 -28.077 1.00 45.61 203 LYS B N 1
ATOM 4295 C CA . LYS B 1 246 ? -58.836 -71.504 -29.232 0.70 47.79 203 LYS B CA 1
ATOM 4296 C C . LYS B 1 246 ? -57.644 -71.178 -30.136 1.00 42.78 203 LYS B C 1
ATOM 4297 O O . LYS B 1 246 ? -56.985 -72.122 -30.563 1.00 51.79 203 LYS B O 1
ATOM 4303 N N . GLY B 1 247 ? -57.358 -69.892 -30.360 1.00 40.59 204 GLY B N 1
ATOM 4304 C CA . GLY B 1 247 ? -56.430 -69.391 -31.398 1.00 39.03 204 GLY B CA 1
ATOM 4305 C C . GLY B 1 247 ? -54.966 -69.552 -30.996 1.00 38.20 204 GLY B C 1
ATOM 4306 O O . GLY B 1 247 ? -54.189 -68.620 -31.217 1.00 37.93 204 GLY B O 1
ATOM 4307 N N . HIS B 1 248 ? -54.577 -70.701 -30.449 1.00 32.56 205 HIS B N 1
ATOM 4308 C CA . HIS B 1 248 ? -53.157 -70.952 -30.112 1.00 36.70 205 HIS B CA 1
ATOM 4309 C C . HIS B 1 248 ? -52.818 -72.395 -30.463 1.00 35.71 205 HIS B C 1
ATOM 4310 O O . HIS B 1 248 ? -53.750 -73.230 -30.510 1.00 39.65 205 HIS B O 1
ATOM 4317 N N . LYS B 1 249 ? -51.526 -72.683 -30.601 1.00 35.56 206 LYS B N 1
ATOM 4318 C CA . LYS B 1 249 ? -51.023 -74.063 -30.793 1.00 38.53 206 LYS B CA 1
ATOM 4319 C C . LYS B 1 249 ? -49.853 -74.262 -29.848 1.00 37.36 206 LYS B C 1
ATOM 4320 O O . LYS B 1 249 ? -49.117 -73.301 -29.633 1.00 35.27 206 LYS B O 1
ATOM 4326 N N . ARG B 1 250 ? -49.677 -75.475 -29.349 1.00 34.24 207 ARG B N 1
ATOM 4327 C CA . ARG B 1 250 ? -48.521 -75.841 -28.501 1.00 34.58 207 ARG B CA 1
ATOM 4328 C C . ARG B 1 250 ? -48.136 -77.275 -28.860 1.00 30.68 207 ARG B C 1
ATOM 4329 O O . ARG B 1 250 ? -49.024 -78.033 -29.309 1.00 32.89 207 ARG B O 1
ATOM 4337 N N . ILE B 1 251 ? -46.890 -77.624 -28.594 1.00 28.65 208 ILE B N 1
ATOM 4338 C CA . ILE B 1 251 ? -46.383 -79.022 -28.513 1.00 31.34 208 ILE B CA 1
ATOM 4339 C C . ILE B 1 251 ? -46.107 -79.392 -27.046 1.00 32.96 208 ILE B C 1
ATOM 4340 O O . ILE B 1 251 ? -45.277 -78.743 -26.409 1.00 32.33 208 ILE B O 1
ATOM 4345 N N . ILE B 1 252 ? -46.777 -80.414 -26.490 1.00 27.25 209 ILE B N 1
ATOM 4346 C CA . ILE B 1 252 ? -46.577 -80.806 -25.049 1.00 30.99 209 ILE B CA 1
ATOM 4347 C C . ILE B 1 252 ? -45.667 -82.042 -24.934 1.00 31.97 209 ILE B C 1
ATOM 4348 O O . ILE B 1 252 ? -45.721 -82.925 -25.824 1.00 31.97 209 ILE B O 1
ATOM 4353 N N . ASP B 1 253 ? -44.832 -82.085 -23.888 1.00 27.85 210 ASP B N 1
ATOM 4354 C CA . ASP B 1 253 ? -43.769 -83.110 -23.692 1.00 27.87 210 ASP B CA 1
ATOM 4355 C C . ASP B 1 253 ? -43.947 -83.795 -22.338 1.00 31.32 210 ASP B C 1
ATOM 4356 O O . ASP B 1 253 ? -44.008 -83.096 -21.304 1.00 30.99 210 ASP B O 1
ATOM 4361 N N . TYR B 1 254 ? -44.003 -85.126 -22.338 1.00 27.50 211 TYR B N 1
ATOM 4362 C CA . TYR B 1 254 ? -44.141 -85.962 -21.132 1.00 25.24 211 TYR B CA 1
ATOM 4363 C C . TYR B 1 254 ? -42.806 -85.973 -20.394 1.00 28.18 211 TYR B C 1
ATOM 4364 O O . TYR B 1 254 ? -41.738 -86.199 -21.015 1.00 27.43 211 TYR B O 1
ATOM 4373 N N . VAL B 1 255 ? -42.878 -85.753 -19.075 1.00 27.68 212 VAL B N 1
ATOM 4374 C CA . VAL B 1 255 ? -41.719 -85.358 -18.226 1.00 25.43 212 VAL B CA 1
ATOM 4375 C C . VAL B 1 255 ? -40.728 -86.520 -18.212 1.00 24.02 212 VAL B C 1
ATOM 4376 O O . VAL B 1 255 ? -39.544 -86.276 -18.163 1.00 21.18 212 VAL B O 1
ATOM 4380 N N . GLU B 1 256 ? -41.188 -87.768 -18.246 1.00 25.97 213 GLU B N 1
ATOM 4381 C CA . GLU B 1 256 ? -40.250 -88.916 -18.158 1.00 29.46 213 GLU B CA 1
ATOM 4382 C C . GLU B 1 256 ? -39.409 -88.957 -19.435 1.00 28.12 213 GLU B C 1
ATOM 4383 O O . GLU B 1 256 ? -38.238 -89.405 -19.336 1.00 31.26 213 GLU B O 1
ATOM 4389 N N . ASP B 1 257 ? -39.964 -88.540 -20.581 1.00 28.45 214 ASP B N 1
ATOM 4390 C CA . ASP B 1 257 ? -39.188 -88.387 -21.839 1.00 27.27 214 ASP B CA 1
ATOM 4391 C C . ASP B 1 257 ? -38.190 -87.224 -21.672 1.00 28.39 214 ASP B C 1
ATOM 4392 O O . ASP B 1 257 ? -36.979 -87.406 -21.893 1.00 28.17 214 ASP B O 1
ATOM 4397 N N . SER B 1 258 ? -38.692 -86.042 -21.331 1.00 28.59 215 SER B N 1
ATOM 4398 C CA . SER B 1 258 ? -37.854 -84.819 -21.224 1.00 26.66 215 SER B CA 1
ATOM 4399 C C . SER B 1 258 ? -36.651 -85.041 -20.300 1.00 24.16 215 SER B C 1
ATOM 4400 O O . SER B 1 258 ? -35.545 -84.647 -20.707 1.00 20.35 215 SER B O 1
ATOM 4403 N N . VAL B 1 259 ? -36.817 -85.674 -19.125 1.00 23.09 216 VAL B N 1
ATOM 4404 C CA . VAL B 1 259 ? -35.688 -85.833 -18.162 1.00 23.63 216 VAL B CA 1
ATOM 4405 C C . VAL B 1 259 ? -34.677 -86.869 -18.671 1.00 23.81 216 VAL B C 1
ATOM 4406 O O . VAL B 1 259 ? -33.495 -86.783 -18.338 1.00 21.99 216 VAL B O 1
ATOM 4410 N N . ARG B 1 260 ? -35.120 -87.846 -19.478 1.00 26.26 217 ARG B N 1
ATOM 4411 C CA . ARG B 1 260 ? -34.160 -88.757 -20.181 1.00 25.53 217 ARG B CA 1
ATOM 4412 C C . ARG B 1 260 ? -33.275 -87.885 -21.075 1.00 21.77 217 ARG B C 1
ATOM 4413 O O . ARG B 1 260 ? -32.043 -87.993 -20.959 1.00 21.85 217 ARG B O 1
ATOM 4421 N N . THR B 1 261 ? -33.854 -86.992 -21.862 1.00 21.59 218 THR B N 1
ATOM 4422 C CA . THR B 1 261 ? -33.056 -86.059 -22.698 1.00 23.64 218 THR B CA 1
ATOM 4423 C C . THR B 1 261 ? -32.176 -85.189 -21.791 1.00 25.37 218 THR B C 1
ATOM 4424 O O . THR B 1 261 ? -30.950 -85.106 -22.077 1.00 25.51 218 THR B O 1
ATOM 4428 N N . PHE B 1 262 ? -32.732 -84.540 -20.755 1.00 25.35 219 PHE B N 1
ATOM 4429 C CA . PHE B 1 262 ? -31.916 -83.705 -19.814 1.00 21.40 219 PHE B CA 1
ATOM 4430 C C . PHE B 1 262 ? -30.790 -84.540 -19.216 1.00 23.13 219 PHE B C 1
ATOM 4431 O O . PHE B 1 262 ? -29.655 -84.061 -19.192 1.00 19.61 219 PHE B O 1
ATOM 4439 N N . ALA B 1 263 ? -31.050 -85.798 -18.837 1.00 20.99 220 ALA B N 1
ATOM 4440 C CA . ALA B 1 263 ? -29.992 -86.644 -18.229 1.00 21.37 220 ALA B CA 1
ATOM 4441 C C . ALA B 1 263 ? -28.907 -86.975 -19.253 1.00 20.50 220 ALA B C 1
ATOM 4442 O O . ALA B 1 263 ? -27.736 -87.107 -18.823 1.00 26.21 220 ALA B O 1
ATOM 4444 N N . ASN B 1 264 ? -29.269 -87.111 -20.523 1.00 21.54 221 ASN B N 1
ATOM 4445 C CA . ASN B 1 264 ? -28.376 -87.417 -21.622 1.00 24.08 221 ASN B CA 1
ATOM 4446 C C . ASN B 1 264 ? -27.309 -86.323 -21.836 1.00 25.41 221 ASN B C 1
ATOM 4447 O O . ASN B 1 264 ? -26.213 -86.609 -22.399 1.00 25.27 221 ASN B O 1
ATOM 4452 N N . ILE B 1 265 ? -27.590 -85.094 -21.387 1.00 21.56 222 ILE B N 1
ATOM 4453 C CA . ILE B 1 265 ? -26.581 -83.994 -21.469 1.00 21.12 222 ILE B CA 1
ATOM 4454 C C . ILE B 1 265 ? -25.279 -84.399 -20.771 1.00 22.35 222 ILE B C 1
ATOM 4455 O O . ILE B 1 265 ? -24.198 -84.040 -21.296 1.00 22.15 222 ILE B O 1
ATOM 4460 N N . VAL B 1 266 ? -25.342 -85.118 -19.645 1.00 23.67 223 VAL B N 1
ATOM 4461 C CA . VAL B 1 266 ? -24.122 -85.592 -18.942 1.00 25.49 223 VAL B CA 1
ATOM 4462 C C . VAL B 1 266 ? -23.273 -86.435 -19.918 1.00 27.58 223 VAL B C 1
ATOM 4463 O O . VAL B 1 266 ? -22.022 -86.335 -19.871 1.00 29.26 223 VAL B O 1
ATOM 4467 N N . ASP B 1 267 ? -23.904 -87.199 -20.809 1.00 29.47 224 ASP B N 1
ATOM 4468 C CA . ASP B 1 267 ? -23.191 -88.185 -21.681 1.00 32.05 224 ASP B CA 1
ATOM 4469 C C . ASP B 1 267 ? -22.605 -87.464 -22.890 1.00 32.93 224 ASP B C 1
ATOM 4470 O O . ASP B 1 267 ? -21.685 -88.007 -23.495 1.00 30.32 224 ASP B O 1
ATOM 4475 N N . ASN B 1 268 ? -23.104 -86.269 -23.245 1.00 25.99 225 ASN B N 1
ATOM 4476 C CA . ASN B 1 268 ? -22.544 -85.533 -24.398 1.00 23.51 225 ASN B CA 1
ATOM 4477 C C . ASN B 1 268 ? -22.659 -84.024 -24.154 1.00 23.64 225 ASN B C 1
ATOM 4478 O O . ASN B 1 268 ? -23.497 -83.372 -24.775 1.00 22.86 225 ASN B O 1
ATOM 4483 N N . PHE B 1 269 ? -21.798 -83.507 -23.295 1.00 24.65 226 PHE B N 1
ATOM 4484 C CA . PHE B 1 269 ? -21.883 -82.119 -22.799 1.00 24.13 226 PHE B CA 1
ATOM 4485 C C . PHE B 1 269 ? -21.020 -81.252 -23.687 1.00 22.89 226 PHE B C 1
ATOM 4486 O O . PHE B 1 269 ? -19.828 -81.415 -23.630 1.00 22.09 226 PHE B O 1
ATOM 4494 N N . ILE B 1 270 ? -21.641 -80.318 -24.410 1.00 23.11 227 ILE B N 1
ATOM 4495 C CA . ILE B 1 270 ? -20.919 -79.423 -25.353 1.00 23.82 227 ILE B CA 1
ATOM 4496 C C . ILE B 1 270 ? -20.979 -77.995 -24.802 1.00 21.32 227 ILE B C 1
ATOM 4497 O O . ILE B 1 270 ? -21.965 -77.304 -24.986 1.00 22.18 227 ILE B O 1
ATOM 4502 N N . PRO B 1 271 ? -19.905 -77.516 -24.148 1.00 21.07 228 PRO B N 1
ATOM 4503 C CA . PRO B 1 271 ? -19.877 -76.170 -23.585 1.00 24.43 228 PRO B CA 1
ATOM 4504 C C . PRO B 1 271 ? -20.358 -75.161 -24.632 1.00 24.77 228 PRO B C 1
ATOM 4505 O O . PRO B 1 271 ? -19.935 -75.235 -25.758 1.00 26.02 228 PRO B O 1
ATOM 4509 N N . GLY B 1 272 ? -21.276 -74.274 -24.233 1.00 24.96 229 GLY B N 1
ATOM 4510 C CA . GLY B 1 272 ? -21.747 -73.144 -25.049 1.00 23.43 229 GLY B CA 1
ATOM 4511 C C . GLY B 1 272 ? -23.039 -73.464 -25.756 1.00 21.82 229 GLY B C 1
ATOM 4512 O O . GLY B 1 272 ? -23.613 -72.550 -26.319 1.00 19.79 229 GLY B O 1
ATOM 4513 N N . GLU B 1 273 ? -23.474 -74.728 -25.781 1.00 20.29 230 GLU B N 1
ATOM 4514 C CA . GLU B 1 273 ? -24.635 -75.112 -26.605 1.00 20.83 230 GLU B CA 1
ATOM 4515 C C . GLU B 1 273 ? -25.950 -74.746 -25.921 1.00 21.58 230 GLU B C 1
ATOM 4516 O O . GLU B 1 273 ? -25.977 -74.544 -24.691 1.00 22.72 230 GLU B O 1
ATOM 4522 N N . VAL B 1 274 ? -27.018 -74.778 -26.708 1.00 19.46 231 VAL B N 1
ATOM 4523 C CA . VAL B 1 274 ? -28.402 -74.492 -26.258 1.00 21.08 231 VAL B CA 1
ATOM 4524 C C . VAL B 1 274 ? -29.338 -75.394 -27.043 1.00 22.32 231 VAL B C 1
ATOM 4525 O O . VAL B 1 274 ? -29.165 -75.522 -28.277 1.00 22.14 231 VAL B O 1
ATOM 4529 N N . TYR B 1 275 ? -30.289 -76.018 -26.340 1.00 21.10 232 TYR B N 1
ATOM 4530 C CA . TYR B 1 275 ? -31.231 -76.989 -26.914 1.00 19.67 232 TYR B CA 1
ATOM 4531 C C . TYR B 1 275 ? -32.664 -76.701 -26.504 1.00 20.34 232 TYR B C 1
ATOM 4532 O O . TYR B 1 275 ? -32.964 -76.747 -25.284 1.00 23.39 232 TYR B O 1
ATOM 4541 N N . ASN B 1 276 ? -33.512 -76.786 -27.514 1.00 20.78 233 ASN B N 1
ATOM 4542 C CA . ASN B 1 276 ? -34.947 -76.866 -27.243 1.00 22.53 233 ASN B CA 1
ATOM 4543 C C . ASN B 1 276 ? -35.146 -78.339 -26.862 1.00 26.88 233 ASN B C 1
ATOM 4544 O O . ASN B 1 276 ? -34.564 -79.201 -27.515 1.00 24.01 233 ASN B O 1
ATOM 4549 N N . VAL B 1 277 ? -35.851 -78.598 -25.779 1.00 25.76 234 VAL B N 1
ATOM 4550 C CA . VAL B 1 277 ? -36.202 -79.966 -25.331 1.00 25.77 234 VAL B CA 1
ATOM 4551 C C . VAL B 1 277 ? -37.705 -79.967 -25.125 1.00 27.52 234 VAL B C 1
ATOM 4552 O O . VAL B 1 277 ? -38.198 -79.164 -24.316 1.00 31.12 234 VAL B O 1
ATOM 4556 N N . GLY B 1 278 ? -38.392 -80.818 -25.869 1.00 26.83 235 GLY B N 1
ATOM 4557 C CA . GLY B 1 278 ? -39.847 -80.959 -25.823 1.00 26.04 235 GLY B CA 1
ATOM 4558 C C . GLY B 1 278 ? -40.274 -82.250 -26.486 1.00 27.95 235 GLY B C 1
ATOM 4559 O O . GLY B 1 278 ? -39.555 -83.278 -26.401 1.00 27.47 235 GLY B O 1
ATOM 4560 N N . GLY B 1 279 ? -41.456 -82.262 -27.061 1.00 28.51 236 GLY B N 1
ATOM 4561 C CA . GLY B 1 279 ? -41.929 -83.471 -27.752 1.00 32.80 236 GLY B CA 1
ATOM 4562 C C . GLY B 1 279 ? -41.340 -83.570 -29.158 1.00 28.76 236 GLY B C 1
ATOM 4563 O O . GLY B 1 279 ? -40.095 -83.756 -29.316 1.00 31.53 236 GLY B O 1
ATOM 4564 N N . ARG B 1 280 ? -42.191 -83.423 -30.152 1.00 31.58 237 ARG B N 1
ATOM 4565 C CA . ARG B 1 280 ? -41.820 -83.526 -31.594 1.00 34.59 237 ARG B CA 1
ATOM 4566 C C . ARG B 1 280 ? -42.527 -82.405 -32.334 1.00 33.56 237 ARG B C 1
ATOM 4567 O O . ARG B 1 280 ? -43.684 -82.115 -31.943 1.00 33.27 237 ARG B O 1
ATOM 4575 N N . THR B 1 281 ? -41.901 -81.824 -33.369 1.00 33.83 238 THR B N 1
ATOM 4576 C CA . THR B 1 281 ? -42.521 -80.729 -34.164 1.00 34.79 238 THR B CA 1
ATOM 4577 C C . THR B 1 281 ? -43.929 -81.169 -34.621 1.00 36.21 238 THR B C 1
ATOM 4578 O O . THR B 1 281 ? -44.873 -80.353 -34.570 1.00 32.60 238 THR B O 1
ATOM 4582 N N . GLU B 1 282 ? -44.076 -82.430 -35.023 1.00 36.61 239 GLU B N 1
ATOM 4583 C CA . GLU B 1 282 ? -45.357 -82.977 -35.564 1.00 42.64 239 GLU B CA 1
ATOM 4584 C C . GLU B 1 282 ? -46.379 -83.287 -34.448 1.00 45.73 239 GLU B C 1
ATOM 4585 O O . GLU B 1 282 ? -47.502 -83.698 -34.794 1.00 45.65 239 GLU B O 1
ATOM 4591 N N . TRP B 1 283 ? -46.064 -83.080 -33.161 1.00 43.70 240 TRP B N 1
ATOM 4592 C CA . TRP B 1 283 ? -47.052 -83.252 -32.057 1.00 39.78 240 TRP B CA 1
ATOM 4593 C C . TRP B 1 283 ? -47.790 -81.932 -31.769 1.00 37.53 240 TRP B C 1
ATOM 4594 O O . TRP B 1 283 ? -48.448 -81.839 -30.740 1.00 44.79 240 TRP B O 1
ATOM 4605 N N . GLU B 1 284 ? -47.664 -80.932 -32.632 1.00 38.65 241 GLU B N 1
ATOM 4606 C CA . GLU B 1 284 ? -48.330 -79.611 -32.486 1.00 39.77 241 GLU B CA 1
ATOM 4607 C C . GLU B 1 284 ? -49.840 -79.829 -32.583 1.00 42.80 241 GLU B C 1
ATOM 4608 O O . GLU B 1 284 ? -50.276 -80.563 -33.507 1.00 35.32 241 GLU B O 1
ATOM 4614 N N . HIS B 1 285 ? -50.563 -79.128 -31.705 1.00 41.54 242 HIS B N 1
ATOM 4615 C CA . HIS B 1 285 ? -52.043 -79.189 -31.698 1.00 41.01 242 HIS B CA 1
ATOM 4616 C C . HIS B 1 285 ? -52.602 -77.863 -31.201 1.00 38.83 242 HIS B C 1
ATOM 4617 O O . HIS B 1 285 ? -51.917 -77.162 -30.447 1.00 34.41 242 HIS B O 1
ATOM 4624 N N . ASP B 1 286 ? -53.814 -77.542 -31.620 1.00 39.17 243 ASP B N 1
ATOM 4625 C CA . ASP B 1 286 ? -54.506 -76.351 -31.071 1.00 38.58 243 ASP B CA 1
ATOM 4626 C C . ASP B 1 286 ? -55.074 -76.699 -29.684 1.00 37.24 243 ASP B C 1
ATOM 4627 O O . ASP B 1 286 ? -55.171 -77.912 -29.317 1.00 35.94 243 ASP B O 1
ATOM 4632 N N . ILE B 1 287 ? -55.422 -75.668 -28.908 1.00 37.48 244 ILE B N 1
ATOM 4633 C CA . ILE B 1 287 ? -55.710 -75.841 -27.453 1.00 41.56 244 ILE B CA 1
ATOM 4634 C C . ILE B 1 287 ? -56.978 -76.686 -27.260 1.00 41.17 244 ILE B C 1
ATOM 4635 O O . ILE B 1 287 ? -56.968 -77.545 -26.332 1.00 40.50 244 ILE B O 1
ATOM 4640 N N . LYS B 1 288 ? -58.011 -76.484 -28.094 1.00 44.75 245 LYS B N 1
ATOM 4641 C CA . LYS B 1 288 ? -59.260 -77.295 -28.020 1.00 46.03 245 LYS B CA 1
ATOM 4642 C C . LYS B 1 288 ? -58.905 -78.785 -28.188 1.00 44.62 245 LYS B C 1
ATOM 4643 O O . LYS B 1 288 ? -59.471 -79.627 -27.441 1.00 48.30 245 LYS B O 1
ATOM 4649 N N . GLU B 1 289 ? -57.991 -79.122 -29.103 1.00 42.36 246 GLU B N 1
ATOM 4650 C CA . GLU B 1 289 ? -57.586 -80.543 -29.306 1.00 45.72 246 GLU B CA 1
ATOM 4651 C C . GLU B 1 289 ? -57.068 -81.115 -27.988 1.00 39.65 246 GLU B C 1
ATOM 4652 O O . GLU B 1 289 ? -57.439 -82.233 -27.653 1.00 38.02 246 GLU B O 1
ATOM 4658 N N . TYR B 1 290 ? -56.234 -80.380 -27.261 1.00 37.81 247 TYR B N 1
ATOM 4659 C CA . TYR B 1 290 ? -55.691 -80.852 -25.961 1.00 37.39 247 TYR B CA 1
ATOM 4660 C C . TYR B 1 290 ? -56.819 -80.961 -24.918 1.00 37.08 247 TYR B C 1
ATOM 4661 O O . TYR B 1 290 ? -56.865 -81.962 -24.166 1.00 36.15 247 TYR B O 1
ATOM 4670 N N . SER B 1 291 ? -57.703 -79.966 -24.836 1.00 38.43 248 SER B N 1
ATOM 4671 C CA . SER B 1 291 ? -58.874 -80.011 -23.914 1.00 44.00 248 SER B CA 1
ATOM 4672 C C . SER B 1 291 ? -59.682 -81.309 -24.164 1.00 45.44 248 SER B C 1
ATOM 4673 O O . SER B 1 291 ? -60.022 -82.032 -23.228 1.00 39.17 248 SER B O 1
ATOM 4676 N N . ASP B 1 292 ? -59.978 -81.581 -25.445 1.00 48.57 249 ASP B N 1
ATOM 4677 C CA . ASP B 1 292 ? -60.768 -82.761 -25.908 1.00 44.35 249 ASP B CA 1
ATOM 4678 C C . ASP B 1 292 ? -60.073 -84.049 -25.472 1.00 43.35 249 ASP B C 1
ATOM 4679 O O . ASP B 1 292 ? -60.776 -84.945 -24.970 1.00 44.52 249 ASP B O 1
ATOM 4684 N N . MET B 1 293 ? -58.740 -84.117 -25.563 1.00 43.58 250 MET B N 1
ATOM 4685 C CA . MET B 1 293 ? -57.973 -85.306 -25.086 1.00 43.72 250 MET B CA 1
ATOM 4686 C C . MET B 1 293 ? -58.134 -85.469 -23.559 1.00 47.12 250 MET B C 1
ATOM 4687 O O . MET B 1 293 ? -58.388 -86.605 -23.109 1.00 45.87 250 MET B O 1
ATOM 4692 N N . VAL B 1 294 ? -58.020 -84.383 -22.779 1.00 41.42 251 VAL B N 1
ATOM 4693 C CA . VAL B 1 294 ? -58.228 -84.423 -21.295 1.00 45.48 251 VAL B CA 1
ATOM 4694 C C . VAL B 1 294 ? -59.665 -84.914 -21.009 1.00 40.82 251 VAL B C 1
ATOM 4695 O O . VAL B 1 294 ? -59.835 -85.849 -20.233 1.00 42.78 251 VAL B O 1
ATOM 4699 N N . LEU B 1 295 ? -60.669 -84.291 -21.603 1.00 42.43 252 LEU B N 1
ATOM 4700 C CA . LEU B 1 295 ? -62.089 -84.634 -21.318 1.00 50.36 252 LEU B CA 1
ATOM 4701 C C . LEU B 1 295 ? -62.357 -86.106 -21.669 1.00 52.17 252 LEU B C 1
ATOM 4702 O O . LEU B 1 295 ? -63.016 -86.786 -20.854 1.00 50.22 252 LEU B O 1
ATOM 4707 N N . GLU B 1 296 ? -61.807 -86.587 -22.786 1.00 51.64 253 GLU B N 1
ATOM 4708 C CA . GLU B 1 296 ? -61.984 -87.989 -23.220 1.00 52.91 253 GLU B CA 1
ATOM 4709 C C . GLU B 1 296 ? -61.336 -88.918 -22.180 1.00 50.07 253 GLU B C 1
ATOM 4710 O O . GLU B 1 296 ? -61.995 -89.882 -21.779 1.00 61.72 253 GLU B O 1
ATOM 4716 N N . ALA B 1 297 ? -60.133 -88.625 -21.693 1.00 46.78 254 ALA B N 1
ATOM 4717 C CA . ALA B 1 297 ? -59.408 -89.461 -20.695 1.00 48.61 254 ALA B CA 1
ATOM 4718 C C . ALA B 1 297 ? -60.121 -89.428 -19.332 1.00 51.18 254 ALA B C 1
ATOM 4719 O O . ALA B 1 297 ? -60.043 -90.450 -18.596 1.00 48.29 254 ALA B O 1
ATOM 4721 N N . VAL B 1 298 ? -60.809 -88.324 -19.028 1.00 43.38 255 VAL B N 1
ATOM 4722 C CA . VAL B 1 298 ? -61.588 -88.231 -17.756 1.00 54.42 255 VAL B CA 1
ATOM 4723 C C . VAL B 1 298 ? -62.900 -89.014 -17.936 1.00 58.62 255 VAL B C 1
ATOM 4724 O O . VAL B 1 298 ? -63.273 -89.763 -17.006 1.00 53.88 255 VAL B O 1
ATOM 4728 N N . GLY B 1 299 ? -63.553 -88.869 -19.095 1.00 63.61 256 GLY B N 1
ATOM 4729 C CA . GLY B 1 299 ? -64.799 -89.613 -19.368 1.00 55.23 256 GLY B CA 1
ATOM 4730 C C . GLY B 1 299 ? -66.012 -88.707 -19.283 1.00 53.57 256 GLY B C 1
ATOM 4731 O O . GLY B 1 299 ? -67.096 -89.210 -18.924 1.00 55.54 256 GLY B O 1
ATOM 4732 N N . ILE B 1 300 ? -65.843 -87.420 -19.598 1.00 52.02 257 ILE B N 1
ATOM 4733 C CA . ILE B 1 300 ? -66.957 -86.427 -19.530 1.00 47.71 257 ILE B CA 1
ATOM 4734 C C . ILE B 1 300 ? -66.951 -85.614 -20.821 1.00 50.21 257 ILE B C 1
ATOM 4735 O O . ILE B 1 300 ? -65.979 -85.722 -21.601 1.00 61.85 257 ILE B O 1
ATOM 4740 N N . ASP B 1 301 ? -67.972 -84.799 -21.038 1.00 49.78 258 ASP B N 1
ATOM 4741 C CA . ASP B 1 301 ? -68.034 -83.914 -22.230 1.00 56.85 258 ASP B CA 1
ATOM 4742 C C . ASP B 1 301 ? -67.510 -82.538 -21.798 1.00 55.51 258 ASP B C 1
ATOM 4743 O O . ASP B 1 301 ? -67.001 -82.430 -20.670 1.00 54.91 258 ASP B O 1
ATOM 4748 N N . ASP B 1 302 ? -67.638 -81.537 -22.666 1.00 54.82 259 ASP B N 1
ATOM 4749 C CA . ASP B 1 302 ? -66.972 -80.212 -22.539 1.00 56.62 259 ASP B CA 1
ATOM 4750 C C . ASP B 1 302 ? -67.965 -79.170 -21.993 1.00 54.00 259 ASP B C 1
ATOM 4751 O O . ASP B 1 302 ? -67.704 -77.960 -22.199 1.00 53.87 259 ASP B O 1
ATOM 4756 N N . SER B 1 303 ? -69.049 -79.577 -21.319 1.00 47.83 260 SER B N 1
ATOM 4757 C CA . SER B 1 303 ? -70.062 -78.617 -20.780 1.00 55.07 260 SER B CA 1
ATOM 4758 C C . SER B 1 303 ? -69.397 -77.690 -19.746 1.00 50.91 260 SER B C 1
ATOM 4759 O O . SER B 1 303 ? -69.828 -76.522 -19.612 1.00 42.17 260 SER B O 1
ATOM 4762 N N . ILE B 1 304 ? -68.323 -78.155 -19.097 1.00 54.51 261 ILE B N 1
ATOM 4763 C CA . ILE B 1 304 ? -67.567 -77.341 -18.096 1.00 52.29 261 ILE B CA 1
ATOM 4764 C C . ILE B 1 304 ? -66.679 -76.304 -18.796 1.00 51.47 261 ILE B C 1
ATOM 4765 O O . ILE B 1 304 ? -66.195 -75.423 -18.076 1.00 53.26 261 ILE B O 1
ATOM 4770 N N . VAL B 1 305 ? -66.529 -76.357 -20.132 1.00 51.56 262 VAL B N 1
ATOM 4771 C CA . VAL B 1 305 ? -65.579 -75.496 -20.908 1.00 49.22 262 VAL B CA 1
ATOM 4772 C C . VAL B 1 305 ? -66.290 -74.241 -21.423 1.00 44.92 262 VAL B C 1
ATOM 4773 O O . VAL B 1 305 ? -67.320 -74.397 -22.055 1.00 53.58 262 VAL B O 1
ATOM 4777 N N . THR B 1 306 ? -65.683 -73.068 -21.248 1.00 44.64 263 THR B N 1
ATOM 4778 C CA . THR B 1 306 ? -66.018 -71.786 -21.945 1.00 46.79 263 THR B CA 1
ATOM 4779 C C . THR B 1 306 ? -64.979 -71.517 -23.042 1.00 50.07 263 THR B C 1
ATOM 4780 O O . THR B 1 306 ? -63.777 -71.505 -22.718 1.00 51.03 263 THR B O 1
ATOM 4784 N N . TYR B 1 307 ? -65.404 -71.304 -24.284 1.00 49.97 264 TYR B N 1
ATOM 4785 C CA . TYR B 1 307 ? -64.501 -71.079 -25.443 1.00 52.09 264 TYR B CA 1
ATOM 4786 C C . TYR B 1 307 ? -64.296 -69.567 -25.613 1.00 55.58 264 TYR B C 1
ATOM 4787 O O . TYR B 1 307 ? -65.294 -68.843 -25.618 1.00 61.45 264 TYR B O 1
ATOM 4796 N N . ARG B 1 308 ? -63.045 -69.103 -25.703 1.00 53.82 265 ARG B N 1
ATOM 4797 C CA . ARG B 1 308 ? -62.695 -67.712 -26.115 1.00 54.39 265 ARG B CA 1
ATOM 4798 C C . ARG B 1 308 ? -61.813 -67.788 -27.370 1.00 56.35 265 ARG B C 1
ATOM 4799 O O . ARG B 1 308 ? -61.299 -68.879 -27.660 1.00 59.07 265 ARG B O 1
ATOM 4807 N N . GLU B 1 309 ? -61.655 -66.680 -28.097 1.00 58.09 266 GLU B N 1
ATOM 4808 C CA . GLU B 1 309 ? -60.896 -66.629 -29.374 1.00 62.63 266 GLU B CA 1
ATOM 4809 C C . GLU B 1 309 ? -59.394 -66.766 -29.084 1.00 66.37 266 GLU B C 1
ATOM 4810 O O . GLU B 1 309 ? -58.767 -67.680 -29.663 1.00 67.07 266 GLU B O 1
ATOM 4816 N N . SER B 1 310 ? -58.818 -65.905 -28.239 1.00 60.82 267 SER B N 1
ATOM 4817 C CA . SER B 1 310 ? -57.361 -65.941 -27.943 1.00 58.69 267 SER B CA 1
ATOM 4818 C C . SER B 1 310 ? -57.017 -65.201 -26.642 1.00 55.06 267 SER B C 1
ATOM 4819 O O . SER B 1 310 ? -57.703 -64.233 -26.266 1.00 45.13 267 SER B O 1
ATOM 4822 N N . GLU B 1 311 ? -55.980 -65.669 -25.957 1.00 48.56 268 GLU B N 1
ATOM 4823 C CA . GLU B 1 311 ? -55.537 -65.086 -24.671 1.00 45.05 268 GLU B CA 1
ATOM 4824 C C . GLU B 1 311 ? -54.643 -63.898 -24.991 1.00 43.95 268 GLU B C 1
ATOM 4825 O O . GLU B 1 311 ? -53.671 -64.029 -25.736 1.00 39.09 268 GLU B O 1
ATOM 4831 N N . PRO B 1 312 ? -54.951 -62.693 -24.466 1.00 40.86 269 PRO B N 1
ATOM 4832 C CA . PRO B 1 312 ? -54.098 -61.530 -24.710 1.00 43.87 269 PRO B CA 1
ATOM 4833 C C . PRO B 1 312 ? -52.683 -61.763 -24.154 1.00 38.92 269 PRO B C 1
ATOM 4834 O O . PRO B 1 312 ? -52.525 -62.561 -23.218 1.00 34.83 269 PRO B O 1
ATOM 4838 N N . PHE B 1 313 ? -51.695 -61.081 -24.731 1.00 38.20 270 PHE B N 1
ATOM 4839 C CA . PHE B 1 313 ? -50.286 -61.031 -24.239 1.00 41.72 270 PHE B CA 1
ATOM 4840 C C . PHE B 1 313 ? -49.714 -62.456 -24.162 1.00 39.64 270 PHE B C 1
ATOM 4841 O O . PHE B 1 313 ? -48.761 -62.677 -23.428 1.00 43.35 270 PHE B O 1
ATOM 4849 N N . THR B 1 314 ? -50.250 -63.396 -24.944 1.00 38.33 271 THR B N 1
ATOM 4850 C CA . THR B 1 314 ? -49.849 -64.830 -24.925 1.00 37.54 271 THR B CA 1
ATOM 4851 C C . THR B 1 314 ? -49.333 -65.224 -26.313 1.00 38.19 271 THR B C 1
ATOM 4852 O O . THR B 1 314 ? -49.984 -64.886 -27.327 1.00 40.48 271 THR B O 1
ATOM 4856 N N . THR B 1 315 ? -48.228 -65.952 -26.376 1.00 33.89 272 THR B N 1
ATOM 4857 C CA . THR B 1 315 ? -47.656 -66.418 -27.660 1.00 35.38 272 THR B CA 1
ATOM 4858 C C . THR B 1 315 ? -48.740 -67.219 -28.417 1.00 35.98 272 THR B C 1
ATOM 4859 O O . THR B 1 315 ? -49.382 -68.079 -27.779 1.00 36.10 272 THR B O 1
ATOM 4863 N N . LYS B 1 316 ? -48.940 -66.946 -29.714 1.00 37.91 273 LYS B N 1
ATOM 4864 C CA . LYS B 1 316 ? -49.933 -67.654 -30.576 1.00 40.79 273 LYS B CA 1
ATOM 4865 C C . LYS B 1 316 ? -49.485 -69.105 -30.785 1.00 35.39 273 LYS B C 1
ATOM 4866 O O . LYS B 1 316 ? -50.253 -70.042 -30.435 1.00 38.08 273 LYS B O 1
ATOM 4872 N N . VAL B 1 317 ? -48.295 -69.292 -31.354 1.00 34.49 274 VAL B N 1
ATOM 4873 C CA . VAL B 1 317 ? -47.806 -70.637 -31.781 1.00 37.05 274 VAL B CA 1
ATOM 4874 C C . VAL B 1 317 ? -46.349 -70.798 -31.343 1.00 34.02 274 VAL B C 1
ATOM 4875 O O . VAL B 1 317 ? -45.579 -69.831 -31.448 1.00 34.83 274 VAL B O 1
ATOM 4879 N N . LYS B 1 318 ? -45.996 -71.988 -30.875 1.00 32.41 275 LYS B N 1
ATOM 4880 C CA . LYS B 1 318 ? -44.632 -72.331 -30.410 1.00 34.62 275 LYS B CA 1
ATOM 4881 C C . LYS B 1 318 ? -44.212 -73.567 -31.215 1.00 33.90 275 LYS B C 1
ATOM 4882 O O . LYS B 1 318 ? -44.131 -74.693 -30.648 1.00 37.51 275 LYS B O 1
ATOM 4888 N N . THR B 1 319 ? -44.009 -73.368 -32.519 1.00 35.82 276 THR B N 1
ATOM 4889 C CA . THR B 1 319 ? -43.612 -74.444 -33.457 1.00 35.44 276 THR B CA 1
ATOM 4890 C C . THR B 1 319 ? -42.111 -74.692 -33.263 1.00 32.47 276 THR B C 1
ATOM 4891 O O . THR B 1 319 ? -41.297 -73.880 -33.760 1.00 33.86 276 THR B O 1
ATOM 4895 N N . MET B 1 320 ? -41.775 -75.706 -32.484 1.00 29.99 277 MET B N 1
ATOM 4896 C CA . MET B 1 320 ? -40.391 -75.914 -32.007 1.00 30.13 277 MET B CA 1
ATOM 4897 C C . MET B 1 320 ? -39.661 -76.798 -33.002 1.00 31.36 277 MET B C 1
ATOM 4898 O O . MET B 1 320 ? -40.268 -77.716 -33.549 1.00 28.19 277 MET B O 1
ATOM 4903 N N . ASP B 1 321 ? -38.365 -76.545 -33.114 1.00 29.02 278 ASP B N 1
ATOM 4904 C CA . ASP B 1 321 ? -37.383 -77.387 -33.811 1.00 28.50 278 ASP B CA 1
ATOM 4905 C C . ASP B 1 321 ? -36.570 -78.158 -32.764 1.00 26.73 278 ASP B C 1
ATOM 4906 O O . ASP B 1 321 ? -35.926 -77.503 -31.944 1.00 23.63 278 ASP B O 1
ATOM 4911 N N . PHE B 1 322 ? -36.585 -79.494 -32.787 1.00 26.20 279 PHE B N 1
ATOM 4912 C CA . PHE B 1 322 ? -35.860 -80.327 -31.792 1.00 24.36 279 PHE B CA 1
ATOM 4913 C C . PHE B 1 322 ? -34.693 -81.042 -32.453 1.00 26.83 279 PHE B C 1
ATOM 4914 O O . PHE B 1 322 ? -34.135 -81.975 -31.844 1.00 23.55 279 PHE B O 1
ATOM 4922 N N . SER B 1 323 ? -34.289 -80.581 -33.629 1.00 27.94 280 SER B N 1
ATOM 4923 C CA . SER B 1 323 ? -33.298 -81.277 -34.485 1.00 28.17 280 SER B CA 1
ATOM 4924 C C . SER B 1 323 ? -31.960 -81.314 -33.735 1.00 26.02 280 SER B C 1
ATOM 4925 O O . SER B 1 323 ? -31.238 -82.321 -33.809 1.00 24.96 280 SER B O 1
ATOM 4928 N N . LYS B 1 324 ? -31.643 -80.266 -32.977 1.00 21.85 281 LYS B N 1
ATOM 4929 C CA . LYS B 1 324 ? -30.350 -80.214 -32.257 1.00 23.55 281 LYS B CA 1
ATOM 4930 C C . LYS B 1 324 ? -30.346 -81.226 -31.110 1.00 23.33 281 LYS B C 1
ATOM 4931 O O . LYS B 1 324 ? -29.314 -81.914 -30.923 1.00 22.19 281 LYS B O 1
ATOM 4937 N N . ALA B 1 325 ? -31.463 -81.373 -30.376 1.00 23.16 282 ALA B N 1
ATOM 4938 C CA . ALA B 1 325 ? -31.549 -82.343 -29.252 1.00 24.28 282 ALA B CA 1
ATOM 4939 C C . ALA B 1 325 ? -31.491 -83.760 -29.843 1.00 25.90 282 ALA B C 1
ATOM 4940 O O . ALA B 1 325 ? -30.867 -84.652 -29.214 1.00 25.77 282 ALA B O 1
ATOM 4942 N N . ILE B 1 326 ? -32.155 -83.965 -30.979 1.00 27.15 283 ILE B N 1
ATOM 4943 C CA . ILE B 1 326 ? -32.133 -85.282 -31.684 1.00 26.16 283 ILE B CA 1
ATOM 4944 C C . ILE B 1 326 ? -30.677 -85.590 -32.053 1.00 27.76 283 ILE B C 1
ATOM 4945 O O . ILE B 1 326 ? -30.240 -86.692 -31.769 1.00 26.35 283 ILE B O 1
ATOM 4950 N N . ARG B 1 327 ? -29.915 -84.601 -32.503 1.00 28.33 284 ARG B N 1
ATOM 4951 C CA . ARG B 1 327 ? -28.503 -84.802 -32.954 1.00 33.21 284 ARG B CA 1
ATOM 4952 C C . ARG B 1 327 ? -27.596 -85.115 -31.760 1.00 31.82 284 ARG B C 1
ATOM 4953 O O . ARG B 1 327 ? -26.829 -86.098 -31.827 1.00 28.31 284 ARG B O 1
ATOM 4961 N N . ASP B 1 328 ? -27.633 -84.289 -30.705 1.00 28.08 285 ASP B N 1
ATOM 4962 C CA . ASP B 1 328 ? -26.586 -84.320 -29.657 1.00 26.79 285 ASP B CA 1
ATOM 4963 C C . ASP B 1 328 ? -27.016 -85.143 -28.433 1.00 25.50 285 ASP B C 1
ATOM 4964 O O . ASP B 1 328 ? -26.119 -85.604 -27.728 1.00 22.91 285 ASP B O 1
ATOM 4969 N N . LEU B 1 329 ? -28.305 -85.229 -28.142 1.00 22.01 286 LEU B N 1
ATOM 4970 C CA . LEU B 1 329 ? -28.777 -85.655 -26.806 1.00 25.56 286 LEU B CA 1
ATOM 4971 C C . LEU B 1 329 ? -29.625 -86.907 -26.923 1.00 27.62 286 LEU B C 1
ATOM 4972 O O . LEU B 1 329 ? -30.369 -87.182 -25.951 1.00 25.46 286 LEU B O 1
ATOM 4977 N N . LYS B 1 330 ? -29.576 -87.584 -28.079 1.00 26.88 287 LYS B N 1
ATOM 4978 C CA . LYS B 1 330 ? -30.329 -88.842 -28.282 1.00 26.67 287 LYS B CA 1
ATOM 4979 C C . LYS B 1 330 ? -31.799 -88.576 -27.993 1.00 24.50 287 LYS B C 1
ATOM 4980 O O . LYS B 1 330 ? -32.473 -89.482 -27.526 1.00 23.87 287 LYS B O 1
ATOM 4986 N N . HIS B 1 331 ? -32.290 -87.363 -28.262 1.00 22.99 288 HIS B N 1
ATOM 4987 C CA . HIS B 1 331 ? -33.705 -87.037 -27.973 1.00 24.24 288 HIS B CA 1
ATOM 4988 C C . HIS B 1 331 ? -34.598 -88.016 -28.755 1.00 25.48 288 HIS B C 1
ATOM 4989 O O . HIS B 1 331 ? -34.547 -88.046 -30.024 1.00 26.07 288 HIS B O 1
ATOM 4996 N N . ASP B 1 332 ? -35.453 -88.729 -28.051 1.00 25.48 289 ASP B N 1
ATOM 4997 C CA . ASP B 1 332 ? -36.290 -89.793 -28.663 1.00 28.13 289 ASP B CA 1
ATOM 4998 C C . ASP B 1 332 ? -37.516 -90.041 -27.799 1.00 28.87 289 ASP B C 1
ATOM 4999 O O . ASP B 1 332 ? -37.618 -91.072 -27.132 1.00 28.06 289 ASP B O 1
ATOM 5004 N N . PRO B 1 333 ? -38.457 -89.081 -27.738 1.00 28.35 290 PRO B N 1
ATOM 5005 C CA . PRO B 1 333 ? -39.584 -89.205 -26.829 1.00 29.99 290 PRO B CA 1
ATOM 5006 C C . PRO B 1 333 ? -40.475 -90.383 -27.237 1.00 29.73 290 PRO B C 1
ATOM 5007 O O . PRO B 1 333 ? -40.756 -90.515 -28.387 1.00 36.00 290 PRO B O 1
ATOM 5011 N N . GLN B 1 334 ? -40.907 -91.175 -26.264 1.00 35.13 291 GLN B N 1
ATOM 5012 C CA . GLN B 1 334 ? -41.743 -92.392 -26.454 1.00 42.25 291 GLN B CA 1
ATOM 5013 C C . GLN B 1 334 ? -43.235 -92.074 -26.210 1.00 43.15 291 GLN B C 1
ATOM 5014 O O . GLN B 1 334 ? -44.085 -92.854 -26.688 1.00 43.08 291 GLN B O 1
ATOM 5020 N N . VAL B 1 335 ? -43.574 -90.970 -25.538 1.00 41.22 292 VAL B N 1
ATOM 5021 C CA . VAL B 1 335 ? -44.955 -90.793 -24.985 1.00 41.84 292 VAL B CA 1
ATOM 5022 C C . VAL B 1 335 ? -45.596 -89.566 -25.619 1.00 41.19 292 VAL B C 1
ATOM 5023 O O . VAL B 1 335 ? -45.348 -88.442 -25.180 1.00 42.55 292 VAL B O 1
ATOM 5027 N N . PRO B 1 336 ? -46.436 -89.734 -26.672 1.00 42.25 293 PRO B N 1
ATOM 5028 C CA . PRO B 1 336 ? -47.087 -88.602 -27.331 1.00 41.06 293 PRO B CA 1
ATOM 5029 C C . PRO B 1 336 ? -48.264 -88.114 -26.495 1.00 38.79 293 PRO B C 1
ATOM 5030 O O . PRO B 1 336 ? -48.649 -88.781 -25.540 1.00 37.38 293 PRO B O 1
ATOM 5034 N N . PRO B 1 337 ? -48.836 -86.938 -26.830 1.00 40.45 294 PRO B N 1
ATOM 5035 C CA . PRO B 1 337 ? -49.841 -86.289 -25.994 1.00 42.45 294 PRO B CA 1
ATOM 5036 C C . PRO B 1 337 ? -51.000 -87.199 -25.564 1.00 44.57 294 PRO B C 1
ATOM 5037 O O . PRO B 1 337 ? -51.356 -87.178 -24.393 1.00 47.98 294 PRO B O 1
ATOM 5041 N N . GLU B 1 338 ? -51.571 -87.954 -26.501 1.00 45.64 295 GLU B N 1
ATOM 5042 C CA . GLU B 1 338 ? -52.780 -88.791 -26.254 1.00 47.85 295 GLU B CA 1
ATOM 5043 C C . GLU B 1 338 ? -52.483 -89.722 -25.066 1.00 41.69 295 GLU B C 1
ATOM 5044 O O . GLU B 1 338 ? -53.230 -89.677 -24.062 1.00 47.19 295 GLU B O 1
ATOM 5050 N N . GLU B 1 339 ? -51.383 -90.470 -25.135 1.00 34.23 296 GLU B N 1
ATOM 5051 C CA . GLU B 1 339 ? -50.990 -91.449 -24.095 1.00 38.40 296 GLU B CA 1
ATOM 5052 C C . GLU B 1 339 ? -50.519 -90.679 -22.848 1.00 43.08 296 GLU B C 1
ATOM 5053 O O . GLU B 1 339 ? -50.838 -91.105 -21.733 1.00 39.95 296 GLU B O 1
ATOM 5059 N N . GLY B 1 340 ? -49.723 -89.616 -23.029 1.00 43.04 297 GLY B N 1
ATOM 5060 C CA . GLY B 1 340 ? -49.196 -88.803 -21.914 1.00 40.08 297 GLY B CA 1
ATOM 5061 C C . GLY B 1 340 ? -50.329 -88.289 -21.041 1.00 39.26 297 GLY B C 1
ATOM 5062 O O . GLY B 1 340 ? -50.291 -88.494 -19.819 1.00 39.16 297 GLY B O 1
ATOM 5063 N N . ILE B 1 341 ? -51.338 -87.695 -21.659 1.00 39.20 298 ILE B N 1
ATOM 5064 C CA . ILE B 1 341 ? -52.495 -87.126 -20.926 1.00 38.86 298 ILE B CA 1
ATOM 5065 C C . ILE B 1 341 ? -53.210 -88.251 -20.158 1.00 40.55 298 ILE B C 1
ATOM 5066 O O . ILE B 1 341 ? -53.535 -88.043 -18.980 1.00 42.86 298 ILE B O 1
ATOM 5071 N N . ARG B 1 342 ? -53.387 -89.424 -20.752 1.00 42.36 299 ARG B N 1
ATOM 5072 C CA . ARG B 1 342 ? -53.992 -90.580 -20.039 1.00 44.86 299 ARG B CA 1
ATOM 5073 C C . ARG B 1 342 ? -53.168 -90.881 -18.770 1.00 42.39 299 ARG B C 1
ATOM 5074 O O . ARG B 1 342 ? -53.738 -91.069 -17.700 1.00 44.89 299 ARG B O 1
ATOM 5082 N N . ARG B 1 343 ? -51.848 -90.935 -18.870 1.00 40.26 300 ARG B N 1
ATOM 5083 C CA . ARG B 1 343 ? -50.997 -91.328 -17.720 1.00 40.92 300 ARG B CA 1
ATOM 5084 C C . ARG B 1 343 ? -51.041 -90.241 -16.632 1.00 41.32 300 ARG B C 1
ATOM 5085 O O . ARG B 1 343 ? -50.945 -90.580 -15.408 1.00 33.30 300 ARG B O 1
ATOM 5093 N N . THR B 1 344 ? -51.165 -88.978 -17.038 1.00 45.15 301 THR B N 1
ATOM 5094 C CA . THR B 1 344 ? -51.150 -87.823 -16.103 1.00 46.02 301 THR B CA 1
ATOM 5095 C C . THR B 1 344 ? -52.490 -87.784 -15.356 1.00 51.50 301 THR B C 1
ATOM 5096 O O . THR B 1 344 ? -52.465 -87.630 -14.108 1.00 52.85 301 THR B O 1
ATOM 5100 N N . VAL B 1 345 ? -53.609 -87.962 -16.070 1.00 52.68 302 VAL B N 1
ATOM 5101 C CA . VAL B 1 345 ? -54.947 -88.159 -15.429 1.00 50.91 302 VAL B CA 1
ATOM 5102 C C . VAL B 1 345 ? -54.832 -89.269 -14.372 1.00 51.47 302 VAL B C 1
ATOM 5103 O O . VAL B 1 345 ? -55.234 -89.033 -13.217 1.00 49.17 302 VAL B O 1
ATOM 5107 N N . GLU B 1 346 ? -54.253 -90.413 -14.724 1.00 47.11 303 GLU B N 1
ATOM 5108 C CA . GLU B 1 346 ? -54.099 -91.551 -13.786 1.00 51.89 303 GLU B CA 1
ATOM 5109 C C . GLU B 1 346 ? -53.300 -91.085 -12.564 1.00 49.14 303 GLU B C 1
ATOM 5110 O O . GLU B 1 346 ? -53.728 -91.386 -11.441 1.00 48.71 303 GLU B O 1
ATOM 5116 N N . TRP B 1 347 ? -52.184 -90.364 -12.757 1.00 50.76 304 TRP B N 1
ATOM 5117 C CA . TRP B 1 347 ? -51.304 -89.996 -11.616 1.00 47.65 304 TRP B CA 1
ATOM 5118 C C . TRP B 1 347 ? -52.050 -89.017 -10.706 1.00 43.69 304 TRP B C 1
ATOM 5119 O O . TRP B 1 347 ? -51.932 -89.154 -9.454 1.00 36.57 304 TRP B O 1
ATOM 5130 N N . MET B 1 348 ? -52.770 -88.049 -11.280 1.00 45.45 305 MET B N 1
ATOM 5131 C CA . MET B 1 348 ? -53.445 -87.044 -10.416 1.00 47.88 305 MET B CA 1
ATOM 5132 C C . MET B 1 348 ? -54.530 -87.734 -9.569 1.00 53.20 305 MET B C 1
ATOM 5133 O O . MET B 1 348 ? -54.629 -87.404 -8.373 1.00 56.61 305 MET B O 1
ATOM 5138 N N . LYS B 1 349 ? -55.296 -88.663 -10.146 1.00 56.29 306 LYS B N 1
ATOM 5139 C CA . LYS B 1 349 ? -56.284 -89.496 -9.398 1.00 55.70 306 LYS B CA 1
ATOM 5140 C C . LYS B 1 349 ? -55.621 -90.159 -8.185 1.00 50.65 306 LYS B C 1
ATOM 5141 O O . LYS B 1 349 ? -56.207 -90.106 -7.102 1.00 58.71 306 LYS B O 1
ATOM 5147 N N . TRP B 1 350 ? -54.453 -90.777 -8.345 1.00 53.89 307 TRP B N 1
ATOM 5148 C CA . TRP B 1 350 ? -53.724 -91.415 -7.212 1.00 50.32 307 TRP B CA 1
ATOM 5149 C C . TRP B 1 350 ? -53.332 -90.342 -6.192 1.00 56.49 307 TRP B C 1
ATOM 5150 O O . TRP B 1 350 ? -53.586 -90.512 -4.968 1.00 57.41 307 TRP B O 1
ATOM 5161 N N . TYR B 1 351 ? -52.642 -89.298 -6.649 1.00 52.14 308 TYR B N 1
ATOM 5162 C CA . TYR B 1 351 ? -52.094 -88.282 -5.705 1.00 51.54 308 TYR B CA 1
ATOM 5163 C C . TYR B 1 351 ? -53.199 -87.657 -4.855 1.00 44.12 308 TYR B C 1
ATOM 5164 O O . TYR B 1 351 ? -53.076 -87.615 -3.628 1.00 39.52 308 TYR B O 1
ATOM 5173 N N . TYR B 1 352 ? -54.235 -87.169 -5.515 1.00 42.11 309 TYR B N 1
ATOM 5174 C CA . TYR B 1 352 ? -55.345 -86.481 -4.804 1.00 47.67 309 TYR B CA 1
ATOM 5175 C C . TYR B 1 352 ? -56.405 -87.480 -4.335 1.00 60.93 309 TYR B C 1
ATOM 5176 O O . TYR B 1 352 ? -57.571 -87.064 -4.193 1.00 60.76 309 TYR B O 1
ATOM 5185 N N . ARG B 1 353 ? -56.031 -88.748 -4.134 1.00 65.99 310 ARG B N 1
ATOM 5186 C CA . ARG B 1 353 ? -56.948 -89.793 -3.595 1.00 65.38 310 ARG B CA 1
ATOM 5187 C C . ARG B 1 353 ? -58.386 -89.648 -4.127 1.00 59.10 310 ARG B C 1
ATOM 5188 O O . ARG B 1 353 ? -59.276 -89.765 -3.314 1.00 63.44 310 ARG B O 1
#